Protein AF-A0A2G2VK70-F1 (afdb_monomer_lite)

Structure (mmCIF, N/CA/C/O backbone):
data_AF-A0A2G2VK70-F1
#
_entry.id   AF-A0A2G2VK70-F1
#
loop_
_atom_site.group_PDB
_atom_site.id
_atom_site.type_symbol
_atom_site.label_atom_id
_atom_site.label_alt_id
_atom_site.label_comp_id
_atom_site.label_asym_id
_atom_site.label_entity_id
_atom_site.label_seq_id
_atom_site.pdbx_PDB_ins_code
_atom_site.Cartn_x
_atom_site.Cartn_y
_atom_site.Cartn_z
_atom_site.occupancy
_atom_site.B_iso_or_equiv
_atom_site.auth_seq_id
_atom_site.auth_comp_id
_atom_site.auth_asym_id
_atom_site.auth_atom_id
_atom_site.pdbx_PDB_model_num
ATOM 1 N N . MET A 1 1 ? -22.637 4.561 5.343 1.00 68.50 1 MET A N 1
ATOM 2 C CA . MET A 1 1 ? -22.815 4.579 3.870 1.00 68.50 1 MET A CA 1
ATOM 3 C C . MET A 1 1 ? -24.220 5.047 3.467 1.00 68.50 1 MET A C 1
ATOM 5 O O . MET A 1 1 ? -24.723 4.656 2.428 1.00 68.50 1 MET A O 1
ATOM 9 N N . SER A 1 2 ? -24.863 5.896 4.274 1.00 82.25 2 SER A N 1
ATOM 10 C CA . SER A 1 2 ? -26.235 6.382 4.060 1.00 82.25 2 SER A CA 1
ATOM 11 C C . SER A 1 2 ? -26.332 7.574 3.098 1.00 82.25 2 SER A C 1
ATOM 13 O O . SER A 1 2 ? -27.435 8.007 2.782 1.00 82.25 2 SER A O 1
ATOM 15 N N . VAL A 1 3 ? -25.194 8.113 2.645 1.00 85.69 3 VAL A N 1
ATOM 16 C CA . VAL A 1 3 ? -25.109 9.279 1.757 1.00 85.69 3 VAL A CA 1
ATOM 17 C C . VAL A 1 3 ? -24.632 8.823 0.369 1.00 85.69 3 VAL A C 1
ATOM 19 O O . VAL A 1 3 ? -23.614 8.124 0.295 1.00 85.69 3 VAL A O 1
ATOM 22 N N . PRO A 1 4 ? -25.328 9.194 -0.726 1.00 88.94 4 PRO A N 1
ATOM 23 C CA . PRO A 1 4 ? -24.876 8.920 -2.089 1.00 88.94 4 PRO A CA 1
ATOM 24 C C . PRO A 1 4 ? -23.458 9.446 -2.348 1.00 88.94 4 PRO A C 1
ATOM 26 O O . PRO A 1 4 ? -23.077 10.501 -1.847 1.00 88.94 4 PRO A O 1
ATOM 29 N N . GLY A 1 5 ? -22.668 8.711 -3.134 1.00 86.69 5 GLY A N 1
ATOM 30 C CA . GLY A 1 5 ? -21.275 9.076 -3.422 1.00 86.69 5 GLY A CA 1
ATOM 31 C C . GLY A 1 5 ? -20.265 8.651 -2.351 1.00 86.69 5 GLY A C 1
ATOM 32 O O . GLY A 1 5 ? -19.100 9.026 -2.444 1.00 86.69 5 GLY A O 1
ATOM 33 N N . ALA A 1 6 ? -20.664 7.831 -1.370 1.00 87.50 6 ALA A N 1
ATOM 34 C CA . ALA A 1 6 ? -19.747 7.261 -0.377 1.00 87.50 6 ALA A CA 1
ATOM 35 C C . ALA A 1 6 ? -18.568 6.483 -1.000 1.00 87.50 6 ALA A C 1
ATOM 37 O O . ALA A 1 6 ? -17.509 6.408 -0.388 1.00 87.50 6 ALA A O 1
ATOM 38 N N . SER A 1 7 ? -18.712 5.966 -2.224 1.00 86.94 7 SER A N 1
ATOM 39 C CA . SER A 1 7 ? -17.626 5.335 -2.991 1.00 86.94 7 SER A CA 1
ATOM 40 C C . SER A 1 7 ? -16.454 6.275 -3.299 1.00 86.94 7 SER A C 1
ATOM 42 O O . SER A 1 7 ? -15.370 5.808 -3.622 1.00 86.94 7 SER A O 1
ATOM 44 N N . ASN A 1 8 ? -16.646 7.594 -3.191 1.00 84.62 8 ASN A N 1
ATOM 45 C CA . ASN A 1 8 ? -15.577 8.575 -3.381 1.00 84.62 8 ASN A CA 1
ATOM 46 C C . ASN A 1 8 ? -14.658 8.704 -2.154 1.00 84.62 8 ASN A C 1
ATOM 48 O O . ASN A 1 8 ? -13.577 9.275 -2.273 1.00 84.62 8 ASN A O 1
ATOM 52 N N . THR A 1 9 ? -15.084 8.224 -0.980 1.00 87.94 9 THR A N 1
ATOM 53 C CA . THR A 1 9 ? -14.357 8.398 0.291 1.00 87.94 9 THR A CA 1
ATOM 54 C C . THR A 1 9 ? -14.106 7.085 1.029 1.00 87.94 9 THR A C 1
ATOM 56 O O . THR A 1 9 ? -13.063 6.928 1.658 1.00 87.94 9 THR A O 1
ATOM 59 N N . VAL A 1 10 ? -15.026 6.123 0.944 1.00 92.56 10 VAL A N 1
ATOM 60 C CA . VAL A 1 10 ? -14.893 4.793 1.545 1.00 92.56 10 VAL A CA 1
ATOM 61 C C . VAL A 1 10 ? -14.358 3.826 0.495 1.00 92.56 10 VAL A C 1
ATOM 63 O O . VAL A 1 10 ? -15.093 3.403 -0.394 1.00 92.56 10 VAL A O 1
ATOM 66 N N . LEU A 1 11 ? -13.076 3.470 0.616 1.00 92.88 11 LEU A N 1
ATOM 67 C CA . LEU A 1 11 ? -12.405 2.549 -0.310 1.00 92.88 11 LEU A CA 1
ATOM 68 C C . LEU A 1 11 ? -12.799 1.087 -0.069 1.00 92.88 11 LEU A C 1
ATOM 70 O O . LEU A 1 11 ? -12.980 0.327 -1.014 1.00 92.88 11 LEU A O 1
ATOM 74 N N . GLU A 1 12 ? -12.913 0.681 1.196 1.00 94.94 12 GLU A N 1
ATOM 75 C CA . GLU A 1 12 ? -13.248 -0.689 1.585 1.00 94.94 12 GLU A CA 1
ATOM 76 C C . GLU A 1 12 ? -13.808 -0.703 3.016 1.00 94.94 12 GLU A C 1
ATOM 78 O O . GLU A 1 12 ? -13.462 0.145 3.842 1.00 94.94 12 GLU A O 1
ATOM 83 N N . SER A 1 13 ? -14.667 -1.677 3.321 1.00 94.62 13 SER A N 1
ATOM 84 C CA . SER A 1 13 ? -15.110 -1.981 4.682 1.00 94.62 13 SER A CA 1
ATOM 85 C C . SER A 1 13 ? -15.113 -3.492 4.875 1.00 94.62 13 SER A C 1
ATOM 87 O O . SER A 1 13 ? -15.686 -4.222 4.067 1.00 94.62 13 SER A O 1
ATOM 89 N N . VAL A 1 14 ? -14.462 -3.963 5.939 1.00 95.62 14 VAL A N 1
ATOM 90 C CA . VAL A 1 14 ? -14.335 -5.389 6.257 1.00 95.62 14 VAL A CA 1
ATOM 91 C C . VAL A 1 14 ? -14.872 -5.628 7.663 1.00 95.62 14 VAL A C 1
ATOM 93 O O . VAL A 1 14 ? -14.396 -5.031 8.626 1.00 95.62 14 VAL A O 1
ATOM 96 N N . VAL A 1 15 ? -15.858 -6.518 7.788 1.00 94.88 15 VAL A N 1
ATOM 97 C CA . VAL A 1 15 ? -16.483 -6.864 9.072 1.00 94.88 15 VAL A CA 1
ATOM 98 C C . VAL A 1 15 ? -16.018 -8.249 9.513 1.00 94.88 15 VAL A C 1
ATOM 100 O O . VAL A 1 15 ? -16.529 -9.269 9.053 1.00 94.88 15 VAL A O 1
ATOM 103 N N . THR A 1 16 ? -15.060 -8.302 10.439 1.00 92.69 16 THR A N 1
ATOM 104 C CA . THR A 1 16 ? -14.499 -9.561 10.956 1.00 92.69 16 THR A CA 1
ATOM 105 C C . THR A 1 16 ? -15.206 -10.033 12.222 1.00 92.69 16 THR A C 1
ATOM 107 O O . THR A 1 16 ? -14.641 -10.017 13.316 1.00 92.69 16 THR A O 1
ATOM 110 N N . TYR A 1 17 ? -16.471 -10.432 12.087 1.00 89.69 17 TYR A N 1
ATOM 111 C CA . TYR A 1 17 ? -17.309 -10.745 13.249 1.00 89.69 17 TYR A CA 1
ATOM 112 C C . TYR A 1 17 ? -16.926 -12.061 13.948 1.00 89.69 17 TYR A C 1
ATOM 114 O O . TYR A 1 17 ? -16.986 -12.172 15.172 1.00 89.69 17 TYR A O 1
ATOM 122 N N . SER A 1 18 ? -16.523 -13.081 13.183 1.00 92.31 18 SER A N 1
ATOM 123 C CA . SER A 1 18 ? -16.109 -14.373 13.738 1.00 92.31 18 SER A CA 1
ATOM 124 C C . SER A 1 18 ? -14.611 -14.401 14.043 1.00 92.31 18 SER A C 1
ATOM 126 O O . SER A 1 18 ? -13.803 -13.762 13.366 1.00 92.31 18 SER A O 1
ATOM 128 N N . ARG A 1 19 ? -14.212 -15.228 15.018 1.00 91.00 19 ARG A N 1
ATOM 129 C CA . ARG A 1 19 ? -12.795 -15.422 15.365 1.00 91.00 19 ARG A CA 1
ATOM 130 C C . ARG A 1 19 ? -11.953 -15.854 14.160 1.00 91.00 19 ARG A C 1
ATOM 132 O O . ARG A 1 19 ? -10.829 -15.392 14.018 1.00 91.00 19 ARG A O 1
ATOM 139 N N . MET A 1 20 ? -12.483 -16.726 13.299 1.00 94.69 20 MET A N 1
ATOM 140 C CA . MET A 1 20 ? -11.754 -17.187 12.109 1.00 94.69 20 MET A CA 1
ATOM 141 C C . MET A 1 20 ? -11.577 -16.071 11.082 1.00 94.69 20 MET A C 1
ATOM 143 O O . MET A 1 20 ? -10.489 -15.928 10.537 1.00 94.69 20 MET A O 1
ATOM 147 N N . SER A 1 21 ? -12.604 -15.242 10.873 1.00 94.81 21 SER A N 1
ATOM 148 C CA . SER A 1 21 ? -12.506 -14.085 9.979 1.00 94.81 21 SER A CA 1
ATOM 149 C C . SER A 1 21 ? -11.466 -13.074 10.477 1.00 94.81 21 SER A C 1
ATOM 151 O O . SER A 1 21 ? -10.647 -12.599 9.696 1.00 94.81 21 SER A O 1
ATOM 153 N N . MET A 1 22 ? -11.423 -12.820 11.790 1.00 94.31 22 MET A N 1
ATOM 154 C CA . MET A 1 22 ? -10.399 -11.968 12.401 1.00 94.31 22 MET A CA 1
ATOM 155 C C . MET A 1 22 ? -8.989 -12.549 12.232 1.00 94.31 22 MET A C 1
ATOM 157 O O . MET A 1 22 ? -8.071 -11.818 11.885 1.00 94.31 22 MET A O 1
ATOM 161 N N . ILE A 1 23 ? -8.810 -13.861 12.419 1.00 94.88 23 ILE A N 1
ATOM 162 C CA . ILE A 1 23 ? -7.510 -14.524 12.216 1.00 94.88 23 ILE A CA 1
ATOM 163 C C . ILE A 1 23 ? -7.053 -14.425 10.760 1.00 94.88 23 ILE A C 1
ATOM 165 O O . ILE A 1 23 ? -5.876 -14.180 10.515 1.00 94.88 23 ILE A O 1
ATOM 169 N N . GLN A 1 24 ? -7.963 -14.594 9.798 1.00 95.19 24 GLN A N 1
ATOM 170 C CA . GLN A 1 24 ? -7.637 -14.450 8.379 1.00 95.19 24 GLN A CA 1
ATOM 171 C C . GLN A 1 24 ? -7.231 -13.019 8.024 1.00 95.19 24 GLN A C 1
ATOM 173 O O . GLN A 1 24 ? -6.277 -12.842 7.273 1.00 95.19 24 GLN A O 1
ATOM 178 N N . LEU A 1 25 ? -7.902 -12.009 8.592 1.00 94.19 25 LEU A N 1
ATOM 179 C CA . LEU A 1 25 ? -7.516 -10.610 8.403 1.00 94.19 25 LEU A CA 1
ATOM 180 C C . LEU A 1 25 ? -6.143 -10.318 9.026 1.00 94.19 25 LEU A C 1
ATOM 182 O O . LEU A 1 25 ? -5.279 -9.756 8.362 1.00 94.19 25 LEU A O 1
ATOM 186 N N . LEU A 1 26 ? -5.940 -10.702 10.292 1.00 94.25 26 LEU A N 1
ATOM 187 C CA . LEU A 1 26 ? -4.714 -10.408 11.044 1.00 94.25 26 LEU A CA 1
ATOM 188 C C . LEU A 1 26 ? -3.515 -11.268 10.617 1.00 94.25 26 LEU A C 1
ATOM 190 O O . LEU A 1 26 ? -2.378 -10.952 10.961 1.00 94.25 26 LEU A O 1
ATOM 194 N N . GLY A 1 27 ? -3.754 -12.392 9.937 1.00 95.06 27 GLY A N 1
ATOM 195 C CA . GLY A 1 27 ? -2.736 -13.395 9.615 1.00 95.06 27 GLY A CA 1
ATOM 196 C C . GLY A 1 27 ? -2.193 -14.151 10.835 1.00 95.06 27 GLY A C 1
ATOM 197 O O . GLY A 1 27 ? -1.226 -14.900 10.717 1.00 95.06 27 GLY A O 1
ATOM 198 N N . LYS A 1 28 ? -2.788 -13.957 12.018 1.00 94.56 28 LYS A N 1
ATOM 199 C CA . LYS A 1 28 ? -2.364 -14.569 13.283 1.00 94.56 28 LYS A CA 1
ATOM 200 C C . LYS A 1 28 ? -3.519 -14.668 14.271 1.00 94.56 28 LYS A C 1
ATOM 202 O O . LYS A 1 28 ? -4.555 -14.026 14.120 1.00 94.56 28 LYS A O 1
ATOM 207 N N . VAL A 1 29 ? -3.316 -15.460 15.320 1.00 95.25 29 VAL A N 1
ATOM 208 C CA . VAL A 1 29 ? -4.247 -15.534 16.449 1.00 95.25 29 VAL A CA 1
ATOM 209 C C . VAL A 1 29 ? -4.003 -14.347 17.385 1.00 95.25 29 VAL A C 1
ATOM 211 O O . VAL A 1 29 ? -2.926 -14.285 17.978 1.00 95.25 29 VAL A O 1
ATOM 214 N N . PRO A 1 30 ? -4.963 -13.416 17.553 1.00 93.56 30 PRO A N 1
ATOM 215 C CA . PRO A 1 30 ? -4.808 -12.338 18.521 1.00 93.56 30 PRO A CA 1
ATOM 216 C C . PRO A 1 30 ? -4.882 -12.900 19.943 1.00 93.56 30 PRO A C 1
ATOM 218 O O . PRO A 1 30 ? -5.679 -13.804 20.217 1.00 93.56 30 PRO A O 1
ATOM 221 N N . ALA A 1 31 ? -4.089 -12.337 20.860 1.00 92.25 31 ALA A N 1
ATOM 222 C CA . ALA A 1 31 ? -4.135 -12.704 22.278 1.00 92.25 31 ALA A CA 1
ATOM 223 C C . ALA A 1 31 ? -5.536 -12.466 22.868 1.00 92.25 31 ALA A C 1
ATOM 225 O O . ALA A 1 31 ? -6.064 -13.300 23.602 1.00 92.25 31 ALA A O 1
ATOM 226 N N . GLN A 1 32 ? -6.168 -11.356 22.477 1.00 92.88 32 GLN A N 1
ATOM 227 C CA . GLN A 1 32 ? -7.541 -11.022 22.825 1.00 92.88 32 GLN A CA 1
ATOM 228 C C . GLN A 1 32 ? -8.229 -10.343 21.639 1.00 92.88 32 GLN A C 1
ATOM 230 O O . GLN A 1 32 ? -7.696 -9.399 21.065 1.00 92.88 32 GLN A O 1
ATOM 235 N N . ALA A 1 33 ? -9.430 -10.808 21.283 1.00 91.50 33 ALA A N 1
ATOM 236 C CA . ALA A 1 33 ? -10.176 -10.267 20.144 1.00 91.50 33 ALA A CA 1
ATOM 237 C C . ALA A 1 33 ? -10.617 -8.810 20.366 1.00 91.50 33 ALA A C 1
ATOM 239 O O . ALA A 1 33 ? -10.543 -8.002 19.449 1.00 91.50 33 ALA A O 1
ATOM 240 N N . ALA A 1 34 ? -11.052 -8.472 21.583 1.00 94.31 34 ALA A N 1
ATOM 241 C CA . ALA A 1 34 ? -11.436 -7.119 21.984 1.00 94.31 34 ALA A CA 1
ATOM 242 C C . ALA A 1 34 ? -10.335 -6.495 22.851 1.00 94.31 34 ALA A C 1
ATOM 244 O O . ALA A 1 34 ? -10.365 -6.641 24.074 1.00 94.31 34 ALA A O 1
ATOM 245 N N . SER A 1 35 ? -9.345 -5.878 22.205 1.00 96.00 35 SER A N 1
ATOM 246 C CA . SER A 1 35 ? -8.229 -5.165 22.839 1.00 96.00 35 SER A CA 1
ATOM 247 C C . SER A 1 35 ? -7.777 -3.975 21.984 1.00 96.00 35 SER A C 1
ATOM 249 O O . SER A 1 35 ? -8.045 -3.937 20.780 1.00 96.00 35 SER A O 1
ATOM 251 N N . SER A 1 36 ? -7.052 -3.033 22.596 1.00 96.81 36 SER A N 1
ATOM 252 C CA . SER A 1 36 ? -6.426 -1.899 21.902 1.00 96.81 36 SER A CA 1
ATOM 253 C C . SER A 1 36 ? -5.445 -2.365 20.826 1.00 96.81 36 SER A C 1
ATOM 255 O O . SER A 1 36 ? -5.548 -1.938 19.681 1.00 96.81 36 SER A O 1
ATOM 257 N N . GLN A 1 37 ? -4.579 -3.327 21.155 1.00 96.88 37 GLN A N 1
ATOM 258 C CA . GLN A 1 37 ? -3.616 -3.904 20.213 1.00 96.88 37 GLN A CA 1
ATOM 259 C C . GLN A 1 37 ? -4.298 -4.491 18.966 1.00 96.88 37 GLN A C 1
ATOM 261 O O . GLN A 1 37 ? -3.834 -4.285 17.848 1.00 96.88 37 GLN A O 1
ATOM 266 N N . THR A 1 38 ? -5.418 -5.202 19.132 1.00 97.19 38 THR A N 1
ATOM 267 C CA . THR A 1 38 ? -6.154 -5.752 17.985 1.00 97.19 38 THR A CA 1
ATOM 268 C C . THR A 1 38 ? -6.750 -4.636 17.122 1.00 97.19 38 THR A C 1
ATOM 270 O O . THR A 1 38 ? -6.682 -4.722 15.897 1.00 97.19 38 THR A O 1
ATOM 273 N N . ALA A 1 39 ? -7.277 -3.563 17.726 1.00 97.75 39 ALA A N 1
ATOM 274 C CA . ALA A 1 39 ? -7.752 -2.398 16.974 1.00 97.75 39 ALA A CA 1
ATOM 275 C C . ALA A 1 39 ? -6.616 -1.719 16.186 1.00 97.75 39 ALA A C 1
ATOM 277 O O . ALA A 1 39 ? -6.809 -1.374 15.022 1.00 97.75 39 ALA A O 1
ATOM 278 N N . GLU A 1 40 ? -5.431 -1.572 16.781 1.00 97.62 40 GLU A N 1
ATOM 279 C CA . GLU A 1 40 ? -4.244 -0.990 16.136 1.00 97.62 40 GLU A CA 1
ATOM 280 C C . GLU A 1 40 ? -3.770 -1.807 14.934 1.00 97.62 40 GLU A C 1
ATOM 282 O O . GLU A 1 40 ? -3.512 -1.260 13.860 1.00 97.62 40 GLU A O 1
ATOM 287 N N . GLU A 1 41 ? -3.699 -3.131 15.082 1.00 97.12 41 GLU A N 1
ATOM 288 C CA . GLU A 1 41 ? -3.321 -4.033 13.993 1.00 97.12 41 GLU A CA 1
ATOM 289 C C . GLU A 1 41 ? -4.336 -3.978 12.843 1.00 97.12 41 GLU A C 1
ATOM 291 O O . GLU A 1 41 ? -3.946 -3.896 11.675 1.00 97.12 41 GLU A O 1
ATOM 296 N N . MET A 1 42 ? -5.636 -3.940 13.158 1.00 97.88 42 MET A N 1
ATOM 297 C CA . MET A 1 42 ? -6.694 -3.754 12.159 1.00 97.88 42 MET A CA 1
ATOM 298 C C . MET A 1 42 ? -6.571 -2.401 11.446 1.00 97.88 42 MET A C 1
ATOM 300 O O . MET A 1 42 ? -6.674 -2.354 10.220 1.00 97.88 42 MET A O 1
ATOM 304 N N . ALA A 1 43 ? -6.301 -1.315 12.178 1.00 98.19 43 ALA A N 1
ATOM 305 C CA . ALA A 1 43 ? -6.120 0.014 11.599 1.00 98.19 43 ALA A CA 1
ATOM 306 C C . ALA A 1 43 ? -4.899 0.071 10.667 1.00 98.19 43 ALA A C 1
ATOM 308 O O . ALA A 1 43 ? -4.980 0.644 9.581 1.00 98.19 43 ALA A O 1
ATOM 309 N N . LEU A 1 44 ? -3.785 -0.568 11.038 1.00 97.56 44 LEU A N 1
ATOM 310 C CA . LEU A 1 44 ? -2.590 -0.657 10.198 1.00 97.56 44 LEU A CA 1
ATOM 311 C C . LEU A 1 44 ? -2.833 -1.458 8.911 1.00 97.56 44 LEU A C 1
ATOM 313 O O . LEU A 1 44 ? -2.402 -1.045 7.831 1.00 97.56 44 LEU A O 1
ATOM 317 N N . LEU A 1 45 ? -3.534 -2.589 9.003 1.00 96.81 45 LEU A N 1
ATOM 318 C CA . LEU A 1 45 ? -3.900 -3.389 7.832 1.00 96.81 45 LEU A CA 1
ATOM 319 C C . LEU A 1 45 ? -4.838 -2.616 6.904 1.00 96.81 45 LEU A C 1
ATOM 321 O O . LEU A 1 45 ? -4.594 -2.568 5.696 1.00 96.81 45 LEU A O 1
ATOM 325 N N . ALA A 1 46 ? -5.850 -1.953 7.468 1.00 97.62 46 ALA A N 1
ATOM 326 C CA . ALA A 1 46 ? -6.753 -1.083 6.727 1.00 97.62 46 ALA A CA 1
ATOM 327 C C . ALA A 1 46 ? -5.994 0.066 6.046 1.00 97.62 46 ALA A C 1
ATOM 329 O O . ALA A 1 46 ? -6.244 0.350 4.880 1.00 97.62 46 ALA A O 1
ATOM 330 N N . TYR A 1 47 ? -5.012 0.674 6.718 1.00 97.00 47 TYR A N 1
ATOM 331 C CA . TYR A 1 47 ? -4.173 1.726 6.141 1.00 97.00 47 TYR A CA 1
ATOM 332 C C . TYR A 1 47 ? -3.345 1.212 4.952 1.00 97.00 47 TYR A C 1
ATOM 334 O O . TYR A 1 47 ? -3.364 1.804 3.873 1.00 97.00 47 TYR A O 1
ATOM 342 N N . ASN A 1 48 ? -2.675 0.065 5.100 1.00 95.06 48 ASN A N 1
ATOM 343 C CA . ASN A 1 48 ? -1.923 -0.560 4.007 1.00 95.06 48 ASN A CA 1
ATOM 344 C C . ASN A 1 48 ? -2.810 -0.956 2.824 1.00 95.06 48 ASN A C 1
ATOM 346 O O . ASN A 1 48 ? -2.386 -0.891 1.670 1.00 95.06 48 ASN A O 1
ATOM 350 N N . ARG A 1 49 ? -4.038 -1.386 3.101 1.00 94.62 49 ARG A N 1
ATOM 351 C CA . ARG A 1 49 ? -5.024 -1.710 2.077 1.00 94.62 49 ARG A CA 1
ATOM 352 C C . ARG A 1 49 ? -5.514 -0.450 1.366 1.00 94.62 49 ARG A C 1
ATOM 354 O O . ARG A 1 49 ? -5.530 -0.428 0.138 1.00 94.62 49 ARG A O 1
ATOM 361 N N . ALA A 1 50 ? -5.801 0.610 2.117 1.00 94.25 50 ALA A N 1
ATOM 362 C CA . ALA A 1 50 ? -6.200 1.907 1.592 1.00 94.25 50 ALA A CA 1
ATOM 363 C C . ALA A 1 50 ? -5.121 2.518 0.687 1.00 94.25 50 ALA A C 1
ATOM 365 O O . ALA A 1 50 ? -5.461 3.012 -0.380 1.00 94.25 50 ALA A O 1
ATOM 366 N N . LEU A 1 51 ? -3.833 2.406 1.041 1.00 91.44 51 LEU A N 1
ATOM 367 C CA . LEU A 1 51 ? -2.725 2.828 0.173 1.00 91.44 51 LEU A CA 1
ATOM 368 C C . LEU A 1 51 ? -2.805 2.179 -1.219 1.00 91.44 51 LEU A C 1
ATOM 370 O O . LEU A 1 51 ? -2.691 2.865 -2.229 1.00 91.44 51 LEU A O 1
ATOM 374 N N . LYS A 1 52 ? -3.035 0.863 -1.289 1.00 89.94 52 LYS A N 1
ATOM 375 C CA . LYS A 1 52 ? -3.108 0.124 -2.565 1.00 89.94 52 LYS A CA 1
ATOM 376 C C . LYS A 1 52 ? -4.344 0.487 -3.390 1.00 89.94 52 LYS A C 1
ATOM 378 O O . LYS A 1 52 ? -4.276 0.493 -4.616 1.00 89.94 52 LYS A O 1
ATOM 383 N N . LEU A 1 53 ? -5.464 0.753 -2.718 1.00 89.62 53 LEU A N 1
ATOM 384 C CA . LEU A 1 53 ? -6.750 1.059 -3.351 1.00 89.62 53 LEU A CA 1
ATOM 385 C C . LEU A 1 53 ? -6.892 2.534 -3.744 1.00 89.62 53 LEU A C 1
ATOM 387 O O . LEU A 1 53 ? -7.719 2.861 -4.591 1.00 89.62 53 LEU A O 1
ATOM 391 N N . SER A 1 54 ? -6.123 3.435 -3.131 1.00 87.19 54 SER A N 1
ATOM 392 C CA . SER A 1 54 ? -6.292 4.865 -3.344 1.00 87.19 54 SER A CA 1
ATOM 393 C C . SER A 1 54 ? -5.719 5.352 -4.673 1.00 87.19 54 SER A C 1
ATOM 395 O O . SER A 1 54 ? -4.791 4.791 -5.282 1.00 87.19 54 SER A O 1
ATOM 397 N N . LYS A 1 55 ? -6.280 6.480 -5.115 1.00 79.12 55 LYS A N 1
ATOM 398 C CA . LYS A 1 55 ? -5.700 7.269 -6.194 1.00 79.12 55 LYS A CA 1
ATOM 399 C C . LYS A 1 55 ? -4.339 7.822 -5.746 1.00 79.12 55 LYS A C 1
ATOM 401 O O . LYS A 1 55 ? -4.182 8.193 -4.579 1.00 79.12 55 LYS A O 1
ATOM 406 N N . PRO A 1 56 ? -3.353 7.900 -6.653 1.00 70.25 56 PRO A N 1
ATOM 407 C CA . PRO A 1 56 ? -2.056 8.498 -6.351 1.00 70.25 56 PRO A CA 1
ATOM 408 C C . PRO A 1 56 ? -2.190 9.878 -5.700 1.00 70.25 56 PRO A C 1
ATOM 410 O O . PRO A 1 56 ? -3.014 10.687 -6.114 1.00 70.25 56 PRO A O 1
ATOM 413 N N . GLY A 1 57 ? -1.397 10.131 -4.658 1.00 70.56 57 GLY A N 1
ATOM 414 C CA . GLY A 1 57 ? -1.380 11.418 -3.955 1.00 70.56 57 GLY A CA 1
ATOM 415 C C . GLY A 1 57 ? -2.588 11.695 -3.052 1.00 70.56 57 GLY A C 1
ATOM 416 O O . GLY A 1 57 ? -2.563 12.680 -2.320 1.00 70.56 57 GLY A O 1
ATOM 417 N N . SER A 1 58 ? -3.614 10.835 -3.040 1.00 82.31 58 SER A N 1
ATOM 418 C CA . SER A 1 58 ? -4.742 10.996 -2.119 1.00 82.31 58 SER A CA 1
ATOM 419 C C . SER A 1 58 ? -4.341 10.611 -0.690 1.00 82.31 58 SER A C 1
ATOM 421 O O . SER A 1 58 ? -3.732 9.551 -0.503 1.00 82.31 58 SER A O 1
ATOM 423 N N . PRO A 1 59 ? -4.689 11.420 0.328 1.00 87.94 59 PRO A N 1
ATOM 424 C CA . PRO A 1 59 ? -4.516 11.020 1.716 1.00 87.94 59 PRO A CA 1
ATOM 425 C C . PRO A 1 59 ? -5.405 9.811 2.018 1.00 87.94 59 PRO A C 1
ATOM 427 O O . PRO A 1 59 ? -6.526 9.708 1.519 1.00 87.94 59 PRO A O 1
ATOM 430 N N . VAL A 1 60 ? -4.903 8.891 2.839 1.00 93.12 60 VAL A N 1
ATOM 431 C CA . VAL A 1 60 ? -5.626 7.674 3.220 1.00 93.12 60 VAL A CA 1
ATOM 432 C C . VAL A 1 60 ? -5.628 7.482 4.727 1.00 93.12 60 VAL A C 1
ATOM 434 O O . VAL A 1 60 ? -4.688 7.873 5.422 1.00 93.12 60 VAL A O 1
ATOM 437 N N . LEU A 1 61 ? -6.690 6.846 5.212 1.00 96.00 61 LEU A N 1
ATOM 438 C CA . LEU A 1 61 ? -6.928 6.562 6.618 1.00 96.00 61 LEU A CA 1
ATOM 439 C C . LEU A 1 61 ? -7.264 5.078 6.779 1.00 96.00 61 LEU A C 1
ATOM 441 O O . LEU A 1 61 ? -8.169 4.567 6.123 1.00 96.00 61 LEU A O 1
ATOM 445 N N . GLY A 1 62 ? -6.544 4.399 7.665 1.00 97.94 62 GLY A N 1
ATOM 446 C CA . GLY A 1 62 ? -6.921 3.087 8.175 1.00 97.94 62 GLY A CA 1
ATOM 447 C C . GLY A 1 62 ? -7.675 3.220 9.488 1.00 97.94 62 GLY A C 1
ATOM 448 O O . GLY A 1 62 ? -7.339 4.069 10.313 1.00 97.94 62 GLY A O 1
ATOM 449 N N . VAL A 1 63 ? -8.692 2.385 9.688 1.00 98.19 63 VAL A N 1
ATOM 450 C CA . VAL A 1 63 ? -9.521 2.407 10.896 1.00 98.19 63 VAL A CA 1
ATOM 451 C C . VAL A 1 63 ? -9.734 0.981 11.381 1.00 98.19 63 VAL A C 1
ATOM 453 O O . VAL A 1 63 ? -10.092 0.103 10.598 1.00 98.19 63 VAL A O 1
ATOM 456 N N . GLY A 1 64 ? -9.509 0.759 12.670 1.00 97.94 64 GLY A N 1
ATOM 457 C CA . GLY A 1 64 ? -9.746 -0.503 13.353 1.00 97.94 64 GLY A CA 1
ATOM 458 C C . GLY A 1 64 ? -10.751 -0.321 14.481 1.00 97.94 64 GLY A C 1
ATOM 459 O O . GLY A 1 64 ? -10.717 0.676 15.202 1.00 97.94 64 GLY A O 1
ATOM 460 N N . PHE A 1 65 ? -11.649 -1.289 14.636 1.00 97.81 65 PHE A N 1
ATOM 461 C CA . PHE A 1 65 ? -12.641 -1.308 15.704 1.00 97.81 65 PHE A CA 1
ATOM 462 C C . PHE A 1 65 ? -12.802 -2.728 16.231 1.00 97.81 65 PHE A C 1
ATOM 464 O O . PHE A 1 65 ? -12.988 -3.669 15.458 1.00 97.81 65 PHE A O 1
ATOM 471 N N . THR A 1 66 ? -12.790 -2.882 17.550 1.00 97.00 66 THR A N 1
ATOM 472 C CA . THR A 1 66 ? -13.180 -4.133 18.202 1.00 97.00 66 THR A CA 1
ATOM 473 C C . THR A 1 66 ? -13.772 -3.855 19.576 1.00 97.00 66 THR A C 1
ATOM 475 O O . THR A 1 66 ? -13.399 -2.893 20.240 1.00 97.00 66 THR A O 1
ATOM 478 N N . GLY A 1 67 ? -14.698 -4.690 20.037 1.00 95.25 67 GLY A N 1
ATOM 479 C CA . GLY A 1 67 ? -15.347 -4.466 21.319 1.00 95.25 67 GLY A CA 1
ATOM 480 C C . GLY A 1 67 ? -16.011 -5.701 21.898 1.00 95.25 67 GLY A C 1
ATOM 481 O O . GLY A 1 67 ? -16.454 -6.610 21.196 1.00 95.25 67 GLY A O 1
ATOM 482 N N . ALA A 1 68 ? -16.094 -5.711 23.219 1.00 94.31 68 ALA A N 1
ATOM 483 C CA . ALA A 1 68 ? -16.888 -6.636 23.996 1.00 94.31 68 ALA A CA 1
ATOM 484 C C . ALA A 1 68 ? -18.129 -5.897 24.509 1.00 94.31 68 ALA A C 1
ATOM 486 O O . ALA A 1 68 ? -18.227 -5.616 25.692 1.00 94.31 68 ALA A O 1
ATOM 487 N N . LEU A 1 69 ? -19.073 -5.594 23.618 1.00 93.31 69 LEU A N 1
ATOM 488 C CA . LEU A 1 69 ? -20.356 -4.981 23.989 1.00 93.31 69 LEU A CA 1
ATOM 489 C C . LEU A 1 69 ? -21.270 -5.993 24.699 1.00 93.31 69 LEU A C 1
ATOM 491 O O . LEU A 1 69 ? -20.932 -7.183 24.792 1.00 93.31 69 LEU A O 1
ATOM 495 N N . ALA A 1 70 ? -22.432 -5.542 25.162 1.00 91.62 70 ALA A N 1
ATOM 496 C CA . ALA A 1 70 ? -23.465 -6.374 25.760 1.00 91.62 70 ALA A CA 1
ATOM 497 C C . ALA A 1 70 ? -23.788 -7.611 24.896 1.00 91.62 70 ALA A C 1
ATOM 499 O O . ALA A 1 70 ? -23.478 -7.711 23.708 1.00 91.62 70 ALA A O 1
ATOM 500 N N . SER A 1 71 ? -24.391 -8.629 25.492 1.00 86.50 71 SER A N 1
ATOM 501 C CA . SER A 1 71 ? -24.858 -9.796 24.744 1.00 86.50 71 SER A CA 1
ATOM 502 C C . SER A 1 71 ? -26.014 -10.461 25.462 1.00 86.50 71 SER A C 1
ATOM 504 O O . SER A 1 71 ? -26.173 -10.284 26.665 1.00 86.50 71 SER A O 1
ATOM 506 N N . ALA A 1 72 ? -26.769 -11.291 24.737 1.00 82.19 72 ALA A N 1
ATOM 507 C CA . ALA A 1 72 ? -27.880 -12.056 25.304 1.00 82.19 72 ALA A CA 1
ATOM 508 C C . ALA A 1 72 ? -27.469 -12.901 26.526 1.00 82.19 72 ALA A C 1
ATOM 510 O O . ALA A 1 72 ? -28.263 -13.107 27.437 1.00 82.19 72 ALA A O 1
ATOM 511 N N . ARG A 1 73 ? -26.216 -13.380 26.564 1.00 82.00 73 ARG A N 1
ATOM 512 C CA . ARG A 1 73 ? -25.626 -14.014 27.751 1.00 82.00 73 ARG A CA 1
ATOM 513 C C . ARG A 1 73 ? -24.802 -12.985 28.534 1.00 82.00 73 ARG A C 1
ATOM 515 O O . ARG A 1 73 ? -23.948 -12.345 27.914 1.00 82.00 73 ARG A O 1
ATOM 522 N N . PRO A 1 74 ? -24.989 -12.850 29.860 1.00 77.56 74 PRO A N 1
ATOM 523 C CA . PRO A 1 74 ? -24.183 -11.950 30.679 1.00 77.56 74 PRO A CA 1
ATOM 524 C C . PRO A 1 74 ? -22.686 -12.272 30.591 1.00 77.56 74 PRO A C 1
ATOM 526 O O . PRO A 1 74 ? -22.277 -13.429 30.724 1.00 77.56 74 PRO A O 1
ATOM 529 N N . LYS A 1 75 ? -21.859 -11.243 30.386 1.00 79.12 75 LYS A N 1
ATOM 530 C CA . LYS A 1 75 ? -20.394 -11.356 30.366 1.00 79.12 75 LYS A CA 1
ATOM 531 C C . LYS A 1 75 ? -19.807 -10.983 31.727 1.00 79.12 75 LYS A C 1
ATOM 533 O O . LYS A 1 75 ? -20.207 -9.997 32.345 1.00 79.12 75 LYS A O 1
ATOM 538 N N . ARG A 1 76 ? -18.805 -11.750 32.175 1.00 78.69 76 ARG A N 1
ATOM 539 C CA . ARG A 1 76 ? -18.052 -11.439 33.404 1.00 78.69 76 ARG A CA 1
ATOM 540 C C . ARG A 1 76 ? -17.1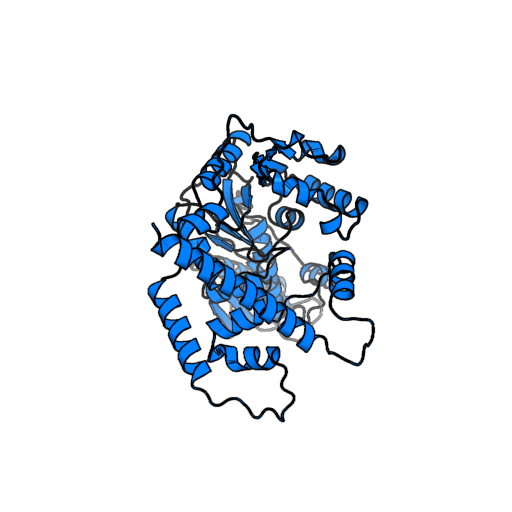90 -10.179 33.243 1.00 78.69 76 ARG A C 1
ATOM 542 O O . ARG A 1 76 ? -17.224 -9.325 34.118 1.00 78.69 76 ARG A O 1
ATOM 549 N N . GLY A 1 77 ? -16.485 -10.031 32.117 1.00 83.81 77 GLY A N 1
ATOM 550 C CA . GLY A 1 77 ? -15.643 -8.859 31.820 1.00 83.81 77 GLY A CA 1
ATOM 551 C C . GLY A 1 77 ? -16.436 -7.599 31.464 1.00 83.81 77 GLY A C 1
ATOM 552 O O . GLY A 1 77 ? -17.645 -7.682 31.244 1.00 83.81 77 GLY A O 1
ATOM 553 N N . ASP A 1 78 ? -15.771 -6.444 31.445 1.00 89.81 78 ASP A N 1
ATOM 554 C CA . ASP A 1 78 ? -16.414 -5.147 31.189 1.00 89.81 78 ASP A CA 1
ATOM 555 C C . ASP A 1 78 ? -16.996 -5.030 29.789 1.00 89.81 78 ASP A C 1
ATOM 557 O O . ASP A 1 78 ? -16.487 -5.636 28.841 1.00 89.81 78 ASP A O 1
ATOM 561 N N . HIS A 1 79 ? -18.041 -4.212 29.668 1.00 94.50 79 HIS A N 1
ATOM 562 C CA . HIS A 1 79 ? -18.488 -3.761 28.363 1.00 94.50 79 HIS A CA 1
ATOM 563 C C . HIS A 1 79 ? -17.504 -2.697 27.898 1.00 94.50 79 HIS A C 1
ATOM 565 O O . HIS A 1 79 ? -17.354 -1.673 28.553 1.00 94.50 79 HIS A O 1
ATOM 571 N N . ARG A 1 80 ? -16.756 -2.966 26.831 1.00 95.38 80 ARG A N 1
ATOM 572 C CA . ARG A 1 80 ? -15.709 -2.054 26.359 1.00 95.38 80 ARG A CA 1
ATOM 573 C C . ARG A 1 80 ? -15.553 -2.113 24.855 1.00 95.38 80 ARG A C 1
ATOM 575 O O . ARG A 1 80 ? -15.764 -3.172 24.260 1.00 95.38 80 ARG A O 1
ATOM 582 N N . PHE A 1 81 ? -15.130 -1.016 24.252 1.00 97.25 81 PHE A N 1
ATOM 583 C CA . PHE A 1 81 ? -14.720 -0.988 22.855 1.00 97.25 81 PHE A CA 1
ATOM 584 C C . PHE A 1 81 ? -13.394 -0.254 22.684 1.00 97.25 81 PHE A C 1
ATOM 586 O O . PHE A 1 81 ? -12.992 0.553 23.520 1.00 97.25 81 PHE A O 1
ATOM 593 N N . HIS A 1 82 ? -12.723 -0.578 21.589 1.00 98.06 82 HIS A N 1
ATOM 594 C CA . HIS A 1 82 ? -11.433 -0.049 21.196 1.00 98.06 82 HIS A CA 1
ATOM 595 C C . HIS A 1 82 ? -11.540 0.452 19.761 1.00 98.06 82 HIS A C 1
ATOM 597 O O . HIS A 1 82 ? -11.986 -0.284 18.876 1.00 98.06 82 HIS A O 1
ATOM 603 N N . VAL A 1 83 ? -11.124 1.693 19.537 1.00 98.19 83 VAL A N 1
ATOM 604 C CA . VAL A 1 83 ? -11.071 2.323 18.216 1.00 98.19 83 VAL A CA 1
ATOM 605 C C . VAL A 1 83 ? -9.643 2.749 17.955 1.00 98.19 83 VAL A C 1
ATOM 607 O O . VAL A 1 83 ? -9.024 3.340 18.830 1.00 98.19 83 VAL A O 1
ATOM 610 N N . SER A 1 84 ? -9.122 2.474 16.765 1.00 98.44 84 SER A N 1
ATOM 611 C CA . SER A 1 84 ? -7.810 2.959 16.350 1.00 98.44 84 SER A CA 1
ATOM 612 C C . SER A 1 84 ? -7.873 3.552 14.949 1.00 98.44 84 SER A C 1
ATOM 614 O O . SER A 1 84 ? -8.592 3.053 14.081 1.00 98.44 84 SER A O 1
ATOM 616 N N . THR A 1 85 ? -7.131 4.630 14.728 1.00 98.31 85 THR A N 1
ATOM 617 C CA . THR A 1 85 ? -6.968 5.293 13.437 1.00 98.31 85 THR A CA 1
ATOM 618 C C . THR A 1 85 ? -5.493 5.348 13.065 1.00 98.31 85 THR A C 1
ATOM 620 O O . THR A 1 85 ? -4.618 5.499 13.919 1.00 98.31 85 THR A O 1
ATOM 623 N N . ARG A 1 86 ? -5.203 5.207 11.770 1.00 97.56 86 ARG A N 1
ATOM 624 C CA . ARG A 1 86 ? -3.840 5.141 11.243 1.00 97.56 86 ARG A CA 1
ATOM 625 C C . ARG A 1 86 ? -3.688 5.956 9.964 1.00 97.56 86 ARG A C 1
ATOM 627 O O . ARG A 1 86 ? -4.409 5.722 8.997 1.00 97.56 86 ARG A O 1
ATOM 634 N N . THR A 1 87 ? -2.695 6.838 9.934 1.00 94.31 87 THR A N 1
ATOM 635 C CA . THR A 1 87 ? -2.222 7.542 8.729 1.00 94.31 87 THR A CA 1
ATOM 636 C C . THR A 1 87 ? -0.737 7.224 8.492 1.00 94.31 87 THR A C 1
ATOM 638 O O . THR A 1 87 ? -0.175 6.311 9.112 1.00 94.31 87 THR A O 1
ATOM 641 N N . SER A 1 88 ? -0.077 7.952 7.585 1.00 89.69 88 SER A N 1
ATOM 642 C CA . SER A 1 88 ? 1.377 7.861 7.418 1.00 89.69 88 SER A CA 1
ATOM 643 C C . SER A 1 88 ? 2.117 8.349 8.663 1.00 89.69 88 SER A C 1
ATOM 645 O O . SER A 1 88 ? 3.004 7.653 9.149 1.00 89.69 88 SER A O 1
ATOM 647 N N . ASP A 1 89 ? 1.701 9.501 9.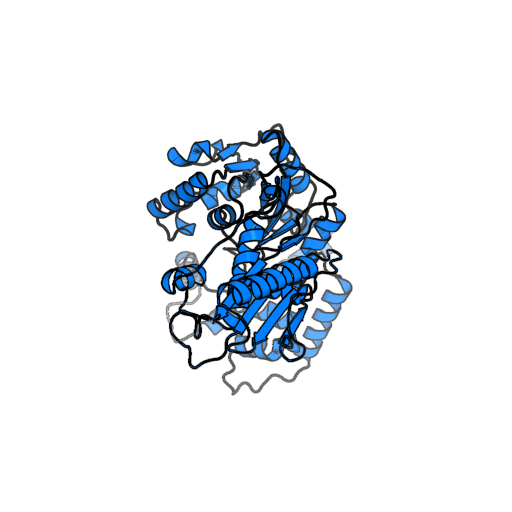192 1.00 92.56 89 ASP A N 1
ATOM 648 C CA . ASP A 1 89 ? 2.418 10.302 10.187 1.00 92.56 89 ASP A CA 1
ATOM 649 C C . ASP A 1 89 ? 1.928 10.090 11.621 1.00 92.56 89 ASP A C 1
ATOM 651 O O . ASP A 1 89 ? 2.516 10.636 12.548 1.00 92.56 89 ASP A O 1
ATOM 655 N N . ARG A 1 90 ? 0.846 9.338 11.845 1.00 94.56 90 ARG A N 1
ATOM 656 C CA . ARG A 1 90 ? 0.361 9.061 13.201 1.00 94.56 90 ARG A CA 1
ATOM 657 C C . ARG A 1 90 ? -0.450 7.781 13.304 1.00 94.56 90 ARG A C 1
ATOM 659 O O . ARG A 1 90 ? -0.991 7.266 12.321 1.00 94.56 90 ARG A O 1
ATOM 666 N N . PHE A 1 91 ? -0.589 7.308 14.532 1.00 95.50 91 PHE A N 1
ATOM 667 C CA . PHE A 1 91 ? -1.739 6.510 14.925 1.00 95.50 91 PHE A CA 1
ATOM 668 C C . PHE A 1 91 ? -2.318 7.038 16.231 1.00 95.50 91 PHE A C 1
ATOM 670 O O . PHE A 1 91 ? -1.596 7.590 17.061 1.00 95.50 91 PHE A O 1
ATOM 677 N N . TRP A 1 92 ? -3.615 6.834 16.403 1.00 97.81 92 TRP A N 1
ATOM 678 C CA . TRP A 1 92 ? -4.341 7.156 17.621 1.00 97.81 92 TRP A CA 1
ATOM 679 C C . TRP A 1 92 ? -5.223 5.970 17.983 1.00 97.81 92 TRP A C 1
ATOM 681 O O . TRP A 1 92 ? -5.825 5.359 17.102 1.00 97.81 92 TRP A O 1
ATOM 691 N N . THR A 1 93 ? -5.303 5.644 19.265 1.00 98.19 93 THR A N 1
ATOM 692 C CA . THR A 1 93 ? -6.144 4.574 19.796 1.00 98.19 93 THR A CA 1
ATOM 693 C C . THR A 1 93 ? -6.909 5.095 20.999 1.00 98.19 93 THR A C 1
ATOM 695 O O . THR A 1 93 ? -6.363 5.836 21.809 1.00 98.19 93 THR A O 1
ATOM 698 N N . SER A 1 94 ? -8.159 4.672 21.137 1.00 97.69 94 SER A N 1
ATOM 699 C CA . SER A 1 94 ? -9.002 4.971 22.284 1.00 97.69 94 SER A CA 1
ATOM 700 C C . SER A 1 94 ? -9.696 3.718 22.788 1.00 97.69 94 SER A C 1
ATOM 702 O O . SER A 1 94 ? -10.213 2.916 22.002 1.00 97.69 94 SER A O 1
ATOM 704 N N . THR A 1 95 ? -9.706 3.558 24.106 1.00 97.94 95 THR A N 1
ATOM 705 C CA . THR A 1 95 ? -10.451 2.526 24.818 1.00 97.94 95 THR A CA 1
ATOM 706 C C . THR A 1 95 ? -11.534 3.177 25.657 1.00 97.94 95 THR A C 1
ATOM 708 O O . THR A 1 95 ? -11.249 4.019 26.500 1.00 97.94 95 THR A O 1
ATOM 711 N N . VAL A 1 96 ? -12.776 2.734 25.486 1.00 97.19 96 VAL A N 1
ATOM 712 C CA . VAL A 1 96 ? -13.903 3.206 26.294 1.00 97.19 96 VAL A CA 1
ATOM 713 C C . VAL A 1 96 ? -14.516 2.021 27.018 1.00 97.19 96 VAL A C 1
ATOM 715 O O . VAL A 1 96 ? -14.894 1.027 26.393 1.00 97.19 96 VAL A O 1
ATOM 718 N N . THR A 1 97 ? -14.618 2.135 28.340 1.00 96.44 97 THR A N 1
ATOM 719 C CA . THR A 1 97 ? -15.350 1.180 29.176 1.00 96.44 97 THR A CA 1
ATOM 720 C C . THR A 1 97 ? -16.735 1.743 29.453 1.00 96.44 97 THR A C 1
ATOM 722 O O . THR A 1 97 ? -16.860 2.831 30.003 1.00 96.44 97 THR A O 1
ATOM 725 N N . LEU A 1 98 ? -17.764 1.006 29.046 1.00 95.19 98 LEU A N 1
ATOM 726 C CA . LEU A 1 98 ? -19.166 1.365 29.195 1.00 95.19 98 LEU A CA 1
ATOM 727 C C . LEU A 1 98 ? -19.714 0.894 30.545 1.00 95.19 98 LEU A C 1
ATOM 729 O O . LEU A 1 98 ? -19.395 -0.202 31.025 1.00 95.19 98 LEU A O 1
ATOM 733 N N . THR A 1 99 ? -20.597 1.695 31.133 1.00 92.81 99 THR A N 1
ATOM 734 C CA . THR A 1 99 ? -21.282 1.364 32.381 1.00 92.81 99 THR A CA 1
ATOM 735 C C . THR A 1 99 ? -22.238 0.192 32.154 1.00 92.81 99 THR A C 1
ATOM 737 O O . THR A 1 99 ? -23.247 0.302 31.452 1.00 92.81 99 THR A O 1
ATOM 740 N N . LYS A 1 100 ? -21.942 -0.961 32.765 1.00 89.75 100 LYS A N 1
ATOM 741 C CA . LYS A 1 100 ? -22.770 -2.166 32.619 1.00 89.75 100 LYS A CA 1
ATOM 742 C C . LYS A 1 100 ? -24.207 -1.933 33.083 1.00 89.75 100 LYS A C 1
ATOM 744 O O . LYS A 1 100 ? -24.440 -1.414 34.169 1.00 89.75 100 LYS A O 1
ATOM 749 N N . GLY A 1 101 ? -25.160 -2.411 32.286 1.00 87.62 101 GLY A N 1
ATOM 750 C CA . GLY A 1 101 ? -26.590 -2.369 32.609 1.00 87.62 101 GLY A CA 1
ATOM 751 C C . GLY A 1 101 ? -27.265 -1.024 32.338 1.00 87.62 101 GLY A C 1
ATOM 752 O O . GLY A 1 101 ? -28.486 -0.956 32.412 1.00 87.62 101 GLY A O 1
ATOM 753 N N . LEU A 1 102 ? -26.504 0.016 31.977 1.00 90.06 102 LEU A N 1
ATOM 754 C CA . LEU A 1 102 ? -27.057 1.323 31.623 1.00 90.06 102 LEU A CA 1
ATOM 755 C C . LEU A 1 102 ? -27.741 1.316 30.248 1.00 90.06 102 LEU A C 1
ATOM 757 O O . LEU A 1 102 ? -28.717 2.030 30.035 1.00 90.06 102 LEU A O 1
ATOM 761 N N . ARG A 1 103 ? -27.216 0.523 29.307 1.00 91.88 103 ARG A N 1
ATOM 762 C CA . ARG A 1 103 ? -27.652 0.485 27.908 1.00 91.88 103 ARG A CA 1
ATOM 763 C C . ARG A 1 103 ? -27.958 -0.944 27.455 1.00 91.88 103 ARG A C 1
ATOM 765 O O . ARG A 1 103 ? -27.351 -1.913 27.909 1.00 91.88 103 ARG A O 1
ATOM 772 N N . THR A 1 104 ? -28.908 -1.059 26.533 1.00 93.19 104 THR A N 1
ATOM 773 C CA . THR A 1 104 ? -29.157 -2.269 25.734 1.00 93.19 104 THR A CA 1
ATOM 774 C C . THR A 1 104 ? -28.013 -2.514 24.748 1.00 93.19 104 THR A C 1
ATOM 776 O O . THR A 1 104 ? -27.182 -1.637 24.502 1.00 93.19 104 THR A O 1
ATOM 779 N N . ARG A 1 105 ? -27.979 -3.700 24.130 1.00 93.50 105 ARG A N 1
ATOM 780 C CA . ARG A 1 105 ? -26.971 -4.027 23.113 1.00 93.50 105 ARG A CA 1
ATOM 781 C C . ARG A 1 105 ? -26.990 -3.043 21.945 1.00 93.50 105 ARG A C 1
ATOM 783 O O . ARG A 1 105 ? -25.927 -2.669 21.452 1.00 93.50 105 ARG A O 1
ATOM 790 N N . GLU A 1 106 ? -28.175 -2.652 21.507 1.00 94.38 106 GLU A N 1
ATOM 791 C CA . GLU A 1 106 ? -28.412 -1.740 20.392 1.00 94.38 106 GLU A CA 1
ATOM 792 C C . GLU A 1 106 ? -27.934 -0.327 20.740 1.00 94.38 106 GLU A C 1
ATOM 794 O O . GLU A 1 106 ? -27.289 0.334 19.931 1.00 94.38 106 GLU A O 1
ATOM 799 N N . GLN A 1 107 ? -28.176 0.114 21.975 1.00 94.38 107 GLN A N 1
ATOM 800 C CA . GLN A 1 107 ? -27.704 1.408 22.466 1.00 94.38 107 GLN A CA 1
ATOM 801 C C . GLN A 1 107 ? -26.176 1.448 22.618 1.00 94.38 107 GLN A C 1
ATOM 803 O O . GLN A 1 107 ? -25.558 2.444 22.250 1.00 94.38 107 GLN A O 1
ATOM 808 N N . GLU A 1 108 ? -25.538 0.376 23.099 1.00 95.12 108 GLU A N 1
ATOM 809 C CA . GLU A 1 108 ? -24.069 0.297 23.119 1.00 95.12 108 GLU A CA 1
ATOM 810 C C . GLU A 1 108 ? -23.465 0.280 21.703 1.00 95.12 108 GLU A C 1
ATOM 812 O O . GLU A 1 108 ? -22.408 0.873 21.467 1.00 95.12 108 GLU A O 1
ATOM 817 N N . ASP A 1 109 ? -24.144 -0.355 20.740 1.00 94.12 109 ASP A N 1
ATOM 818 C CA . ASP A 1 109 ? -23.761 -0.296 19.322 1.00 94.12 109 ASP A CA 1
ATOM 819 C C . ASP A 1 109 ? -23.818 1.136 18.789 1.00 94.12 109 ASP A C 1
ATOM 821 O O . ASP A 1 109 ? -22.884 1.595 18.135 1.00 94.12 109 ASP A O 1
ATOM 825 N N . ALA A 1 110 ? -24.896 1.858 19.106 1.00 93.69 110 ALA A N 1
ATOM 826 C CA . ALA A 1 110 ? -25.102 3.226 18.657 1.00 93.69 110 ALA A CA 1
ATOM 827 C C . ALA A 1 110 ? -24.017 4.165 19.203 1.00 93.69 110 ALA A C 1
ATOM 829 O O . ALA A 1 110 ? -23.403 4.897 18.427 1.00 93.69 110 ALA A O 1
ATOM 830 N N . VAL A 1 111 ? -23.726 4.101 20.507 1.00 94.44 111 VAL A N 1
ATOM 831 C CA . VAL A 1 111 ? -22.688 4.929 21.148 1.00 94.44 111 VAL A CA 1
ATOM 832 C C . VAL A 1 111 ? -21.301 4.626 20.581 1.00 94.44 111 VAL A C 1
ATOM 834 O O . VAL A 1 111 ? -20.550 5.540 20.239 1.00 94.44 111 VAL A O 1
ATOM 837 N N . SER A 1 112 ? -20.957 3.347 20.426 1.00 95.25 112 SER A N 1
ATOM 838 C CA . SER A 1 112 ? -19.650 2.962 19.884 1.00 95.25 112 SER A CA 1
ATOM 839 C C . SER A 1 112 ? -19.501 3.300 18.393 1.00 95.25 112 SER A C 1
ATOM 841 O O . SER A 1 112 ? -18.440 3.764 17.973 1.00 95.25 112 SER A O 1
ATOM 843 N N . SER A 1 113 ? -20.572 3.180 17.602 1.00 93.62 113 SER A N 1
ATOM 844 C CA . SER A 1 113 ? -20.609 3.602 16.193 1.00 93.62 113 SER A CA 1
ATOM 845 C C . SER A 1 113 ? -20.446 5.113 16.040 1.00 93.62 113 SER A C 1
ATOM 847 O O . SER A 1 113 ? -19.699 5.587 15.186 1.00 93.62 113 SER A O 1
ATOM 849 N N . GLN A 1 114 ? -21.113 5.885 16.894 1.00 92.44 114 GLN A N 1
ATOM 850 C CA . GLN A 1 114 ? -20.956 7.333 16.973 1.00 92.44 114 GLN A CA 1
ATOM 851 C C . GLN A 1 114 ? -19.515 7.738 17.310 1.00 92.44 114 GLN A C 1
ATOM 853 O O . GLN A 1 114 ? -18.939 8.615 16.662 1.00 92.44 114 GLN A O 1
ATOM 858 N N . TYR A 1 115 ? -18.907 7.060 18.286 1.00 94.19 115 TYR A N 1
ATOM 859 C CA . TYR A 1 115 ? -17.516 7.286 18.667 1.00 94.19 115 TYR A CA 1
ATOM 860 C C . TYR A 1 115 ? -16.543 6.935 17.527 1.00 94.19 115 TYR A C 1
ATOM 862 O O . TYR A 1 115 ? -15.608 7.689 17.257 1.00 94.19 115 TYR A O 1
ATOM 870 N N . LEU A 1 116 ? -16.796 5.847 16.791 1.00 94.38 116 LEU A N 1
ATOM 871 C CA . LEU A 1 116 ? -16.036 5.477 15.593 1.00 94.38 116 LEU A CA 1
ATOM 872 C C . LEU A 1 116 ? -16.091 6.572 14.515 1.00 94.38 116 LEU A C 1
ATOM 874 O O . LEU A 1 116 ? -15.059 6.945 13.960 1.00 94.38 116 LEU A O 1
ATOM 878 N N . VAL A 1 117 ? -17.275 7.129 14.239 1.00 92.00 117 VAL A N 1
ATOM 879 C CA . VAL A 1 117 ? -17.429 8.231 13.273 1.00 92.00 117 VAL A CA 1
ATOM 880 C C . VAL A 1 117 ? -16.681 9.484 13.737 1.00 92.00 117 VAL A C 1
ATOM 882 O O . VAL A 1 117 ? -16.006 10.117 12.924 1.00 92.00 117 VAL A O 1
ATOM 885 N N . LYS A 1 118 ? -16.725 9.814 15.035 1.00 91.62 118 LYS A N 1
ATOM 886 C CA . LYS A 1 118 ? -15.930 10.911 15.612 1.00 91.62 118 LYS A CA 1
ATOM 887 C C . LYS A 1 118 ? -14.430 10.693 15.405 1.00 91.62 118 LYS A C 1
ATOM 889 O O . LYS A 1 118 ? -13.740 11.613 14.974 1.00 91.62 118 LYS A O 1
ATOM 894 N N . ALA A 1 119 ? -13.927 9.488 15.666 1.00 93.19 119 ALA A N 1
ATOM 895 C CA . ALA A 1 119 ? -12.517 9.159 15.461 1.00 93.19 119 ALA A CA 1
ATOM 896 C C . ALA A 1 119 ? -12.088 9.355 13.996 1.00 93.19 119 ALA A C 1
ATOM 898 O O . ALA A 1 119 ? -11.037 9.938 13.730 1.00 93.19 119 ALA A O 1
ATOM 899 N N . ILE A 1 120 ? -12.928 8.933 13.042 1.00 93.56 120 ILE A N 1
ATOM 900 C CA . ILE A 1 120 ? -12.691 9.139 11.605 1.00 93.56 120 ILE A CA 1
ATOM 901 C C . ILE A 1 120 ? -12.669 10.631 11.261 1.00 93.56 120 ILE A C 1
ATOM 903 O O . ILE A 1 120 ? -11.776 11.075 10.539 1.00 93.56 120 ILE A O 1
ATOM 907 N N . ALA A 1 121 ? -13.623 11.408 11.782 1.00 91.44 121 ALA A N 1
ATOM 908 C CA . ALA A 1 121 ? -13.711 12.849 11.549 1.00 91.44 121 ALA A CA 1
ATOM 909 C C . ALA A 1 121 ? -12.472 13.585 12.084 1.00 91.44 121 ALA A C 1
ATOM 911 O O . ALA A 1 121 ? -11.860 14.360 11.349 1.00 91.44 121 ALA A O 1
ATOM 912 N N . ASN A 1 122 ? -12.052 13.269 13.312 1.00 90.94 122 ASN A N 1
ATOM 913 C CA . ASN A 1 122 ? -10.857 13.827 13.945 1.00 90.94 122 ASN A CA 1
ATOM 914 C C . ASN A 1 122 ? -9.588 13.502 13.147 1.00 90.94 122 ASN A C 1
ATOM 916 O O . ASN A 1 122 ? -8.822 14.405 12.812 1.00 90.94 122 ASN A O 1
ATOM 920 N N . ALA A 1 123 ? -9.389 12.231 12.779 1.00 92.38 123 ALA A N 1
ATOM 921 C CA . ALA A 1 123 ? -8.238 11.812 11.979 1.00 92.38 123 ALA A CA 1
ATOM 922 C C . ALA A 1 123 ? -8.230 12.457 10.581 1.00 92.38 123 ALA A C 1
ATOM 924 O O . ALA A 1 123 ? -7.169 12.753 10.033 1.00 92.38 123 ALA A O 1
ATOM 925 N N . SER A 1 124 ? -9.414 12.737 10.032 1.00 90.44 124 SER A N 1
ATOM 926 C CA . SER A 1 124 ? -9.594 13.430 8.750 1.00 90.44 124 SER A CA 1
ATOM 927 C C . SER A 1 124 ? -9.552 14.959 8.871 1.00 90.44 124 SER A C 1
ATOM 929 O O . SER A 1 124 ? -9.727 15.648 7.868 1.00 90.44 124 SER A O 1
ATOM 931 N N . LYS A 1 125 ? -9.334 15.504 10.079 1.00 89.31 125 LYS A N 1
ATOM 932 C CA . LYS A 1 125 ? -9.355 16.946 10.388 1.00 89.31 125 LYS A CA 1
ATOM 933 C C . LYS A 1 125 ? -10.644 17.646 9.941 1.00 89.31 125 LYS A C 1
ATOM 935 O O . LYS A 1 125 ? -10.633 18.825 9.591 1.00 89.31 125 LYS A O 1
ATOM 940 N N . VAL A 1 126 ? -11.759 16.921 9.947 1.00 87.62 126 VAL A N 1
ATOM 941 C CA . VAL A 1 126 ? -13.075 17.485 9.651 1.00 87.62 126 VAL A CA 1
ATOM 942 C C . VAL A 1 126 ? -13.582 18.172 10.920 1.00 87.62 126 VAL A C 1
ATOM 944 O O . VAL A 1 126 ? -13.665 17.513 11.959 1.00 87.62 126 VAL A O 1
ATOM 947 N N . PRO A 1 127 ? -13.925 19.473 10.876 1.00 72.06 127 PRO A N 1
ATOM 948 C CA . PRO A 1 127 ? -14.490 20.162 12.028 1.00 72.06 127 PRO A CA 1
ATOM 949 C C . PRO A 1 127 ? -15.835 19.520 12.377 1.00 72.06 127 PRO A C 1
ATOM 951 O O . PRO A 1 127 ? -16.802 19.621 11.625 1.00 72.06 127 PRO A O 1
ATOM 954 N N . GLY A 1 128 ? -15.877 18.811 13.502 1.00 64.44 128 GLY A N 1
ATOM 955 C CA . GLY A 1 128 ? -17.052 18.080 13.951 1.00 64.44 128 GLY A CA 1
ATOM 956 C C . GLY A 1 128 ? -17.353 18.366 15.415 1.00 64.44 128 GLY A C 1
ATOM 957 O O . GLY A 1 128 ? -16.518 18.145 16.284 1.00 64.44 128 GLY A O 1
ATOM 958 N N . THR A 1 129 ? -18.578 18.804 15.688 1.00 56.97 129 THR A N 1
ATOM 959 C CA . THR A 1 129 ? -19.166 18.966 17.027 1.00 56.97 129 THR A CA 1
ATOM 960 C C . THR A 1 129 ? -19.901 17.699 17.474 1.00 56.97 129 THR A C 1
ATOM 962 O O . THR A 1 129 ? -20.902 17.762 18.184 1.00 56.97 129 THR A O 1
ATOM 965 N N . PHE A 1 130 ? -19.452 16.525 17.021 1.00 67.31 130 PHE A N 1
ATOM 966 C CA . PHE A 1 130 ? -20.113 15.276 17.373 1.00 67.31 130 PHE A CA 1
ATOM 967 C C . PHE A 1 130 ? -19.671 14.834 18.772 1.00 67.31 130 PHE A C 1
ATOM 969 O O . PHE A 1 130 ? -18.510 14.470 18.979 1.00 67.31 130 PHE A O 1
ATOM 976 N N . VAL A 1 131 ? -20.595 14.867 19.731 1.00 69.94 131 VAL A N 1
ATOM 977 C CA . VAL A 1 131 ? -20.382 14.374 21.095 1.00 69.94 131 VAL A CA 1
ATOM 978 C C . VAL A 1 131 ? -21.034 12.993 21.191 1.00 69.94 131 VAL A C 1
ATOM 980 O O . VAL A 1 131 ? -22.256 12.904 21.097 1.00 69.94 131 VAL A O 1
ATOM 983 N N . PRO A 1 132 ? -20.249 11.909 21.311 1.00 75.38 132 PRO A N 1
ATOM 984 C CA . PRO A 1 132 ? -20.784 10.583 21.580 1.00 75.38 132 PRO A CA 1
ATOM 985 C C . PRO A 1 132 ? -21.533 10.620 22.909 1.00 75.38 132 PRO A C 1
ATOM 987 O O . PRO A 1 132 ? -21.065 11.269 23.845 1.00 75.38 132 PRO A O 1
ATOM 990 N N . ASP A 1 133 ? -22.665 9.926 22.989 1.00 83.38 133 ASP A N 1
ATOM 991 C CA . ASP A 1 133 ? -23.507 9.865 24.189 1.00 83.38 133 ASP A CA 1
ATOM 992 C C . ASP A 1 133 ? -22.864 8.986 25.281 1.00 83.38 133 ASP A C 1
ATOM 994 O O . ASP A 1 133 ? -23.323 7.882 25.577 1.00 83.38 133 ASP A O 1
ATOM 998 N N . LEU A 1 134 ? -21.726 9.446 25.810 1.00 87.56 134 LEU A N 1
ATOM 999 C CA . LEU A 1 134 ? -20.978 8.864 26.923 1.00 87.56 134 LEU A CA 1
ATOM 1000 C C . LEU A 1 134 ? -21.347 9.580 28.223 1.00 87.56 134 LEU A C 1
ATOM 1002 O O . LEU A 1 134 ? -21.524 10.797 28.244 1.00 87.56 134 LEU A O 1
ATOM 1006 N N . THR A 1 135 ? -21.428 8.829 29.319 1.00 85.38 135 THR A N 1
ATOM 1007 C CA . THR A 1 135 ? -21.608 9.430 30.649 1.00 85.38 135 THR A CA 1
ATOM 1008 C C . THR A 1 135 ? -20.308 10.050 31.159 1.00 85.38 135 THR A C 1
ATOM 1010 O O . THR A 1 135 ? -19.223 9.697 30.702 1.00 85.38 135 THR A O 1
ATOM 1013 N N . GLU A 1 136 ? -20.395 10.899 32.186 1.00 84.12 136 GLU A N 1
ATOM 1014 C CA . GLU A 1 136 ? -19.216 11.472 32.861 1.00 84.12 136 GLU A CA 1
ATOM 1015 C C . GLU A 1 136 ? -18.255 10.406 33.422 1.00 84.12 136 GLU A C 1
ATOM 1017 O O . GLU A 1 136 ? -17.066 10.665 33.579 1.00 84.12 136 GLU A O 1
ATOM 1022 N N . SER A 1 137 ? -18.756 9.196 33.700 1.00 84.50 137 SER A N 1
ATOM 1023 C CA . SER A 1 137 ? -17.947 8.071 34.188 1.00 84.50 137 SER A CA 1
ATOM 1024 C C . SER A 1 137 ? -17.282 7.246 33.077 1.00 84.50 137 SER A C 1
ATOM 1026 O O . SER A 1 137 ? -16.352 6.488 33.348 1.00 84.50 137 SER A O 1
ATOM 1028 N N . GLU A 1 138 ? -17.727 7.390 31.827 1.00 91.88 138 GLU A N 1
ATOM 1029 C CA . GLU A 1 138 ? -17.235 6.640 30.665 1.00 91.88 138 GLU A CA 1
ATOM 1030 C C . GLU A 1 138 ? -16.132 7.432 29.954 1.00 91.88 138 GLU A C 1
ATOM 1032 O O . GLU A 1 138 ? -16.263 7.843 28.799 1.00 91.88 138 GLU A O 1
ATOM 1037 N N . VAL A 1 139 ? -15.036 7.673 30.674 1.00 92.44 139 VAL A N 1
ATOM 1038 C CA . VAL A 1 139 ? -13.908 8.467 30.177 1.00 92.44 139 VAL A CA 1
ATOM 1039 C C . VAL A 1 139 ? -13.068 7.632 29.200 1.00 92.44 139 VAL A C 1
ATOM 1041 O O . VAL A 1 139 ? -12.617 6.544 29.572 1.00 92.44 139 VAL A O 1
ATOM 1044 N N . PRO A 1 140 ? -12.838 8.107 27.962 1.00 93.88 140 PRO A N 1
ATOM 1045 C CA . PRO A 1 140 ? -11.939 7.440 27.029 1.00 93.88 140 PRO A CA 1
ATOM 1046 C C . PRO A 1 140 ? -10.485 7.461 27.516 1.00 93.88 140 PRO A C 1
ATOM 1048 O O . PRO A 1 140 ? -9.968 8.510 27.894 1.00 93.8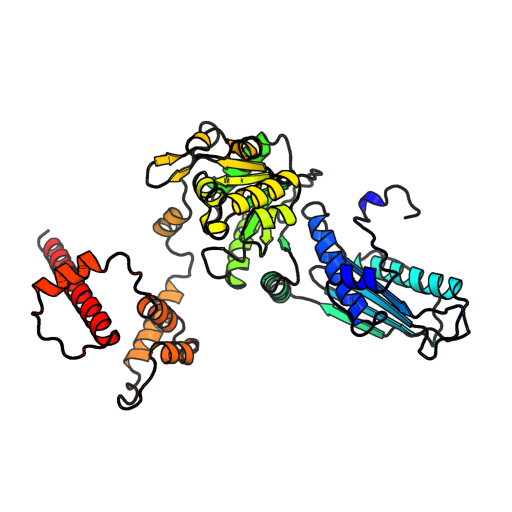8 140 PRO A O 1
ATOM 1051 N N . ASP A 1 141 ? -9.823 6.307 27.461 1.00 96.25 141 ASP A N 1
ATOM 1052 C CA . ASP A 1 141 ? -8.373 6.175 27.618 1.00 96.25 141 ASP A CA 1
ATOM 1053 C C . ASP A 1 141 ? -7.722 6.245 26.233 1.00 96.25 141 ASP A C 1
ATOM 1055 O O . ASP A 1 141 ? -7.886 5.332 25.416 1.00 96.25 141 ASP A O 1
ATOM 1059 N N . GLU A 1 142 ? -7.053 7.362 25.948 1.00 96.12 142 GLU A N 1
ATOM 1060 C CA . GLU A 1 142 ? -6.544 7.705 24.621 1.00 96.12 142 GLU A CA 1
ATOM 1061 C C . GLU A 1 142 ? -5.013 7.689 24.576 1.00 96.12 142 GLU A C 1
ATOM 1063 O O . GLU A 1 142 ? -4.327 8.196 25.462 1.00 96.12 142 GLU A O 1
ATOM 1068 N N . HIS A 1 143 ? -4.472 7.150 23.487 1.00 96.00 143 HIS A N 1
ATOM 1069 C CA . HIS A 1 143 ? -3.044 7.098 23.215 1.00 96.00 143 HIS A CA 1
ATOM 1070 C C . HIS A 1 143 ? -2.781 7.506 21.764 1.00 96.00 143 HIS A C 1
ATOM 1072 O O . HIS A 1 143 ? -3.331 6.916 20.835 1.00 96.00 143 HIS A O 1
ATOM 1078 N N . GLU A 1 144 ? -1.900 8.483 21.558 1.00 96.00 144 GLU A N 1
ATOM 1079 C CA . GLU A 1 144 ? -1.449 8.916 20.234 1.00 96.00 144 GLU A CA 1
ATOM 1080 C C . GLU A 1 144 ? 0.064 8.746 20.114 1.00 96.00 144 GLU A C 1
ATOM 1082 O O . GLU A 1 144 ? 0.818 9.038 21.043 1.00 96.00 144 GLU A O 1
ATOM 1087 N N . LYS A 1 145 ? 0.516 8.320 18.935 1.00 95.75 145 LYS A N 1
ATOM 1088 C CA . LYS A 1 145 ? 1.918 8.419 18.542 1.00 95.75 145 LYS A CA 1
ATOM 1089 C C . LYS A 1 145 ? 2.017 9.095 17.187 1.00 95.75 145 LYS A C 1
ATOM 1091 O O . LYS A 1 145 ? 1.418 8.637 16.213 1.00 95.75 145 LYS A O 1
ATOM 1096 N N . GLN A 1 146 ? 2.841 10.131 17.129 1.00 96.81 146 GLN A N 1
ATOM 1097 C CA . GLN A 1 146 ? 3.259 10.761 15.886 1.00 96.81 146 GLN A CA 1
ATOM 1098 C C . GLN A 1 146 ? 4.564 10.130 15.392 1.00 96.81 146 GLN A C 1
ATOM 1100 O O . GLN A 1 146 ? 5.393 9.709 16.197 1.00 96.81 146 GLN A O 1
ATOM 1105 N N . PHE A 1 147 ? 4.718 10.060 14.075 1.00 95.94 147 PHE A N 1
ATOM 1106 C CA . PHE A 1 147 ? 5.910 9.589 13.393 1.00 95.94 147 PHE A CA 1
ATOM 1107 C C . PHE A 1 147 ? 6.561 10.743 12.651 1.00 95.94 147 PHE A C 1
ATOM 1109 O O . PHE A 1 147 ? 5.898 11.463 11.903 1.00 95.94 147 PHE A O 1
ATOM 1116 N N . ASP A 1 148 ? 7.865 10.903 12.843 1.00 96.44 148 ASP A N 1
ATOM 1117 C CA . ASP A 1 148 ? 8.656 11.717 11.931 1.00 96.44 148 ASP A CA 1
ATOM 1118 C C . ASP A 1 148 ? 8.949 10.951 10.628 1.00 96.44 148 ASP A C 1
ATOM 1120 O O . ASP A 1 148 ? 8.681 9.754 10.482 1.00 96.44 148 ASP A O 1
ATOM 1124 N N . GLU A 1 149 ? 9.522 11.644 9.645 1.00 95.19 149 GLU A N 1
ATOM 1125 C CA . GLU A 1 149 ? 9.824 11.025 8.357 1.00 95.19 149 GLU A CA 1
ATOM 1126 C C . GLU A 1 149 ? 10.805 9.841 8.471 1.00 95.19 149 GLU A C 1
ATOM 1128 O O . GLU A 1 149 ? 10.694 8.883 7.701 1.00 95.19 149 GLU A O 1
ATOM 1133 N N . ASP A 1 150 ? 11.751 9.876 9.413 1.00 96.56 150 ASP A N 1
ATOM 1134 C CA . ASP A 1 150 ? 12.702 8.780 9.611 1.00 96.56 150 ASP A CA 1
ATOM 1135 C C . ASP A 1 150 ? 11.984 7.544 10.152 1.00 96.56 150 ASP A C 1
ATOM 1137 O O . ASP A 1 150 ? 12.234 6.432 9.687 1.00 96.56 150 ASP A O 1
ATOM 1141 N N . GLU A 1 151 ? 11.076 7.711 11.109 1.00 96.38 151 GLU A N 1
ATOM 1142 C CA . GLU A 1 151 ? 10.236 6.641 11.639 1.00 96.38 151 GLU A CA 1
ATOM 1143 C C . GLU A 1 151 ? 9.279 6.074 10.589 1.00 96.38 151 GLU A C 1
ATOM 1145 O O . GLU A 1 151 ? 9.062 4.859 10.547 1.00 96.38 151 GLU A O 1
ATOM 1150 N N . GLU A 1 152 ? 8.730 6.908 9.707 1.00 95.19 152 GLU A N 1
ATOM 1151 C CA . GLU A 1 152 ? 7.937 6.441 8.568 1.00 95.19 152 GLU A CA 1
ATOM 1152 C C . GLU A 1 152 ? 8.776 5.589 7.604 1.00 95.19 152 GLU A C 1
ATOM 1154 O O . GLU A 1 152 ? 8.361 4.502 7.194 1.00 95.19 152 GLU A O 1
ATOM 1159 N N . LEU A 1 153 ? 9.990 6.038 7.271 1.00 95.62 153 LEU A N 1
ATOM 1160 C CA . LEU A 1 153 ? 10.895 5.294 6.393 1.00 95.62 153 LEU A CA 1
ATOM 1161 C C . LEU A 1 153 ? 11.418 4.009 7.052 1.00 95.62 153 LEU A C 1
ATOM 1163 O O . LEU A 1 153 ? 11.552 2.993 6.370 1.00 95.62 153 LEU A O 1
ATOM 1167 N N . LYS A 1 154 ? 11.634 3.993 8.374 1.00 95.19 154 LYS A N 1
ATOM 1168 C CA . LYS A 1 154 ? 11.936 2.763 9.132 1.00 95.19 154 LYS A CA 1
ATOM 1169 C C . LYS A 1 154 ? 10.801 1.750 9.017 1.00 95.19 154 LYS A C 1
ATOM 1171 O O . LYS A 1 154 ? 11.066 0.581 8.752 1.00 95.19 154 LYS A O 1
ATOM 1176 N N . GLN A 1 155 ? 9.553 2.197 9.165 1.00 94.75 155 GLN A N 1
ATOM 1177 C CA . GLN A 1 155 ? 8.370 1.343 9.017 1.00 94.75 155 GLN A CA 1
ATOM 1178 C C . GLN A 1 155 ? 8.222 0.791 7.594 1.00 94.75 155 GLN A C 1
ATOM 1180 O O . GLN A 1 155 ? 7.769 -0.338 7.411 1.00 94.75 155 GLN A O 1
ATOM 1185 N N . LEU A 1 156 ? 8.614 1.560 6.578 1.00 94.12 156 LEU A N 1
ATOM 1186 C CA . LEU A 1 156 ? 8.646 1.089 5.194 1.00 94.12 156 LEU A CA 1
ATOM 1187 C C . LEU A 1 156 ? 9.708 0.004 4.998 1.00 94.12 156 LEU A C 1
ATOM 1189 O O . LEU A 1 156 ? 9.431 -1.050 4.423 1.00 94.12 156 LEU A O 1
ATOM 1193 N N . LEU A 1 157 ? 10.919 0.242 5.505 1.00 92.44 157 LEU A N 1
ATOM 1194 C CA . LEU A 1 157 ? 12.036 -0.696 5.403 1.00 92.44 157 LEU A CA 1
ATOM 1195 C C . LEU A 1 157 ? 11.770 -2.002 6.166 1.00 92.44 157 LEU A C 1
ATOM 1197 O O . LEU A 1 157 ? 12.157 -3.064 5.687 1.00 92.44 157 LEU A O 1
ATOM 1201 N N . SER A 1 158 ? 11.067 -1.947 7.303 1.00 92.25 158 SER A N 1
ATOM 1202 C CA . SER A 1 158 ? 10.632 -3.140 8.044 1.00 92.25 158 SER A CA 1
ATOM 1203 C C . SER A 1 158 ? 9.421 -3.846 7.425 1.00 92.25 158 SER A C 1
ATOM 1205 O O . SER A 1 158 ? 9.073 -4.942 7.856 1.00 92.25 158 SER A O 1
ATOM 1207 N N . GLY A 1 159 ? 8.758 -3.228 6.442 1.00 90.94 159 GLY A N 1
ATOM 1208 C CA . GLY A 1 159 ? 7.540 -3.745 5.816 1.00 90.94 159 GLY A CA 1
ATOM 1209 C C . GLY A 1 159 ? 6.261 -3.559 6.629 1.00 90.94 159 GLY A C 1
ATOM 1210 O O . GLY A 1 159 ? 5.226 -4.108 6.260 1.00 90.94 159 GLY A O 1
ATOM 1211 N N . THR A 1 160 ? 6.307 -2.754 7.692 1.00 93.75 160 THR A N 1
ATOM 1212 C CA . THR A 1 160 ? 5.124 -2.339 8.458 1.00 93.75 160 THR A CA 1
ATOM 1213 C C . THR A 1 160 ? 4.166 -1.532 7.582 1.00 93.75 160 THR A C 1
ATOM 1215 O O . THR A 1 160 ? 2.956 -1.748 7.634 1.00 93.75 160 THR A O 1
ATOM 1218 N N . ILE A 1 161 ? 4.697 -0.637 6.740 1.00 92.81 161 ILE A N 1
ATOM 1219 C CA . ILE A 1 161 ? 3.936 0.025 5.672 1.00 92.81 161 ILE A CA 1
ATOM 1220 C C . ILE A 1 161 ? 4.436 -0.436 4.302 1.00 92.81 161 ILE A C 1
ATOM 1222 O O . ILE A 1 161 ? 5.632 -0.637 4.099 1.00 92.81 161 ILE A O 1
ATOM 1226 N N . CYS A 1 162 ? 3.519 -0.624 3.353 1.00 90.94 162 CYS A N 1
ATOM 1227 C CA . CYS A 1 162 ? 3.850 -1.220 2.056 1.00 90.94 162 CYS A CA 1
ATOM 1228 C C . CYS A 1 162 ? 4.578 -0.264 1.096 1.00 90.94 162 CYS A C 1
ATOM 1230 O O . CYS A 1 162 ? 5.432 -0.702 0.324 1.00 90.94 162 CYS A O 1
ATOM 1232 N N . PHE A 1 163 ? 4.262 1.030 1.141 1.00 93.25 163 PHE A N 1
ATOM 1233 C CA . PHE A 1 163 ? 4.964 2.078 0.403 1.00 93.25 163 PHE A CA 1
ATOM 1234 C C . PHE A 1 163 ? 4.651 3.463 0.983 1.00 93.25 163 PHE A C 1
ATOM 1236 O O . PHE A 1 163 ? 3.702 3.628 1.750 1.00 93.25 163 PHE A O 1
ATOM 1243 N N . LYS A 1 164 ? 5.443 4.463 0.586 1.00 93.00 164 LYS A N 1
ATOM 1244 C CA . LYS A 1 164 ? 5.240 5.880 0.908 1.00 93.00 164 LYS A CA 1
ATOM 1245 C C . LYS A 1 164 ? 5.200 6.703 -0.376 1.00 93.00 164 LYS A C 1
ATOM 1247 O O . LYS A 1 164 ? 6.032 6.511 -1.258 1.00 93.00 164 LYS A O 1
ATOM 1252 N N . VAL A 1 165 ? 4.240 7.618 -0.481 1.00 92.06 165 VAL A N 1
ATOM 1253 C CA . VAL A 1 165 ? 4.077 8.502 -1.645 1.00 92.06 165 VAL A CA 1
ATOM 1254 C C . VAL A 1 165 ? 4.580 9.898 -1.302 1.00 92.06 165 VAL A C 1
ATOM 1256 O O . VAL A 1 165 ? 4.215 10.448 -0.268 1.00 92.06 165 VAL A O 1
ATOM 1259 N N . TYR A 1 166 ? 5.372 10.476 -2.199 1.00 92.69 166 TYR A N 1
ATOM 1260 C CA . TYR A 1 166 ? 5.796 11.871 -2.167 1.00 92.69 166 TYR A CA 1
ATOM 1261 C C . TYR A 1 166 ? 5.164 12.609 -3.356 1.00 92.69 166 TYR A C 1
ATOM 1263 O O . TYR A 1 166 ? 5.662 12.502 -4.484 1.00 92.69 166 TYR A O 1
ATOM 1271 N N . PRO A 1 167 ? 4.028 13.301 -3.157 1.00 90.56 167 PRO A N 1
ATOM 1272 C CA . PRO A 1 167 ? 3.252 13.904 -4.234 1.00 90.56 167 PRO A CA 1
ATOM 1273 C C . PRO A 1 167 ? 3.749 15.318 -4.571 1.00 90.56 167 PRO A C 1
ATOM 1275 O O . PRO A 1 167 ? 3.047 16.296 -4.357 1.00 90.56 167 PRO A O 1
ATOM 1278 N N . PHE A 1 168 ? 4.965 15.442 -5.109 1.00 90.88 168 PHE A N 1
ATOM 1279 C CA . PHE A 1 168 ? 5.505 16.753 -5.513 1.00 90.88 168 PHE A CA 1
ATOM 1280 C C . PHE A 1 168 ? 4.883 17.315 -6.797 1.00 90.88 168 PHE A C 1
ATOM 1282 O O . PHE A 1 168 ? 5.097 18.477 -7.129 1.00 90.88 168 PHE A O 1
ATOM 1289 N N . SER A 1 169 ? 4.161 16.484 -7.550 1.00 83.44 169 SER A N 1
ATOM 1290 C CA . SER A 1 169 ? 3.439 16.936 -8.732 1.00 83.44 169 SER A CA 1
ATOM 1291 C C . SER A 1 169 ? 2.142 17.634 -8.336 1.00 83.44 169 SER A C 1
ATOM 1293 O O . SER A 1 169 ? 1.425 17.169 -7.453 1.00 83.44 169 SER A O 1
ATOM 1295 N N . SER A 1 170 ? 1.822 18.716 -9.041 1.00 72.31 170 SER A N 1
ATOM 1296 C CA . SER A 1 170 ? 0.517 19.372 -8.981 1.00 72.31 170 SER A CA 1
ATOM 1297 C C . SER A 1 170 ? -0.536 18.707 -9.878 1.00 72.31 170 SER A C 1
ATOM 1299 O O . SER A 1 170 ? -1.650 19.219 -9.958 1.00 72.31 170 SER A O 1
ATOM 1301 N N . ASP A 1 171 ? -0.203 17.618 -10.588 1.00 69.06 171 ASP A N 1
ATOM 1302 C CA . ASP A 1 171 ? -1.147 16.937 -11.476 1.00 69.06 171 ASP A CA 1
ATOM 1303 C C . ASP A 1 171 ? -2.314 16.342 -10.684 1.00 69.06 171 ASP A C 1
ATOM 1305 O O . ASP A 1 171 ? -2.169 15.402 -9.903 1.00 69.06 171 ASP A O 1
ATOM 1309 N N . THR A 1 172 ? -3.511 16.850 -10.958 1.00 61.94 172 THR A N 1
ATOM 1310 C CA . THR A 1 172 ? -4.780 16.386 -10.384 1.00 61.94 172 THR A CA 1
ATOM 1311 C C . THR A 1 172 ? -5.441 15.306 -11.242 1.00 61.94 172 THR A C 1
ATOM 1313 O O . THR A 1 172 ? -6.664 15.155 -11.234 1.00 61.94 172 THR A O 1
ATOM 1316 N N . SER A 1 173 ? -4.642 14.557 -12.015 1.00 68.00 173 SER A N 1
ATOM 1317 C CA . SER A 1 173 ? -5.143 13.528 -12.928 1.00 68.00 173 SER A CA 1
ATOM 1318 C C . SER A 1 173 ? -6.049 12.545 -12.187 1.00 68.00 173 SER A C 1
ATOM 1320 O O . SER A 1 173 ? -5.645 11.890 -11.228 1.00 68.00 173 SER A O 1
ATOM 1322 N N . ASN A 1 174 ? -7.286 12.420 -12.668 1.00 68.25 174 ASN A N 1
ATOM 1323 C CA . ASN A 1 174 ? -8.275 11.483 -12.136 1.00 68.25 174 ASN A CA 1
ATOM 1324 C C . ASN A 1 174 ? -8.049 10.038 -12.606 1.00 68.25 174 ASN A C 1
ATOM 1326 O O . ASN A 1 174 ? -8.873 9.172 -12.314 1.00 68.25 174 ASN A O 1
ATOM 1330 N N . ALA A 1 175 ? -6.965 9.779 -13.341 1.00 77.88 175 ALA A N 1
ATOM 1331 C CA . ALA A 1 175 ? -6.673 8.464 -13.877 1.00 77.88 175 ALA A CA 1
ATOM 1332 C C . ALA A 1 175 ? -6.362 7.459 -12.759 1.00 77.88 175 ALA A C 1
ATOM 1334 O O . ALA A 1 175 ? -5.478 7.666 -11.929 1.00 77.88 175 A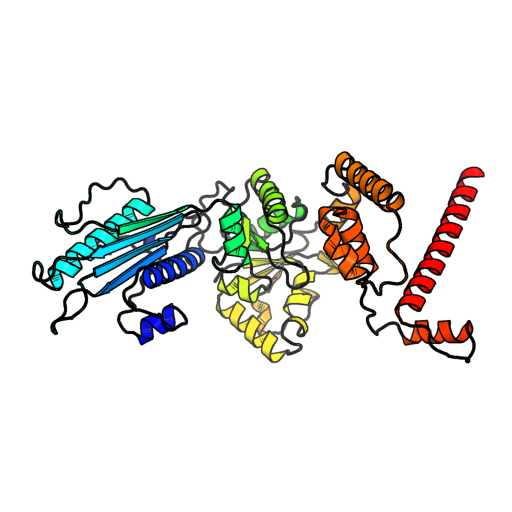LA A O 1
ATOM 1335 N N . GLU A 1 176 ? -7.069 6.332 -12.773 1.00 78.19 176 GLU A N 1
ATOM 1336 C CA . GLU A 1 176 ? -6.859 5.243 -11.812 1.00 78.19 176 GLU A CA 1
ATOM 1337 C C . GLU A 1 176 ? -5.588 4.443 -12.130 1.00 78.19 176 GLU A C 1
ATOM 1339 O O . GLU A 1 176 ? -4.863 4.009 -11.229 1.00 78.19 176 GLU A O 1
ATOM 1344 N N . ARG A 1 177 ? -5.280 4.301 -13.426 1.00 87.44 177 ARG A N 1
ATOM 1345 C CA . ARG A 1 177 ? -4.093 3.603 -13.921 1.00 87.44 177 ARG A CA 1
ATOM 1346 C C . ARG A 1 177 ? -2.829 4.408 -13.635 1.00 87.44 177 ARG A C 1
ATOM 1348 O O . ARG A 1 177 ? -2.675 5.519 -14.138 1.00 87.44 177 ARG A O 1
ATOM 1355 N N . LYS A 1 178 ? -1.885 3.818 -12.900 1.00 91.62 178 LYS A N 1
ATOM 1356 C CA . LYS A 1 178 ? -0.550 4.394 -12.679 1.00 91.62 178 LYS A CA 1
ATOM 1357 C C . LYS A 1 178 ? 0.387 3.993 -13.819 1.00 91.62 178 LYS A C 1
ATOM 1359 O O . LYS A 1 178 ? 0.350 2.852 -14.280 1.00 91.62 178 LYS A O 1
ATOM 1364 N N . ILE A 1 179 ? 1.242 4.915 -14.245 1.00 94.62 179 ILE A N 1
ATOM 1365 C CA . ILE A 1 179 ? 2.326 4.667 -15.201 1.00 94.62 179 ILE A CA 1
ATOM 1366 C C . ILE A 1 179 ? 3.623 4.869 -14.436 1.00 94.62 179 ILE A C 1
ATOM 1368 O O . ILE A 1 179 ? 3.970 5.987 -14.062 1.00 94.62 179 ILE A O 1
ATOM 1372 N N . ILE A 1 180 ? 4.282 3.761 -14.124 1.00 95.31 180 ILE A N 1
ATOM 1373 C CA . ILE A 1 180 ? 5.315 3.690 -13.100 1.00 95.31 180 ILE A CA 1
ATOM 1374 C C . ILE A 1 180 ? 6.659 3.437 -13.766 1.00 95.31 180 ILE A C 1
ATOM 1376 O O . ILE A 1 180 ? 6.926 2.327 -14.224 1.00 95.31 180 ILE A O 1
ATOM 1380 N N . LEU A 1 181 ? 7.537 4.437 -13.773 1.00 95.44 181 LEU A N 1
ATOM 1381 C CA . LEU A 1 181 ? 8.945 4.215 -14.095 1.00 95.44 181 LEU A CA 1
ATOM 1382 C C . LEU A 1 181 ? 9.684 3.821 -12.816 1.00 95.44 181 LEU A C 1
ATOM 1384 O O . LEU A 1 181 ? 9.879 4.644 -11.923 1.00 95.44 181 LEU A O 1
ATOM 1388 N N . SER A 1 182 ? 10.090 2.556 -12.729 1.00 91.94 182 SER A N 1
ATOM 1389 C CA . SER A 1 182 ? 10.852 2.019 -11.598 1.00 91.94 182 SER A CA 1
ATOM 1390 C C . SER A 1 182 ? 12.354 2.153 -11.829 1.00 91.94 182 SER A C 1
ATOM 1392 O O . SER A 1 182 ? 12.865 1.773 -12.884 1.00 91.94 182 SER A O 1
ATOM 1394 N N . GLY A 1 183 ? 13.100 2.630 -10.833 1.00 88.25 183 GLY A N 1
ATOM 1395 C CA . GLY A 1 183 ? 14.540 2.813 -10.990 1.00 88.25 183 GLY A CA 1
ATOM 1396 C C . GLY A 1 183 ? 15.282 3.200 -9.718 1.00 88.25 183 GLY A C 1
ATOM 1397 O O . GLY A 1 183 ? 14.700 3.525 -8.689 1.00 88.25 183 GLY A O 1
ATOM 1398 N N . SER A 1 184 ? 16.617 3.165 -9.785 1.00 84.81 184 SER A N 1
ATOM 1399 C CA . SER A 1 184 ? 17.460 3.631 -8.677 1.00 84.81 184 SER A CA 1
ATOM 1400 C C . SER A 1 184 ? 17.646 5.148 -8.655 1.00 84.81 184 SER A C 1
ATOM 1402 O O . SER A 1 184 ? 18.044 5.663 -7.618 1.00 84.81 184 SER A O 1
ATOM 1404 N N . PHE A 1 185 ? 17.447 5.821 -9.797 1.00 89.69 185 PHE A N 1
ATOM 1405 C CA . PHE A 1 185 ? 17.523 7.281 -9.977 1.00 89.69 185 PHE A CA 1
ATOM 1406 C C . PHE A 1 185 ? 18.715 7.933 -9.274 1.00 89.69 185 PHE A C 1
ATOM 1408 O O . PHE A 1 185 ? 18.576 8.754 -8.374 1.00 89.69 185 PHE A O 1
ATOM 1415 N N . ASN A 1 186 ? 19.917 7.511 -9.663 1.00 87.19 186 ASN A N 1
ATOM 1416 C CA . ASN A 1 186 ? 21.147 7.960 -9.023 1.00 87.19 186 ASN A CA 1
ATOM 1417 C C . ASN A 1 186 ? 22.174 8.442 -10.061 1.00 87.19 186 ASN A C 1
ATOM 1419 O O . ASN A 1 186 ? 23.112 7.698 -10.340 1.00 87.19 186 ASN A O 1
ATOM 1423 N N . PRO A 1 187 ? 22.019 9.629 -10.668 1.00 89.56 187 PRO A N 1
ATOM 1424 C CA . PRO A 1 187 ? 20.940 10.592 -10.444 1.00 89.56 187 PRO A CA 1
ATOM 1425 C C . PRO A 1 187 ? 19.752 10.401 -11.402 1.00 89.56 187 PRO A C 1
ATOM 1427 O O . PRO A 1 187 ? 19.845 9.687 -12.410 1.00 89.56 187 PRO A O 1
ATOM 1430 N N . LEU A 1 188 ? 18.633 11.047 -11.070 1.00 90.06 188 LEU A N 1
ATOM 1431 C CA . LEU A 1 188 ? 17.558 11.387 -11.999 1.00 90.06 188 LEU A CA 1
ATOM 1432 C C . LEU A 1 188 ? 18.113 12.294 -13.113 1.00 90.06 188 LEU A C 1
ATOM 1434 O O . LEU A 1 188 ? 19.000 13.108 -12.873 1.00 90.06 188 LEU A O 1
ATOM 1438 N N . HIS A 1 189 ? 17.616 12.134 -14.338 1.00 88.31 189 HIS A N 1
ATOM 1439 C CA . HIS A 1 189 ? 18.082 12.882 -15.511 1.00 88.31 189 HIS A CA 1
ATOM 1440 C C . HIS A 1 189 ? 17.003 12.906 -16.599 1.00 88.31 189 HIS A C 1
ATOM 1442 O O . HIS A 1 189 ? 16.051 12.124 -16.538 1.00 88.31 189 HIS A O 1
ATOM 1448 N N . ASP A 1 190 ? 17.197 13.722 -17.637 1.00 86.38 190 ASP A N 1
ATOM 1449 C CA . ASP A 1 190 ? 16.205 13.969 -18.697 1.00 86.38 190 ASP A CA 1
ATOM 1450 C C . ASP A 1 190 ? 15.750 12.706 -19.424 1.00 86.38 190 ASP A C 1
ATOM 1452 O O . ASP A 1 190 ? 14.570 12.552 -19.723 1.00 86.38 190 ASP A O 1
ATOM 1456 N N . GLY A 1 191 ? 16.659 11.745 -19.629 1.00 87.19 191 GLY A N 1
ATOM 1457 C CA . GLY A 1 191 ? 16.297 10.432 -20.172 1.00 87.19 191 GLY A CA 1
ATOM 1458 C C . GLY A 1 191 ? 15.179 9.724 -19.390 1.00 87.19 191 GLY A C 1
ATOM 1459 O O . GLY A 1 191 ? 14.302 9.128 -20.003 1.00 87.19 191 GLY A O 1
ATOM 1460 N N . HIS A 1 192 ? 15.152 9.822 -18.055 1.00 91.12 192 HIS A N 1
ATOM 1461 C CA . HIS A 1 192 ? 14.069 9.247 -17.248 1.00 91.12 192 HIS A CA 1
ATOM 1462 C C . HIS A 1 192 ? 12.760 10.028 -17.402 1.00 91.12 192 HIS A C 1
ATOM 1464 O O . HIS A 1 192 ? 11.698 9.422 -17.521 1.00 91.12 192 HIS A O 1
ATOM 1470 N N . LEU A 1 193 ? 12.840 11.363 -17.403 1.00 92.19 193 LEU A N 1
ATOM 1471 C CA . LEU A 1 193 ? 11.674 12.238 -17.536 1.00 92.19 193 LEU A CA 1
ATOM 1472 C C . LEU A 1 193 ? 10.983 12.016 -18.887 1.00 92.19 193 LEU A C 1
ATOM 1474 O O . LEU A 1 193 ? 9.787 11.734 -18.928 1.00 92.19 193 LEU A O 1
ATOM 1478 N N . LYS A 1 194 ? 11.764 12.041 -19.973 1.00 90.44 194 LYS A N 1
ATOM 1479 C CA . LYS A 1 194 ? 11.276 11.836 -21.339 1.00 90.44 194 LYS A CA 1
ATOM 1480 C C . LYS A 1 194 ? 10.730 10.425 -21.550 1.00 90.44 194 LYS A C 1
ATOM 1482 O O . LYS A 1 194 ? 9.717 10.250 -22.219 1.00 90.44 194 LYS A O 1
ATOM 1487 N N . LEU A 1 195 ? 11.373 9.411 -20.964 1.00 91.06 195 LEU A N 1
ATOM 1488 C CA . LEU A 1 195 ? 10.887 8.033 -21.041 1.00 91.06 195 LEU A CA 1
ATOM 1489 C C . LEU A 1 195 ? 9.498 7.889 -20.405 1.00 91.06 195 LEU A C 1
ATOM 1491 O O . LEU A 1 195 ? 8.614 7.273 -20.999 1.00 91.06 195 LEU A O 1
ATOM 1495 N N . LEU A 1 196 ? 9.293 8.478 -19.223 1.00 92.75 196 LEU A N 1
ATOM 1496 C CA . LEU A 1 196 ? 7.996 8.451 -18.548 1.00 92.75 196 LEU A CA 1
ATOM 1497 C C . LEU A 1 196 ? 6.929 9.242 -19.323 1.00 92.75 196 LEU A C 1
ATOM 1499 O O . LEU A 1 196 ? 5.791 8.789 -19.432 1.00 92.75 196 LEU A O 1
ATOM 1503 N N . GLU A 1 197 ? 7.291 10.389 -19.896 1.00 91.88 197 GLU A N 1
ATOM 1504 C CA . GLU A 1 197 ? 6.400 11.201 -20.734 1.00 91.88 197 GLU A CA 1
ATOM 1505 C C . GLU A 1 197 ? 5.912 10.427 -21.970 1.00 91.88 197 GLU A C 1
ATOM 1507 O O . GLU A 1 197 ? 4.709 10.329 -22.217 1.00 91.88 197 GLU A O 1
ATOM 1512 N N . ILE A 1 198 ? 6.830 9.793 -22.706 1.00 92.06 198 ILE A N 1
ATOM 1513 C CA . ILE A 1 198 ? 6.494 8.992 -23.891 1.00 92.06 198 ILE A CA 1
ATOM 1514 C C . ILE A 1 198 ? 5.630 7.791 -23.509 1.00 92.06 198 ILE A C 1
ATOM 1516 O O . ILE A 1 198 ? 4.628 7.520 -24.171 1.00 92.06 198 ILE A O 1
ATOM 1520 N N . ALA A 1 199 ? 5.984 7.087 -22.432 1.00 93.56 199 ALA A N 1
ATOM 1521 C CA . ALA A 1 199 ? 5.190 5.970 -21.931 1.00 93.56 199 ALA A CA 1
ATOM 1522 C C . ALA A 1 199 ? 3.758 6.400 -21.570 1.00 93.56 199 ALA A C 1
ATOM 1524 O O . ALA A 1 199 ? 2.800 5.681 -21.857 1.00 93.56 199 ALA A O 1
ATOM 1525 N N . THR A 1 200 ? 3.614 7.598 -20.999 1.00 92.50 200 THR A N 1
ATOM 1526 C CA . THR A 1 200 ? 2.314 8.196 -20.674 1.00 92.50 200 THR A CA 1
ATOM 1527 C C . THR A 1 200 ? 1.490 8.482 -21.921 1.00 92.50 200 THR A C 1
ATOM 1529 O O . THR A 1 200 ? 0.315 8.121 -21.973 1.00 92.50 200 THR A O 1
ATOM 1532 N N . SER A 1 201 ? 2.119 9.041 -22.956 1.00 92.06 201 SER A N 1
ATOM 1533 C CA . SER A 1 201 ? 1.478 9.272 -24.252 1.00 92.06 201 SER A CA 1
ATOM 1534 C C . SER A 1 201 ? 1.026 7.967 -24.922 1.00 92.06 201 SER A C 1
ATOM 1536 O O . SER A 1 201 ? -0.099 7.896 -25.410 1.00 92.06 201 SER A O 1
ATOM 1538 N N . ILE A 1 202 ? 1.854 6.914 -24.896 1.00 92.38 202 ILE A N 1
ATOM 1539 C CA . ILE A 1 202 ? 1.522 5.600 -25.481 1.00 92.38 202 ILE A CA 1
ATOM 1540 C C . ILE A 1 202 ? 0.311 4.964 -24.793 1.00 92.38 202 ILE A C 1
ATOM 1542 O O . ILE A 1 202 ? -0.520 4.355 -25.461 1.00 92.38 202 ILE A O 1
ATOM 1546 N N . CYS A 1 203 ? 0.181 5.121 -23.474 1.00 89.38 203 CYS A N 1
ATOM 1547 C CA . CYS A 1 203 ? -0.958 4.581 -22.734 1.00 89.38 203 CYS A CA 1
ATOM 1548 C C . CYS A 1 203 ? -2.276 5.334 -22.989 1.00 89.38 203 CYS A C 1
ATOM 1550 O O . CYS A 1 203 ? -3.318 4.860 -22.543 1.00 89.38 203 CYS A O 1
ATOM 1552 N N . GLY A 1 204 ? -2.251 6.491 -23.666 1.00 84.81 204 GLY A N 1
ATOM 1553 C CA . GLY A 1 204 ? -3.444 7.307 -23.916 1.00 84.81 204 GLY A CA 1
ATOM 1554 C C . GLY A 1 204 ? -4.035 7.960 -22.660 1.00 84.81 204 GLY A C 1
ATOM 1555 O O . GLY A 1 204 ? -5.184 8.391 -22.678 1.00 84.81 204 GLY A O 1
ATOM 1556 N N . GLY A 1 205 ? -3.270 8.017 -21.565 1.00 81.38 205 GLY A N 1
ATOM 1557 C CA . GLY A 1 205 ? -3.720 8.500 -20.260 1.00 81.38 205 GLY A CA 1
ATOM 1558 C C . GLY A 1 205 ? -3.228 7.622 -19.109 1.00 81.38 205 GLY A C 1
ATOM 1559 O O . GLY A 1 205 ? -2.849 6.466 -19.290 1.00 81.38 205 GLY A O 1
ATOM 1560 N N . GLY A 1 206 ? -3.206 8.190 -17.907 1.00 87.19 206 GLY A N 1
ATOM 1561 C CA . GLY A 1 206 ? -2.673 7.552 -16.705 1.00 87.19 206 GLY A CA 1
ATOM 1562 C C . GLY A 1 206 ? -2.076 8.580 -15.753 1.00 87.19 206 GLY A C 1
ATOM 1563 O O . GLY A 1 206 ? -1.903 9.743 -16.112 1.00 87.19 206 GLY A O 1
ATOM 1564 N N . TYR A 1 207 ? -1.767 8.154 -14.534 1.00 90.56 207 TYR A N 1
ATOM 1565 C CA . TYR A 1 207 ? -1.034 8.961 -13.567 1.00 90.56 207 TYR A CA 1
ATOM 1566 C C . TYR A 1 207 ? 0.467 8.645 -13.667 1.00 90.56 207 TYR A C 1
ATOM 1568 O O . TYR A 1 207 ? 0.873 7.552 -13.252 1.00 90.56 207 TYR A O 1
ATOM 1576 N N . PRO A 1 208 ? 1.302 9.544 -14.223 1.00 92.69 208 PRO A N 1
ATOM 1577 C CA . PRO A 1 208 ? 2.737 9.318 -14.319 1.00 92.69 208 PRO A CA 1
ATOM 1578 C C . PRO A 1 208 ? 3.401 9.461 -12.949 1.00 92.69 208 PRO A C 1
ATOM 1580 O O . PRO A 1 208 ? 3.298 10.493 -12.287 1.00 92.69 208 PRO A O 1
ATOM 1583 N N . CYS A 1 209 ? 4.149 8.446 -12.531 1.00 93.50 209 CYS A N 1
ATOM 1584 C CA . CYS A 1 209 ? 4.954 8.526 -11.320 1.00 93.50 209 CYS A CA 1
ATOM 1585 C C . CYS A 1 209 ? 6.231 7.697 -11.412 1.00 93.50 209 CYS A C 1
ATOM 1587 O O . CYS A 1 209 ? 6.351 6.747 -12.186 1.00 93.50 209 CYS A O 1
ATOM 1589 N N . PHE A 1 210 ? 7.190 8.054 -10.570 1.00 95.25 210 PHE A N 1
ATOM 1590 C CA . PHE A 1 210 ? 8.411 7.288 -10.384 1.00 95.25 210 PHE A CA 1
ATOM 1591 C C . PHE A 1 210 ? 8.251 6.328 -9.212 1.00 95.25 210 PHE A C 1
ATOM 1593 O O . PHE A 1 210 ? 7.532 6.621 -8.258 1.00 95.25 210 PHE A O 1
ATOM 1600 N N . GLU A 1 211 ? 8.956 5.202 -9.248 1.00 95.44 211 GLU A N 1
ATOM 1601 C CA . GLU A 1 211 ? 9.061 4.301 -8.104 1.00 95.44 211 GLU A CA 1
ATOM 1602 C C . GLU A 1 211 ? 10.525 4.020 -7.760 1.00 95.44 211 GLU A C 1
ATOM 1604 O O . GLU A 1 211 ? 11.295 3.501 -8.570 1.00 95.44 211 GLU A O 1
ATOM 1609 N N . LEU A 1 212 ? 10.901 4.379 -6.534 1.00 93.94 212 LEU A N 1
ATOM 1610 C CA . LEU A 1 212 ? 12.204 4.119 -5.944 1.00 93.94 212 LEU A CA 1
ATOM 1611 C C . LEU A 1 212 ? 12.102 2.898 -5.027 1.00 93.94 212 LEU A C 1
ATOM 1613 O O . LEU A 1 212 ? 11.522 2.966 -3.942 1.00 93.94 212 LEU A O 1
ATOM 1617 N N . SER A 1 213 ? 12.730 1.796 -5.430 1.00 90.38 213 SER A N 1
ATOM 1618 C CA . SER A 1 213 ? 12.804 0.604 -4.586 1.00 90.38 213 SER A CA 1
ATOM 1619 C C . SER A 1 213 ? 13.885 0.789 -3.520 1.00 90.38 213 SER A C 1
ATOM 1621 O O . SER A 1 213 ? 15.080 0.839 -3.827 1.00 90.38 213 SER A O 1
ATOM 1623 N N . ALA A 1 214 ? 13.457 0.902 -2.264 1.00 87.69 214 ALA A N 1
ATOM 1624 C CA . ALA A 1 214 ? 14.323 0.993 -1.093 1.00 87.69 214 ALA A CA 1
ATOM 1625 C C . ALA A 1 214 ? 15.087 -0.316 -0.842 1.00 87.69 214 ALA A C 1
ATOM 1627 O O . ALA A 1 214 ? 16.206 -0.289 -0.342 1.00 87.69 214 ALA A O 1
ATOM 1628 N N . VAL A 1 215 ? 14.512 -1.450 -1.247 1.00 82.44 215 VAL A N 1
ATOM 1629 C CA . VAL A 1 215 ? 15.168 -2.761 -1.274 1.00 82.44 215 VAL A CA 1
ATOM 1630 C C . VAL A 1 215 ? 15.372 -3.167 -2.729 1.00 82.44 215 VAL A C 1
ATOM 1632 O O . VAL A 1 215 ? 14.479 -2.995 -3.560 1.00 82.44 215 VAL A O 1
ATOM 1635 N N . ASN A 1 216 ? 16.547 -3.697 -3.054 1.00 73.25 216 ASN A N 1
ATOM 1636 C CA . ASN A 1 216 ? 16.883 -4.168 -4.394 1.00 73.25 216 ASN A CA 1
ATOM 1637 C C . ASN A 1 216 ? 17.219 -5.665 -4.345 1.00 73.25 216 ASN A C 1
ATOM 1639 O O . ASN A 1 216 ? 17.743 -6.137 -3.343 1.00 73.25 216 ASN A O 1
ATOM 1643 N N . ALA A 1 217 ? 16.933 -6.405 -5.418 1.00 68.00 217 ALA A N 1
ATOM 1644 C CA . ALA A 1 217 ? 17.256 -7.830 -5.492 1.00 68.00 217 ALA A CA 1
ATOM 1645 C C . ALA A 1 217 ? 18.776 -8.079 -5.491 1.00 68.00 217 ALA A C 1
ATOM 1647 O O . ALA A 1 217 ? 19.246 -9.027 -4.875 1.00 68.00 217 ALA A O 1
ATOM 1648 N N . ASP A 1 218 ? 19.538 -7.197 -6.144 1.00 66.00 218 ASP A N 1
ATOM 1649 C CA . ASP A 1 218 ? 20.971 -7.390 -6.397 1.00 66.00 218 ASP A CA 1
ATOM 1650 C C . ASP A 1 218 ? 21.865 -6.486 -5.517 1.00 66.00 218 ASP A C 1
ATOM 1652 O O . ASP A 1 218 ? 23.089 -6.488 -5.659 1.00 66.00 218 ASP A O 1
ATOM 1656 N N . LYS A 1 219 ? 21.281 -5.638 -4.656 1.00 71.06 219 LYS A N 1
ATOM 1657 C CA . LYS A 1 219 ? 22.005 -4.628 -3.855 1.00 71.06 219 LYS A CA 1
ATOM 1658 C C . LYS A 1 219 ? 21.450 -4.547 -2.434 1.00 71.06 219 LYS A C 1
ATOM 1660 O O . LYS A 1 219 ? 20.258 -4.790 -2.253 1.00 71.06 219 LYS A O 1
ATOM 1665 N N . PRO A 1 220 ? 22.267 -4.146 -1.441 1.00 78.00 220 PRO A N 1
ATOM 1666 C CA . PRO A 1 220 ? 21.766 -3.921 -0.090 1.00 78.00 220 PRO A CA 1
ATOM 1667 C C . PRO A 1 220 ? 20.637 -2.873 -0.078 1.00 78.00 220 PRO A C 1
ATOM 1669 O O . PRO A 1 220 ? 20.607 -2.001 -0.960 1.00 78.00 220 PRO A O 1
ATOM 1672 N N . PRO A 1 221 ? 19.725 -2.936 0.911 1.00 84.12 221 PRO A N 1
ATOM 1673 C CA . PRO A 1 221 ? 18.731 -1.894 1.129 1.00 84.12 221 PRO A CA 1
ATOM 1674 C C . PRO A 1 221 ? 19.375 -0.511 1.248 1.00 84.12 221 PRO A C 1
ATOM 1676 O O . PRO A 1 221 ? 20.482 -0.370 1.770 1.00 84.12 221 PRO A O 1
ATOM 1679 N N . LEU A 1 222 ? 18.676 0.508 0.760 1.00 88.69 222 LEU A N 1
ATOM 1680 C CA . LEU A 1 222 ? 19.103 1.895 0.880 1.00 88.69 222 LEU A CA 1
ATOM 1681 C C . LEU A 1 222 ? 18.999 2.360 2.331 1.00 88.69 222 LEU A C 1
ATOM 1683 O O . LEU A 1 222 ? 18.019 2.074 3.021 1.00 88.69 222 LEU A O 1
ATOM 1687 N N . GLU A 1 223 ? 19.980 3.145 2.764 1.00 92.12 223 GLU A N 1
ATOM 1688 C CA . GLU A 1 223 ? 19.878 3.881 4.022 1.00 92.12 223 GLU A CA 1
ATOM 1689 C C . GLU A 1 223 ? 18.829 4.998 3.908 1.00 92.12 223 GLU A C 1
ATOM 1691 O O . GLU A 1 223 ? 18.576 5.536 2.826 1.00 92.12 223 GLU A O 1
ATOM 1696 N N . ILE A 1 224 ? 18.245 5.398 5.040 1.00 94.62 224 ILE A N 1
ATOM 1697 C CA . ILE A 1 224 ? 17.228 6.463 5.102 1.00 94.62 224 ILE A CA 1
ATOM 1698 C C . ILE A 1 224 ? 17.749 7.768 4.485 1.00 94.62 224 ILE A C 1
ATOM 1700 O O . ILE A 1 224 ? 17.048 8.399 3.695 1.00 94.62 224 ILE A O 1
ATOM 1704 N N . SER A 1 225 ? 18.999 8.135 4.776 1.00 93.94 225 SER A N 1
ATOM 1705 C CA . SER A 1 225 ? 19.680 9.298 4.188 1.00 93.94 225 SER A CA 1
ATOM 1706 C C . SER A 1 225 ? 19.709 9.232 2.656 1.00 93.94 225 SER A C 1
ATOM 1708 O O . SER A 1 225 ? 19.333 10.186 1.980 1.00 93.94 225 SER A O 1
ATOM 1710 N N . GLN A 1 226 ? 20.057 8.070 2.098 1.00 94.00 226 GLN A N 1
ATOM 1711 C CA . GLN A 1 226 ? 20.110 7.844 0.654 1.00 94.00 226 GLN A CA 1
ATOM 1712 C C . GLN A 1 226 ? 18.726 7.904 0.003 1.00 94.00 226 GLN A C 1
ATOM 1714 O O . GLN A 1 226 ? 18.604 8.399 -1.120 1.00 94.00 226 GLN A O 1
ATOM 1719 N N . ILE A 1 227 ? 17.688 7.397 0.678 1.00 95.56 227 ILE A N 1
ATOM 1720 C CA . ILE A 1 227 ? 16.302 7.518 0.208 1.00 95.56 227 ILE A CA 1
ATOM 1721 C C . ILE A 1 227 ? 15.935 8.999 0.125 1.00 95.56 227 ILE A C 1
ATOM 1723 O O . ILE A 1 227 ? 15.534 9.459 -0.943 1.00 95.56 227 ILE A O 1
ATOM 1727 N N . LYS A 1 228 ? 16.150 9.757 1.205 1.00 96.06 228 LYS A N 1
ATOM 1728 C CA . LYS A 1 228 ? 15.852 11.195 1.260 1.00 96.06 228 LYS A CA 1
ATOM 1729 C C . LYS A 1 228 ? 16.585 11.982 0.177 1.00 96.06 228 LYS A C 1
ATOM 1731 O O . LYS A 1 228 ? 15.970 12.779 -0.527 1.00 96.06 228 LYS A O 1
ATOM 1736 N N . ASP A 1 229 ? 17.873 11.724 -0.025 1.00 94.00 229 ASP A N 1
ATOM 1737 C CA . ASP A 1 229 ? 18.662 12.426 -1.042 1.00 94.00 229 ASP A CA 1
ATOM 1738 C C . ASP A 1 229 ? 18.215 12.118 -2.474 1.00 94.00 229 ASP A C 1
ATOM 1740 O O . ASP A 1 229 ? 18.280 12.987 -3.348 1.00 94.00 229 ASP A O 1
ATOM 1744 N N . ARG A 1 230 ? 17.707 10.908 -2.732 1.00 94.75 230 ARG A N 1
ATOM 1745 C CA . ARG A 1 230 ? 17.091 10.573 -4.023 1.00 94.75 230 ARG A CA 1
ATOM 1746 C C . ARG A 1 230 ? 15.719 11.214 -4.184 1.00 94.75 230 ARG A C 1
ATOM 1748 O O . ARG A 1 230 ? 15.433 11.739 -5.256 1.00 94.75 230 ARG A O 1
ATOM 1755 N N . VAL A 1 231 ? 14.905 11.233 -3.129 1.00 96.25 231 VAL A N 1
ATOM 1756 C CA . VAL A 1 231 ? 13.574 11.864 -3.116 1.00 96.25 231 VAL A CA 1
ATOM 1757 C C . VAL A 1 231 ? 13.658 13.365 -3.432 1.00 96.25 231 VAL A C 1
ATOM 1759 O O . VAL A 1 231 ? 12.894 13.840 -4.271 1.00 96.25 231 VAL A O 1
ATOM 1762 N N . LYS A 1 232 ? 14.644 14.092 -2.884 1.00 96.31 232 LYS A N 1
ATOM 1763 C CA . LYS A 1 232 ? 14.872 15.531 -3.162 1.00 96.31 232 LYS A CA 1
ATOM 1764 C C . LYS A 1 232 ? 15.012 15.867 -4.653 1.00 96.31 232 LYS A C 1
ATOM 1766 O O . LYS A 1 232 ? 14.734 16.987 -5.073 1.00 96.31 232 LYS A O 1
ATOM 1771 N N . GLN A 1 233 ? 15.476 14.926 -5.475 1.00 96.12 233 GLN A N 1
ATOM 1772 C CA . GLN A 1 233 ? 15.627 15.140 -6.920 1.00 96.12 233 GLN A CA 1
ATOM 1773 C C . GLN A 1 233 ? 14.261 15.240 -7.612 1.00 96.12 233 GLN A C 1
ATOM 1775 O O . GLN A 1 233 ? 14.098 16.012 -8.553 1.00 96.12 233 GLN A O 1
ATOM 1780 N N . PHE A 1 234 ? 13.276 14.488 -7.119 1.00 95.69 234 PHE A N 1
ATOM 1781 C CA . PHE A 1 234 ? 11.905 14.503 -7.623 1.00 95.69 234 PHE A CA 1
ATOM 1782 C C . PHE A 1 234 ? 11.136 15.734 -7.169 1.00 95.69 234 PHE A C 1
ATOM 1784 O O . PHE A 1 234 ? 10.346 16.263 -7.944 1.00 95.69 234 PHE A O 1
ATOM 1791 N N . GLU A 1 235 ? 11.416 16.218 -5.959 1.00 94.94 235 GLU A N 1
ATOM 1792 C CA . GLU A 1 235 ? 10.902 17.498 -5.470 1.00 94.94 235 GLU A CA 1
ATOM 1793 C C . GLU A 1 235 ? 11.328 18.636 -6.400 1.00 94.94 235 GLU A C 1
ATOM 1795 O O . GLU A 1 235 ? 10.485 19.354 -6.930 1.00 94.94 235 GLU A O 1
ATOM 1800 N N . LYS A 1 236 ? 12.629 18.720 -6.710 1.00 93.31 236 LYS A N 1
ATOM 1801 C CA . LYS A 1 236 ? 13.168 19.704 -7.664 1.00 93.31 236 LYS A CA 1
ATOM 1802 C C . LYS A 1 236 ? 12.567 19.577 -9.065 1.00 93.31 236 LYS A C 1
ATOM 1804 O O . LYS A 1 236 ? 12.434 20.576 -9.760 1.00 93.31 236 LYS A O 1
ATOM 1809 N N . ALA A 1 237 ? 12.228 18.359 -9.484 1.00 93.00 237 ALA A N 1
ATOM 1810 C CA . ALA A 1 237 ? 11.619 18.094 -10.784 1.00 93.00 237 ALA A CA 1
ATOM 1811 C C . ALA A 1 237 ? 10.084 18.259 -10.797 1.00 93.00 237 ALA A C 1
ATOM 1813 O O . ALA A 1 237 ? 9.479 18.130 -11.863 1.00 93.00 237 ALA A O 1
ATOM 1814 N N . GLY A 1 238 ? 9.442 18.490 -9.644 1.00 93.25 238 GLY A N 1
ATOM 1815 C CA . GLY A 1 238 ? 7.982 18.548 -9.520 1.00 93.25 238 GLY A CA 1
ATOM 1816 C C . GLY A 1 238 ? 7.292 17.234 -9.903 1.00 93.25 238 GLY A C 1
ATOM 1817 O O . GLY A 1 238 ? 6.259 17.241 -10.575 1.00 93.25 238 GLY A O 1
ATOM 1818 N N . LYS A 1 239 ? 7.889 16.085 -9.559 1.00 92.44 239 LYS A N 1
ATOM 1819 C CA . LYS A 1 239 ? 7.392 14.754 -9.948 1.00 92.44 239 LYS A CA 1
ATOM 1820 C C . LYS A 1 239 ? 7.033 13.902 -8.742 1.00 92.44 239 LYS A C 1
ATOM 1822 O O . LYS A 1 239 ? 7.775 13.843 -7.770 1.00 92.44 239 LYS A O 1
ATOM 1827 N N . THR A 1 240 ? 5.924 13.172 -8.829 1.00 93.00 240 THR A N 1
ATOM 1828 C CA . THR A 1 240 ? 5.551 12.208 -7.790 1.00 93.00 240 THR A CA 1
ATOM 1829 C C . THR A 1 240 ? 6.498 11.017 -7.790 1.00 93.00 240 THR A C 1
ATOM 1831 O O . THR A 1 240 ? 6.720 10.394 -8.832 1.00 93.00 240 THR A O 1
ATOM 1834 N N . VAL A 1 241 ? 7.001 10.660 -6.608 1.00 94.69 241 VAL A N 1
ATOM 1835 C CA . VAL A 1 241 ? 7.784 9.439 -6.395 1.00 94.69 241 VAL A CA 1
ATOM 1836 C C . VAL A 1 241 ? 7.150 8.581 -5.309 1.00 94.69 241 VAL A C 1
ATOM 1838 O O . VAL A 1 241 ? 6.750 9.065 -4.251 1.00 94.69 241 VAL A O 1
ATOM 1841 N N . ILE A 1 242 ? 7.049 7.288 -5.584 1.00 94.44 242 ILE A N 1
ATOM 1842 C CA . ILE A 1 242 ? 6.644 6.265 -4.632 1.00 94.44 242 ILE A CA 1
ATOM 1843 C C . ILE A 1 242 ? 7.910 5.569 -4.151 1.00 94.44 242 ILE A C 1
ATOM 1845 O O . ILE A 1 242 ? 8.678 5.046 -4.954 1.00 94.44 242 ILE A O 1
ATOM 1849 N N . VAL A 1 243 ? 8.140 5.547 -2.847 1.00 95.00 243 VAL A N 1
ATOM 1850 C CA . VAL A 1 243 ? 9.173 4.703 -2.249 1.00 95.00 243 VAL A CA 1
ATOM 1851 C C . VAL A 1 243 ? 8.507 3.391 -1.864 1.00 95.00 243 VAL A C 1
ATOM 1853 O O . VAL A 1 243 ? 7.503 3.404 -1.155 1.00 95.00 243 VAL A O 1
ATOM 1856 N N . SER A 1 244 ? 9.033 2.265 -2.337 1.00 93.19 244 SER A N 1
ATOM 1857 C CA . SER A 1 244 ? 8.523 0.930 -2.003 1.00 93.19 244 SER A CA 1
ATOM 1858 C C . SER A 1 244 ? 9.636 0.048 -1.446 1.00 93.19 244 SER A C 1
ATOM 1860 O O . SER A 1 244 ? 10.817 0.299 -1.682 1.00 93.19 244 SER A O 1
ATOM 1862 N N . ASN A 1 245 ? 9.280 -1.011 -0.725 1.00 89.19 245 ASN A N 1
ATOM 1863 C CA . ASN A 1 245 ? 10.235 -2.025 -0.269 1.00 89.19 245 ASN A CA 1
ATOM 1864 C C . ASN A 1 245 ? 10.244 -3.283 -1.158 1.00 89.19 245 ASN A C 1
ATOM 1866 O O . ASN A 1 245 ? 10.781 -4.310 -0.751 1.00 89.19 245 ASN A O 1
ATOM 1870 N N . GLN A 1 246 ? 9.644 -3.223 -2.355 1.00 87.88 246 GLN A N 1
ATOM 1871 C CA . GLN A 1 246 ? 9.460 -4.388 -3.221 1.00 87.88 246 GLN A CA 1
ATOM 1872 C C . GLN A 1 246 ? 10.520 -4.432 -4.331 1.00 87.88 246 GLN A C 1
ATOM 1874 O O . GLN A 1 246 ? 10.467 -3.619 -5.256 1.00 87.88 246 GLN A O 1
ATOM 1879 N N . PRO A 1 247 ? 11.468 -5.388 -4.301 1.00 82.19 247 PRO A N 1
ATOM 1880 C CA . PRO A 1 247 ? 12.532 -5.459 -5.301 1.00 82.19 247 PRO A CA 1
ATOM 1881 C C . PRO A 1 247 ? 12.066 -6.037 -6.646 1.00 82.19 247 PRO A C 1
ATOM 1883 O O . PRO A 1 247 ? 12.661 -5.734 -7.680 1.00 82.19 247 PRO A O 1
ATOM 1886 N N . TYR A 1 248 ? 11.003 -6.848 -6.654 1.00 88.00 248 TYR A N 1
ATOM 1887 C CA . TYR A 1 248 ? 10.538 -7.571 -7.840 1.00 88.00 248 TYR A CA 1
ATOM 1888 C C . TYR A 1 248 ? 9.263 -6.974 -8.435 1.00 88.00 248 TYR A C 1
ATOM 1890 O O . TYR A 1 248 ? 8.346 -6.590 -7.712 1.00 88.00 248 TYR A O 1
ATOM 1898 N N . PHE A 1 249 ? 9.156 -6.968 -9.765 1.00 90.06 249 PHE A N 1
ATOM 1899 C CA . PHE A 1 249 ? 7.993 -6.400 -10.454 1.00 90.06 249 PHE A CA 1
ATOM 1900 C C . PHE A 1 249 ? 6.685 -7.150 -10.196 1.00 90.06 249 PHE A C 1
ATOM 1902 O O . PHE A 1 249 ? 5.655 -6.498 -10.084 1.00 90.06 249 PHE A O 1
ATOM 1909 N N . TYR A 1 250 ? 6.705 -8.475 -10.018 1.00 88.31 250 TYR A N 1
ATOM 1910 C CA . TYR A 1 250 ? 5.487 -9.210 -9.653 1.00 88.31 250 TYR A CA 1
ATOM 1911 C C . TYR A 1 250 ? 4.946 -8.761 -8.283 1.00 88.31 250 TYR A C 1
ATOM 1913 O O . TYR A 1 250 ? 3.743 -8.596 -8.117 1.00 88.31 250 TYR A O 1
ATOM 1921 N N . LYS A 1 251 ? 5.828 -8.435 -7.326 1.00 89.38 251 LYS A N 1
ATOM 1922 C CA . LYS A 1 251 ? 5.430 -7.828 -6.048 1.00 89.38 251 LYS A CA 1
ATOM 1923 C C . LYS A 1 251 ? 4.948 -6.390 -6.190 1.00 89.38 251 LYS A C 1
ATOM 1925 O O . LYS A 1 251 ? 4.025 -5.980 -5.496 1.00 89.38 251 LYS A O 1
ATOM 1930 N N . LYS A 1 252 ? 5.532 -5.617 -7.107 1.00 92.12 252 LYS A N 1
ATOM 1931 C CA . LYS A 1 252 ? 5.023 -4.276 -7.432 1.00 92.12 252 LYS A CA 1
ATOM 1932 C C . LYS A 1 252 ? 3.638 -4.346 -8.072 1.00 92.12 252 LYS A C 1
ATOM 1934 O O . LYS A 1 252 ? 2.807 -3.505 -7.763 1.00 92.12 252 LYS A O 1
ATOM 1939 N N . ALA A 1 253 ? 3.358 -5.354 -8.894 1.00 91.81 253 ALA A N 1
ATOM 1940 C CA . ALA A 1 253 ? 2.036 -5.575 -9.475 1.00 91.81 253 ALA A CA 1
ATOM 1941 C C . ALA A 1 253 ? 0.972 -5.916 -8.413 1.00 91.81 253 ALA A C 1
ATOM 1943 O O . ALA A 1 253 ? -0.175 -5.505 -8.558 1.00 91.81 253 ALA A O 1
ATOM 1944 N N . GLU A 1 254 ? 1.349 -6.582 -7.311 1.00 89.88 254 GLU A N 1
ATOM 1945 C CA . GLU A 1 254 ? 0.471 -6.767 -6.139 1.00 89.88 254 GLU A CA 1
ATOM 1946 C C . GLU A 1 254 ? 0.161 -5.438 -5.416 1.00 89.88 254 GLU A C 1
ATOM 1948 O O . GLU A 1 254 ? -0.907 -5.287 -4.819 1.00 89.88 254 GLU A O 1
ATOM 1953 N N . LEU A 1 255 ? 1.092 -4.474 -5.430 1.00 90.56 255 LEU A N 1
ATOM 1954 C CA . LEU A 1 255 ? 0.887 -3.139 -4.849 1.00 90.56 255 LEU A CA 1
ATOM 1955 C C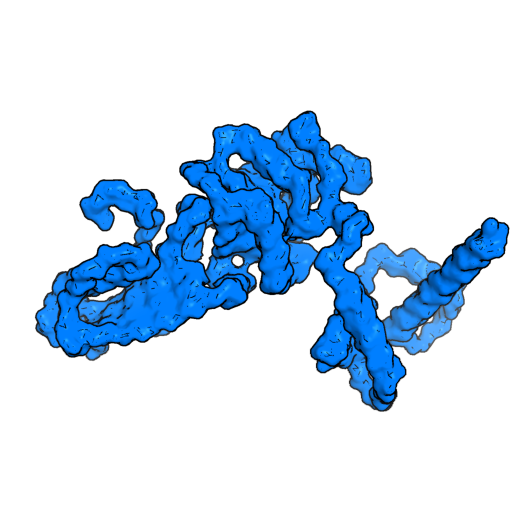 . LEU A 1 255 ? 0.111 -2.201 -5.778 1.00 90.56 255 LEU A C 1
ATOM 1957 O O . LEU A 1 255 ? -0.652 -1.364 -5.299 1.00 90.56 255 LEU A O 1
ATOM 1961 N N . PHE A 1 256 ? 0.325 -2.331 -7.086 1.00 91.50 256 PHE A N 1
ATOM 1962 C CA . PHE A 1 256 ? -0.180 -1.425 -8.113 1.00 91.50 256 PHE A CA 1
ATOM 1963 C C . PHE A 1 256 ? -0.915 -2.200 -9.220 1.00 91.50 256 PHE A C 1
ATOM 1965 O O . PHE A 1 256 ? -0.468 -2.195 -10.371 1.00 91.50 256 PHE A O 1
ATOM 1972 N N . PRO A 1 257 ? -2.042 -2.864 -8.909 1.00 90.94 257 PRO A N 1
ATOM 1973 C CA . PRO A 1 257 ? -2.821 -3.579 -9.917 1.00 90.94 257 PRO A CA 1
ATOM 1974 C C . PRO A 1 257 ? -3.271 -2.637 -11.047 1.00 90.94 257 PRO A C 1
ATOM 1976 O O . PRO A 1 257 ? -3.407 -1.427 -10.850 1.00 90.94 257 PRO A O 1
ATOM 1979 N N . GLY A 1 258 ? -3.431 -3.177 -12.257 1.00 91.81 258 GLY A N 1
ATOM 1980 C CA . GLY A 1 258 ? -3.820 -2.438 -13.466 1.00 91.81 258 GLY A CA 1
ATOM 1981 C C . GLY A 1 258 ? -2.774 -1.452 -14.006 1.00 91.81 258 GLY A C 1
ATOM 1982 O O . GLY A 1 258 ? -2.996 -0.805 -15.034 1.00 91.81 258 GLY A O 1
ATOM 1983 N N . SER A 1 259 ? -1.633 -1.302 -13.329 1.00 93.12 259 SER A N 1
ATOM 1984 C CA . SER A 1 259 ? -0.636 -0.275 -13.645 1.00 93.12 259 SER A CA 1
ATOM 1985 C C . SER A 1 259 ? 0.283 -0.680 -14.793 1.00 93.12 259 SER A C 1
ATOM 1987 O O . SER A 1 259 ? 0.504 -1.859 -15.060 1.00 93.12 259 SER A O 1
ATOM 1989 N N . ALA A 1 260 ? 0.846 0.315 -15.468 1.00 95.56 260 ALA A N 1
ATOM 1990 C CA . ALA A 1 260 ? 1.808 0.117 -16.536 1.00 95.56 260 ALA A CA 1
ATOM 1991 C C . ALA A 1 260 ? 3.226 0.401 -16.017 1.00 95.56 260 ALA A C 1
ATOM 1993 O O . ALA A 1 260 ? 3.514 1.515 -15.584 1.00 95.56 260 ALA A O 1
ATOM 1994 N N . PHE A 1 261 ? 4.114 -0.588 -16.043 1.00 96.25 261 PHE A N 1
ATOM 1995 C CA . PHE A 1 261 ? 5.501 -0.445 -15.610 1.00 96.25 261 PHE A CA 1
ATOM 1996 C C . PHE A 1 261 ? 6.397 -0.090 -16.787 1.00 96.25 261 PHE A C 1
ATOM 1998 O O . PHE A 1 261 ? 6.480 -0.826 -17.764 1.00 96.25 261 PHE A O 1
ATOM 2005 N N . VAL A 1 262 ? 7.107 1.024 -16.685 1.00 95.00 262 VAL A N 1
ATOM 2006 C CA . VAL A 1 262 ? 8.074 1.457 -17.689 1.00 95.00 262 VAL A CA 1
ATOM 2007 C C . VAL A 1 262 ? 9.435 0.883 -17.324 1.00 95.00 262 VAL A C 1
ATOM 2009 O O . VAL A 1 262 ? 9.955 1.139 -16.235 1.00 95.00 262 VAL A O 1
ATOM 2012 N N . ILE A 1 263 ? 10.004 0.087 -18.224 1.00 91.06 263 ILE A N 1
ATOM 2013 C CA . ILE A 1 263 ? 11.270 -0.617 -18.025 1.00 91.06 263 ILE A CA 1
ATOM 2014 C C . ILE A 1 263 ? 12.189 -0.452 -19.235 1.00 91.06 263 ILE A C 1
ATOM 2016 O O . ILE A 1 263 ? 11.753 -0.157 -20.345 1.00 91.06 263 ILE A O 1
ATOM 2020 N N . GLY A 1 264 ? 13.490 -0.638 -19.018 1.00 86.88 264 GLY A N 1
ATOM 2021 C CA . GLY A 1 264 ? 14.453 -0.740 -20.112 1.00 86.88 264 GLY A CA 1
ATOM 2022 C C . GLY A 1 264 ? 14.501 -2.153 -20.693 1.00 86.88 264 GLY A C 1
ATOM 2023 O O . GLY A 1 264 ? 14.248 -3.125 -19.980 1.00 86.88 264 GLY A O 1
ATOM 2024 N N . ALA A 1 265 ? 14.915 -2.267 -21.954 1.00 84.56 265 ALA A N 1
ATOM 2025 C CA . ALA A 1 265 ? 15.215 -3.529 -22.634 1.00 84.56 265 ALA A CA 1
ATOM 2026 C C . ALA A 1 265 ? 16.078 -4.488 -21.782 1.00 84.56 265 ALA A C 1
ATOM 2028 O O . ALA A 1 265 ? 15.758 -5.663 -21.630 1.00 84.56 265 ALA A O 1
ATOM 2029 N N . ASP A 1 266 ? 17.113 -3.977 -21.104 1.00 81.38 266 ASP A N 1
ATOM 2030 C CA . ASP A 1 266 ? 17.980 -4.755 -20.201 1.00 81.38 266 ASP A CA 1
ATOM 2031 C C . ASP A 1 266 ? 17.238 -5.408 -19.016 1.00 81.38 266 ASP A C 1
ATOM 2033 O O . ASP A 1 266 ? 17.695 -6.387 -18.424 1.00 81.38 266 ASP A O 1
ATOM 2037 N N . THR A 1 267 ? 16.097 -4.839 -18.630 1.00 86.81 267 THR A N 1
ATOM 2038 C CA . THR A 1 267 ? 15.272 -5.334 -17.527 1.00 86.81 267 THR A CA 1
ATOM 2039 C C . THR A 1 267 ? 14.339 -6.448 -17.991 1.00 86.81 267 THR A C 1
ATOM 2041 O O . THR A 1 267 ? 14.079 -7.351 -17.202 1.00 86.81 267 THR A O 1
ATOM 2044 N N . VAL A 1 268 ? 13.912 -6.454 -19.261 1.00 87.50 268 VAL A N 1
ATOM 2045 C CA . VAL A 1 268 ? 13.124 -7.556 -19.846 1.00 87.50 268 VAL A CA 1
ATOM 2046 C C . VAL A 1 268 ? 13.893 -8.863 -19.729 1.00 87.50 268 VAL A C 1
ATOM 2048 O O . VAL A 1 268 ? 13.378 -9.816 -19.153 1.00 87.50 268 VAL A O 1
ATOM 2051 N N . ALA A 1 269 ? 15.162 -8.864 -20.150 1.00 84.69 269 ALA A N 1
ATOM 2052 C CA . ALA A 1 269 ? 16.037 -10.030 -20.043 1.00 84.69 269 ALA A CA 1
ATOM 2053 C C . ALA A 1 269 ? 16.143 -10.578 -18.621 1.00 84.69 269 ALA A C 1
ATOM 2055 O O . ALA A 1 269 ? 16.339 -11.769 -18.452 1.00 84.69 269 ALA A O 1
ATOM 2056 N N . ARG A 1 270 ? 16.044 -9.725 -17.595 1.00 87.00 270 ARG A N 1
ATOM 2057 C CA . ARG A 1 270 ? 16.044 -10.164 -16.195 1.00 87.00 270 ARG A CA 1
ATOM 2058 C C . ARG A 1 270 ? 14.676 -10.678 -15.768 1.00 87.00 270 ARG A C 1
ATOM 2060 O O . ARG A 1 270 ? 14.604 -11.673 -15.060 1.00 87.00 270 ARG A O 1
ATOM 2067 N N . LEU A 1 271 ? 13.608 -10.022 -16.208 1.00 88.50 271 LEU A N 1
ATOM 2068 C CA . LEU A 1 271 ? 12.240 -10.384 -15.863 1.00 88.50 271 LEU A CA 1
ATOM 2069 C C . LEU A 1 271 ? 11.872 -11.788 -16.361 1.00 88.50 271 LEU A C 1
ATOM 2071 O O . LEU A 1 271 ? 11.209 -12.517 -15.640 1.00 88.50 271 LEU A O 1
ATOM 2075 N N . VAL A 1 272 ? 12.334 -12.183 -17.551 1.00 89.31 272 VAL A N 1
ATOM 2076 C CA . VAL A 1 272 ? 12.060 -13.509 -18.139 1.00 89.31 272 VAL A CA 1
ATOM 2077 C C . VAL A 1 272 ? 13.196 -14.520 -17.926 1.00 89.31 272 VAL A C 1
ATOM 2079 O O . VAL A 1 272 ? 13.304 -15.498 -18.660 1.00 89.31 272 VAL A O 1
ATOM 2082 N N . HIS A 1 273 ? 14.068 -14.300 -16.935 1.00 87.88 273 HIS A N 1
ATOM 2083 C CA . HIS A 1 273 ? 15.180 -15.212 -16.653 1.00 87.88 273 HIS A CA 1
ATOM 2084 C C . HIS A 1 273 ? 14.891 -16.116 -15.439 1.00 87.88 273 HIS A C 1
ATOM 2086 O O . HIS A 1 273 ? 14.777 -15.595 -14.323 1.00 87.88 273 HIS A O 1
ATOM 2092 N N . PRO A 1 274 ? 14.912 -17.460 -15.587 1.00 88.38 274 PRO A N 1
ATOM 2093 C CA . PRO A 1 274 ? 14.575 -18.412 -14.517 1.00 88.38 274 PRO A CA 1
ATOM 2094 C C . PRO A 1 274 ? 15.352 -18.243 -13.204 1.00 88.38 274 PRO A C 1
ATOM 2096 O O . PRO A 1 274 ? 14.787 -18.444 -12.134 1.00 88.38 274 PRO A O 1
ATOM 2099 N N . LYS A 1 275 ? 16.618 -17.803 -13.248 1.00 87.50 275 LYS A N 1
ATOM 2100 C CA . LYS A 1 275 ? 17.426 -17.493 -12.049 1.00 87.50 275 LYS A CA 1
ATOM 2101 C C . LYS A 1 275 ? 16.733 -16.625 -10.990 1.00 87.50 275 LYS A C 1
ATOM 2103 O O . LYS A 1 275 ? 16.986 -16.796 -9.804 1.00 87.50 275 LYS A O 1
ATOM 2108 N N . TYR A 1 276 ? 15.843 -15.707 -11.384 1.00 83.19 276 TYR A N 1
ATOM 2109 C CA . TYR A 1 276 ? 15.108 -14.857 -10.431 1.00 83.19 276 TYR A CA 1
ATOM 2110 C C . TYR A 1 276 ? 13.890 -15.554 -9.803 1.00 83.19 276 TYR A C 1
ATOM 2112 O O . TYR A 1 276 ? 13.205 -14.977 -8.960 1.00 83.19 276 TYR A O 1
ATOM 2120 N N . TYR A 1 277 ? 13.641 -16.804 -10.189 1.00 86.81 277 TYR A N 1
ATOM 2121 C CA . TYR A 1 277 ? 12.498 -17.623 -9.801 1.00 86.81 277 TYR A CA 1
ATOM 2122 C C . TYR A 1 277 ? 12.931 -18.965 -9.193 1.00 86.81 277 TYR A C 1
ATOM 2124 O O . TYR A 1 277 ? 12.124 -19.882 -9.077 1.00 86.81 277 TYR A O 1
ATOM 2132 N N . GLY A 1 278 ? 14.185 -19.062 -8.737 1.00 85.75 278 GLY A N 1
ATOM 2133 C CA . GLY A 1 278 ? 14.759 -20.299 -8.198 1.00 85.75 278 GLY A CA 1
ATOM 2134 C C . GLY A 1 278 ? 15.192 -21.278 -9.286 1.00 85.75 278 GLY A C 1
ATOM 2135 O O . GLY A 1 278 ? 15.063 -22.480 -9.092 1.00 85.75 278 GLY A O 1
ATOM 2136 N N . ASP A 1 279 ? 15.643 -20.747 -10.428 1.00 89.75 279 ASP A N 1
ATOM 2137 C CA . ASP A 1 279 ? 16.058 -21.507 -11.614 1.00 89.75 279 ASP A CA 1
ATOM 2138 C C . ASP A 1 279 ? 14.945 -22.395 -12.205 1.00 89.75 279 ASP A C 1
ATOM 2140 O O . ASP A 1 279 ? 15.207 -23.365 -12.910 1.00 89.75 279 ASP A O 1
ATOM 2144 N N . ASP A 1 280 ? 13.687 -22.015 -11.967 1.00 92.69 280 ASP A N 1
ATOM 2145 C CA . ASP A 1 280 ? 12.495 -22.742 -12.401 1.00 92.69 280 ASP A CA 1
ATOM 2146 C C . ASP A 1 280 ? 11.698 -21.923 -13.428 1.00 92.69 280 ASP A C 1
ATOM 2148 O O . ASP A 1 280 ? 11.130 -20.866 -13.129 1.00 92.69 280 ASP A O 1
ATOM 2152 N N . TYR A 1 281 ? 11.662 -22.426 -14.665 1.00 92.81 281 TYR A N 1
ATOM 2153 C CA . TYR A 1 281 ? 10.931 -21.812 -15.773 1.00 92.81 281 TYR A CA 1
ATOM 2154 C C . TYR A 1 281 ? 9.406 -21.876 -15.589 1.00 92.81 281 TYR A C 1
ATOM 2156 O O . TYR A 1 281 ? 8.712 -20.909 -15.903 1.00 92.81 281 TYR A O 1
ATOM 2164 N N . GLY A 1 282 ? 8.874 -22.982 -15.060 1.00 94.31 282 GLY A N 1
ATOM 2165 C CA . GLY A 1 282 ? 7.437 -23.138 -14.829 1.00 94.31 282 GLY A CA 1
ATOM 2166 C C . GLY A 1 282 ? 6.943 -22.154 -13.773 1.00 94.31 282 GLY A C 1
ATOM 2167 O O . GLY A 1 282 ? 5.964 -21.442 -13.991 1.00 94.31 282 GLY A O 1
ATOM 2168 N N . LYS A 1 283 ? 7.697 -22.021 -12.679 1.00 93.38 283 LYS A N 1
ATOM 2169 C CA . LYS A 1 283 ? 7.428 -21.040 -11.622 1.00 93.38 283 LYS A CA 1
ATOM 2170 C C . LYS A 1 283 ? 7.567 -19.595 -12.102 1.00 93.38 283 LYS A C 1
ATOM 2172 O O . LYS A 1 283 ? 6.784 -18.734 -11.701 1.00 93.38 283 LYS A O 1
ATOM 2177 N N . MET A 1 284 ? 8.548 -19.309 -12.961 1.00 93.88 284 MET A N 1
ATOM 2178 C CA . MET A 1 284 ? 8.664 -18.003 -13.616 1.00 93.88 284 MET A CA 1
ATOM 2179 C C . MET A 1 284 ? 7.396 -17.675 -14.408 1.00 93.88 284 MET A C 1
ATOM 2181 O O . MET A 1 284 ? 6.834 -16.591 -14.238 1.00 93.88 284 MET A O 1
ATOM 2185 N N . LEU A 1 285 ? 6.945 -18.607 -15.251 1.00 94.81 285 LEU A N 1
ATOM 2186 C CA . LEU A 1 285 ? 5.755 -18.422 -16.073 1.00 94.81 285 LEU A CA 1
ATOM 2187 C C . LEU A 1 285 ? 4.505 -18.232 -15.203 1.00 94.81 285 LEU A C 1
ATOM 2189 O O . LEU A 1 285 ? 3.760 -17.285 -15.429 1.00 94.81 285 LEU A O 1
ATOM 2193 N N . GLU A 1 286 ? 4.319 -19.053 -14.166 1.00 95.00 286 GLU A N 1
ATOM 2194 C CA . GLU A 1 286 ? 3.216 -18.931 -13.202 1.00 95.00 286 GLU A CA 1
ATOM 2195 C C . GLU A 1 286 ? 3.176 -17.541 -12.545 1.00 95.00 286 GLU A C 1
ATOM 2197 O O . GLU A 1 286 ? 2.137 -16.878 -12.538 1.00 95.00 286 GLU A O 1
ATOM 2202 N N . ILE A 1 287 ? 4.315 -17.057 -12.039 1.00 93.56 287 ILE A N 1
ATOM 2203 C CA . ILE A 1 287 ? 4.399 -15.757 -11.361 1.00 93.56 287 ILE A CA 1
ATOM 2204 C C . ILE A 1 287 ? 4.135 -14.599 -12.332 1.00 93.56 287 ILE A C 1
ATOM 2206 O O . ILE A 1 287 ? 3.445 -13.638 -11.980 1.00 93.56 287 ILE A O 1
ATOM 2210 N N . LEU A 1 288 ? 4.670 -14.665 -13.554 1.00 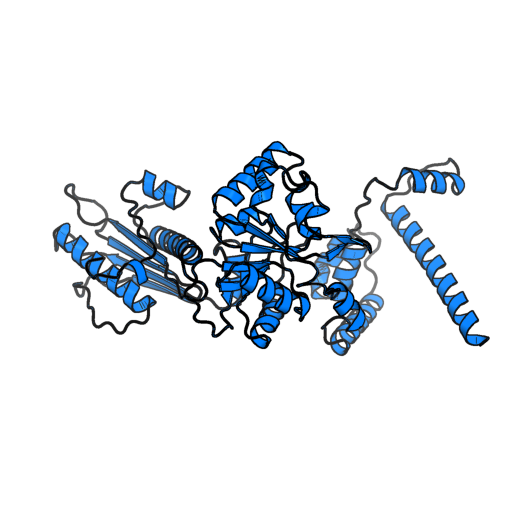92.81 288 LEU A N 1
ATOM 2211 C CA . LEU A 1 288 ? 4.453 -13.624 -14.561 1.00 92.81 288 LEU A CA 1
ATOM 2212 C C . LEU A 1 288 ? 3.026 -13.642 -15.118 1.00 92.81 288 LEU A C 1
ATOM 2214 O O . LEU A 1 288 ? 2.467 -12.571 -15.347 1.00 92.81 288 LEU A O 1
ATOM 2218 N N . LEU A 1 289 ? 2.397 -14.812 -15.243 1.00 94.56 289 LEU A N 1
ATOM 2219 C CA . LEU A 1 289 ? 0.968 -14.924 -15.546 1.00 94.56 289 LEU A CA 1
ATOM 2220 C C . LEU A 1 289 ? 0.111 -14.359 -14.409 1.00 94.56 289 LEU A C 1
ATOM 2222 O O . LEU A 1 289 ? -0.851 -13.640 -14.668 1.00 94.56 289 LEU A O 1
ATOM 2226 N N . GLY A 1 290 ? 0.488 -14.594 -13.150 1.00 93.00 290 GLY A N 1
ATOM 2227 C CA . GLY A 1 290 ? -0.139 -13.948 -11.996 1.00 93.00 290 GLY A CA 1
ATOM 2228 C C . GLY A 1 290 ? -0.056 -12.420 -12.071 1.00 93.00 290 GLY A C 1
ATOM 2229 O O . GLY A 1 290 ? -1.057 -11.738 -11.871 1.00 93.00 290 GLY A O 1
ATOM 2230 N N . CYS A 1 291 ? 1.110 -11.884 -12.442 1.00 92.38 291 CYS A N 1
ATOM 2231 C CA . CYS A 1 291 ? 1.317 -10.455 -12.693 1.00 92.38 291 CYS A CA 1
ATOM 2232 C C . CYS A 1 291 ? 0.449 -9.939 -13.855 1.00 92.38 291 CYS A C 1
ATOM 2234 O O . CYS A 1 291 ? -0.184 -8.894 -13.742 1.00 92.38 291 CYS A O 1
ATOM 2236 N N . LYS A 1 292 ? 0.357 -10.687 -14.958 1.00 92.88 292 LYS A N 1
ATOM 2237 C CA . LYS A 1 292 ? -0.522 -10.358 -16.088 1.00 92.88 292 LYS A CA 1
ATOM 2238 C C . LYS A 1 292 ? -1.995 -10.305 -15.662 1.00 92.88 292 LYS A C 1
ATOM 2240 O O . LYS A 1 292 ? -2.710 -9.380 -16.041 1.00 92.88 292 LYS A O 1
ATOM 2245 N N . ASN A 1 293 ? -2.433 -11.232 -14.811 1.00 93.94 293 ASN A N 1
ATOM 2246 C CA . ASN A 1 293 ? -3.809 -11.299 -14.310 1.00 93.94 293 ASN A CA 1
ATOM 2247 C C . ASN A 1 293 ? -4.195 -10.123 -13.399 1.00 93.94 293 ASN A C 1
ATOM 2249 O O . ASN A 1 293 ? -5.384 -9.872 -13.214 1.00 93.94 293 ASN A O 1
ATOM 2253 N N . THR A 1 294 ? -3.232 -9.362 -12.863 1.00 92.06 294 THR A N 1
ATOM 2254 C CA . THR A 1 294 ? -3.545 -8.104 -12.160 1.00 92.06 294 THR A CA 1
ATOM 2255 C C . THR A 1 294 ? -3.870 -6.952 -13.119 1.00 92.06 294 THR A C 1
ATOM 2257 O O . THR A 1 294 ? -4.201 -5.860 -12.660 1.00 92.06 294 THR A O 1
ATOM 2260 N N . GLY A 1 295 ? -3.766 -7.163 -14.438 1.00 93.06 295 GLY A N 1
ATOM 2261 C CA . GLY A 1 295 ? -3.940 -6.138 -15.469 1.00 93.06 295 GLY A CA 1
ATOM 2262 C C . GLY A 1 295 ? -2.691 -5.282 -15.704 1.00 93.06 295 GLY A C 1
ATOM 2263 O O . GLY A 1 295 ? -2.775 -4.228 -16.339 1.00 93.06 295 GLY A O 1
ATOM 2264 N N . CYS A 1 296 ? -1.538 -5.691 -15.168 1.00 94.94 296 CYS A N 1
ATOM 2265 C CA . CYS A 1 296 ? -0.287 -4.969 -15.351 1.00 94.94 296 CYS A CA 1
ATOM 2266 C C . CYS A 1 296 ? 0.335 -5.209 -16.731 1.00 94.94 296 CYS A C 1
ATOM 2268 O O . CYS A 1 296 ? 0.331 -6.322 -17.253 1.00 94.94 296 CYS A O 1
ATOM 2270 N N . THR A 1 297 ? 0.939 -4.160 -17.292 1.00 95.81 297 THR A N 1
ATOM 2271 C CA . THR A 1 297 ? 1.687 -4.222 -18.560 1.00 95.81 297 THR A CA 1
ATOM 2272 C C . THR A 1 297 ? 3.077 -3.620 -18.398 1.00 95.81 297 THR A C 1
ATOM 2274 O O . THR A 1 297 ? 3.288 -2.777 -17.529 1.00 95.81 297 THR A O 1
ATOM 2277 N N . PHE A 1 298 ? 4.014 -3.990 -19.264 1.00 95.88 298 PHE A N 1
ATOM 2278 C CA . PHE A 1 298 ? 5.386 -3.496 -19.285 1.00 95.88 298 PHE A CA 1
ATOM 2279 C C . PHE A 1 298 ? 5.644 -2.693 -20.559 1.00 95.88 298 PHE A C 1
ATOM 2281 O O . PHE A 1 298 ? 5.644 -3.256 -21.648 1.00 95.88 298 PHE A O 1
ATOM 2288 N N . LEU A 1 299 ? 5.885 -1.387 -20.436 1.00 95.50 299 LEU A N 1
ATOM 2289 C CA . LEU A 1 299 ? 6.344 -0.562 -21.550 1.00 95.50 299 LEU A CA 1
ATOM 2290 C C . LEU A 1 299 ? 7.864 -0.616 -21.628 1.00 95.50 299 LEU A C 1
ATOM 2292 O O . LEU A 1 299 ? 8.548 -0.272 -20.663 1.00 95.50 299 LEU A O 1
ATOM 2296 N N . VAL A 1 300 ? 8.389 -1.034 -22.775 1.00 93.69 300 VAL A N 1
ATOM 2297 C CA . VAL A 1 300 ? 9.806 -1.365 -22.928 1.00 93.69 300 VAL A CA 1
ATOM 2298 C C . VAL A 1 300 ? 10.508 -0.329 -23.790 1.00 93.69 300 VAL A C 1
ATOM 2300 O O . VAL A 1 300 ? 10.340 -0.291 -25.006 1.00 93.69 300 VAL A O 1
ATOM 2303 N N . GLY A 1 301 ? 11.319 0.507 -23.144 1.00 89.62 301 GLY A N 1
ATOM 2304 C CA . GLY A 1 301 ? 12.230 1.433 -23.809 1.00 89.62 301 GLY A CA 1
ATOM 2305 C C . GLY A 1 301 ? 13.496 0.731 -24.284 1.00 89.62 301 GLY A C 1
ATOM 2306 O O . GLY A 1 301 ? 14.138 0.015 -23.508 1.00 89.62 301 GLY A O 1
ATOM 2307 N N . GLY A 1 302 ? 13.885 0.973 -25.537 1.00 85.06 302 GLY A N 1
ATOM 2308 C CA . GLY A 1 302 ? 15.161 0.497 -26.063 1.00 85.06 302 GLY A CA 1
ATOM 2309 C C . GLY A 1 302 ? 16.349 1.037 -25.259 1.00 85.06 302 GLY A C 1
ATOM 2310 O O . GLY A 1 302 ? 16.318 2.164 -24.754 1.00 85.06 302 GLY A O 1
ATOM 2311 N N . ARG A 1 303 ? 17.395 0.222 -25.101 1.00 78.75 303 ARG A N 1
ATOM 2312 C CA . ARG A 1 303 ? 18.606 0.596 -24.356 1.00 78.75 303 ARG A CA 1
ATOM 2313 C C . ARG A 1 303 ? 19.861 -0.015 -24.939 1.00 78.75 303 ARG A C 1
ATOM 2315 O O . ARG A 1 303 ? 19.844 -1.124 -25.460 1.00 78.75 303 ARG A O 1
ATOM 2322 N N . ASN A 1 304 ? 20.974 0.682 -24.749 1.00 73.94 304 ASN A N 1
ATOM 2323 C CA . ASN A 1 304 ? 22.286 0.148 -25.062 1.00 73.94 304 ASN A CA 1
ATOM 2324 C C . ASN A 1 304 ? 22.720 -0.886 -24.004 1.00 73.94 304 ASN A C 1
ATOM 2326 O O . ASN A 1 304 ? 22.890 -0.561 -22.828 1.00 73.94 304 ASN A O 1
ATOM 2330 N N . VAL A 1 305 ? 22.882 -2.139 -24.428 1.00 68.06 305 VAL A N 1
ATOM 2331 C CA . VAL A 1 305 ? 23.353 -3.264 -23.619 1.00 68.06 305 VAL A CA 1
ATOM 2332 C C . VAL A 1 305 ? 24.638 -3.784 -24.254 1.00 68.06 305 VAL A C 1
ATOM 2334 O O . VAL A 1 305 ? 24.630 -4.270 -25.382 1.00 68.06 305 VAL A O 1
ATOM 2337 N N . ASN A 1 306 ? 25.757 -3.676 -23.532 1.00 68.44 306 ASN A N 1
ATOM 2338 C CA . ASN A 1 306 ? 27.085 -4.099 -24.000 1.00 68.44 306 ASN A CA 1
ATOM 2339 C C . ASN A 1 306 ? 27.497 -3.490 -25.358 1.00 68.44 306 ASN A C 1
ATOM 2341 O O . ASN A 1 306 ? 28.101 -4.164 -26.187 1.00 68.44 306 ASN A O 1
ATOM 2345 N N . GLY A 1 307 ? 27.157 -2.221 -25.603 1.00 72.94 307 GLY A N 1
ATOM 2346 C CA . GLY A 1 307 ? 27.498 -1.512 -26.843 1.00 72.94 307 GLY A CA 1
ATOM 2347 C C . GLY A 1 307 ? 26.514 -1.736 -27.998 1.00 72.94 307 GLY A C 1
ATOM 2348 O O . GLY A 1 307 ? 26.659 -1.099 -29.037 1.00 72.94 307 GLY A O 1
ATOM 2349 N N . THR A 1 308 ? 25.502 -2.593 -27.820 1.00 79.69 308 THR A N 1
ATOM 2350 C CA . THR A 1 308 ? 24.440 -2.832 -28.806 1.00 79.69 308 THR A CA 1
ATOM 2351 C C . THR A 1 308 ? 23.113 -2.269 -28.310 1.00 79.69 308 THR A C 1
ATOM 2353 O O . THR A 1 308 ? 22.676 -2.575 -27.201 1.00 79.69 308 THR A O 1
ATOM 2356 N N . PHE A 1 309 ? 22.437 -1.469 -29.135 1.00 83.44 309 PHE A N 1
ATOM 2357 C CA . PHE A 1 309 ? 21.086 -1.002 -28.829 1.00 83.44 309 PHE A CA 1
ATOM 2358 C C . PHE A 1 309 ? 20.094 -2.160 -28.971 1.00 83.44 309 PHE A C 1
ATOM 2360 O O . PHE A 1 309 ? 19.975 -2.734 -30.048 1.00 83.44 309 PHE A O 1
ATOM 2367 N N . LYS A 1 310 ? 19.429 -2.508 -27.869 1.00 85.69 310 LYS A N 1
ATOM 2368 C CA . LYS A 1 310 ? 18.449 -3.589 -27.764 1.00 85.69 310 LYS A CA 1
ATOM 2369 C C . LYS A 1 310 ? 17.040 -3.017 -27.622 1.00 85.69 310 LYS A C 1
ATOM 2371 O O . LYS A 1 310 ? 16.837 -2.097 -26.825 1.00 85.69 310 LYS A O 1
ATOM 2376 N N . VAL A 1 311 ? 16.084 -3.590 -28.342 1.00 89.56 311 VAL A N 1
ATOM 2377 C CA . VAL A 1 311 ? 14.637 -3.317 -28.274 1.00 89.56 311 VAL A CA 1
ATOM 2378 C C . VAL A 1 311 ? 13.877 -4.559 -27.796 1.00 89.56 311 VAL A C 1
ATOM 2380 O O . VAL A 1 311 ? 14.485 -5.595 -27.544 1.00 89.56 311 VAL A O 1
ATOM 2383 N N . LEU A 1 312 ? 12.559 -4.460 -27.601 1.00 90.25 312 LEU A N 1
ATOM 2384 C CA . LEU A 1 312 ? 11.743 -5.559 -27.068 1.00 90.25 312 LEU A CA 1
ATOM 2385 C C . LEU A 1 312 ? 11.848 -6.828 -27.926 1.00 90.25 312 LEU A C 1
ATOM 2387 O O . LEU A 1 312 ? 11.929 -7.935 -27.402 1.00 90.25 312 LEU A O 1
ATOM 2391 N N . GLU A 1 313 ? 11.885 -6.639 -29.238 1.00 90.69 313 GLU A N 1
ATOM 2392 C CA . GLU A 1 313 ? 11.908 -7.681 -30.258 1.00 90.69 313 GLU A CA 1
ATOM 2393 C C . GLU A 1 313 ? 13.203 -8.509 -30.232 1.00 90.69 313 GLU A C 1
ATOM 2395 O O . GLU A 1 313 ? 13.238 -9.611 -30.772 1.00 90.69 313 GLU A O 1
ATOM 2400 N N . ASP A 1 314 ? 14.255 -8.015 -29.568 1.00 89.38 314 ASP A N 1
ATOM 2401 C CA . ASP A 1 314 ? 15.527 -8.724 -29.410 1.00 89.38 314 ASP A CA 1
ATOM 2402 C C . ASP A 1 314 ? 15.521 -9.769 -28.278 1.00 89.38 314 ASP A C 1
ATOM 2404 O O . ASP A 1 314 ? 16.547 -10.425 -28.055 1.00 89.38 314 ASP A O 1
ATOM 2408 N N . PHE A 1 315 ? 14.425 -9.891 -27.521 1.00 88.62 315 PHE A N 1
ATOM 2409 C CA . PHE A 1 315 ? 14.306 -10.814 -26.390 1.00 88.62 315 PHE A CA 1
ATOM 2410 C C . PHE A 1 315 ? 13.314 -11.937 -26.681 1.00 88.62 315 PHE A C 1
ATOM 2412 O O . PHE A 1 315 ? 12.222 -11.712 -27.201 1.00 88.62 315 PHE A O 1
ATOM 2419 N N . ASP A 1 316 ? 13.681 -13.153 -26.276 1.00 89.44 316 ASP A N 1
ATOM 2420 C CA . ASP A 1 316 ? 12.797 -14.310 -26.359 1.00 89.44 316 ASP A CA 1
ATOM 2421 C C . ASP A 1 316 ? 11.797 -14.290 -25.195 1.00 89.44 316 ASP A C 1
ATOM 2423 O O . ASP A 1 316 ? 12.137 -14.576 -24.045 1.00 89.44 316 ASP A O 1
ATOM 2427 N N . ILE A 1 317 ? 10.569 -13.862 -25.491 1.00 92.25 317 ILE A N 1
ATOM 2428 C CA . ILE A 1 317 ? 9.477 -13.762 -24.522 1.00 92.25 317 ILE A CA 1
ATOM 2429 C C . ILE A 1 317 ? 8.489 -14.906 -24.772 1.00 92.25 317 ILE A C 1
ATOM 2431 O O . ILE A 1 317 ? 8.001 -15.034 -25.904 1.00 92.25 317 ILE A O 1
ATOM 2435 N N . PRO A 1 318 ? 8.127 -15.683 -23.729 1.00 92.38 318 PRO A N 1
ATOM 2436 C CA . PRO A 1 318 ? 7.108 -16.725 -23.826 1.00 92.38 318 PRO A CA 1
ATOM 2437 C C . PRO A 1 318 ? 5.814 -16.199 -24.455 1.00 92.38 318 PRO A C 1
ATOM 2439 O O . PRO A 1 318 ? 5.366 -15.093 -24.139 1.00 92.38 318 PRO A O 1
ATOM 2442 N N . ALA A 1 319 ? 5.213 -16.977 -25.358 1.00 92.75 319 ALA A N 1
ATOM 2443 C CA . ALA A 1 319 ? 4.064 -16.545 -26.157 1.00 92.75 319 ALA A CA 1
ATOM 2444 C C . ALA A 1 319 ? 2.881 -16.084 -25.290 1.00 92.75 319 ALA A C 1
ATOM 2446 O O . ALA A 1 319 ? 2.202 -15.117 -25.630 1.00 92.75 319 ALA A O 1
ATOM 2447 N N . GLU A 1 320 ? 2.694 -16.727 -24.141 1.00 93.56 320 GLU A N 1
ATOM 2448 C CA . GLU A 1 320 ? 1.652 -16.464 -23.153 1.00 93.56 320 GLU A CA 1
ATOM 2449 C C . GLU A 1 320 ? 1.794 -15.097 -22.471 1.00 93.56 320 GLU A C 1
ATOM 2451 O O . GLU A 1 320 ? 0.819 -14.580 -21.921 1.00 93.56 320 GLU A O 1
ATOM 2456 N N . LEU A 1 321 ? 2.997 -14.517 -22.502 1.00 93.56 321 LEU A N 1
ATOM 2457 C CA . LEU A 1 321 ? 3.331 -13.242 -21.874 1.00 93.56 321 LEU A CA 1
ATOM 2458 C C . LEU A 1 321 ? 3.465 -12.100 -22.889 1.00 93.56 321 LEU A C 1
ATOM 2460 O O . LEU A 1 321 ? 3.511 -10.948 -22.482 1.00 93.56 321 LEU A O 1
ATOM 2464 N N . LYS A 1 322 ? 3.547 -12.369 -24.199 1.00 92.81 322 LYS A N 1
ATOM 2465 C CA . LYS A 1 322 ? 3.898 -11.344 -25.206 1.00 92.81 322 LYS A CA 1
ATOM 2466 C C . LYS A 1 322 ? 3.001 -10.105 -25.182 1.00 92.81 322 LYS A C 1
ATOM 2468 O O . LYS A 1 322 ? 3.500 -8.995 -25.307 1.00 92.81 322 LYS A O 1
ATOM 2473 N N . ASP A 1 323 ? 1.702 -10.287 -24.992 1.00 93.62 323 ASP A N 1
ATOM 2474 C CA . ASP A 1 323 ? 0.695 -9.218 -24.952 1.00 93.62 323 ASP A CA 1
ATOM 2475 C C . ASP A 1 323 ? 0.818 -8.279 -23.741 1.00 93.62 323 ASP A C 1
ATOM 2477 O O . ASP A 1 323 ? 0.309 -7.160 -23.779 1.00 93.62 323 ASP A O 1
ATOM 2481 N N . MET A 1 324 ? 1.512 -8.693 -22.676 1.00 94.56 324 MET A N 1
ATOM 2482 C CA . MET A 1 324 ? 1.767 -7.824 -21.528 1.00 94.56 324 MET A CA 1
ATOM 2483 C C . MET A 1 324 ? 2.948 -6.873 -21.762 1.00 94.56 324 MET A C 1
ATOM 2485 O O . MET A 1 324 ? 3.112 -5.936 -20.982 1.00 94.56 324 MET A O 1
ATOM 2489 N N . PHE A 1 325 ? 3.767 -7.082 -22.801 1.00 95.62 325 PHE A N 1
ATOM 2490 C CA . PHE A 1 325 ? 4.893 -6.215 -23.152 1.00 95.62 325 PHE A CA 1
ATOM 2491 C C . PHE A 1 325 ? 4.548 -5.325 -24.347 1.00 95.62 325 PHE A C 1
ATOM 2493 O O . PHE A 1 325 ? 4.171 -5.798 -25.414 1.00 95.62 325 PHE A O 1
ATOM 2500 N N . VAL A 1 326 ? 4.725 -4.018 -24.178 1.00 94.81 326 VAL A N 1
ATOM 2501 C CA . VAL A 1 326 ? 4.430 -3.004 -25.191 1.00 94.81 326 VAL A CA 1
ATOM 2502 C C . VAL A 1 326 ? 5.731 -2.284 -25.551 1.00 94.81 326 VAL A C 1
ATOM 2504 O O . VAL A 1 326 ? 6.344 -1.674 -24.669 1.00 94.81 326 VAL A O 1
ATOM 2507 N N . PRO A 1 327 ? 6.191 -2.325 -26.812 1.00 94.19 327 PRO A N 1
ATOM 2508 C CA . PRO A 1 327 ? 7.424 -1.653 -27.198 1.00 94.19 327 PRO A CA 1
ATOM 2509 C C . PRO A 1 327 ? 7.234 -0.132 -27.199 1.00 94.19 327 PRO A C 1
ATOM 2511 O O . PRO A 1 327 ? 6.214 0.391 -27.652 1.00 94.19 327 PRO A O 1
ATOM 2514 N N . ILE A 1 328 ? 8.241 0.598 -26.717 1.00 91.94 328 ILE A N 1
ATOM 2515 C CA . ILE A 1 328 ? 8.378 2.035 -26.962 1.00 91.94 328 ILE A CA 1
ATOM 2516 C C . ILE A 1 328 ? 9.252 2.188 -28.214 1.00 91.94 328 ILE A C 1
ATOM 2518 O O . ILE A 1 328 ? 10.432 1.830 -28.156 1.00 91.94 328 ILE A O 1
ATOM 2522 N N . PRO A 1 329 ? 8.714 2.720 -29.330 1.00 87.44 329 PRO A N 1
ATOM 2523 C CA . PRO A 1 329 ? 9.452 2.812 -30.587 1.00 87.44 329 PRO A CA 1
ATOM 2524 C C . PRO A 1 329 ? 10.754 3.608 -30.440 1.00 87.44 329 PRO A C 1
ATOM 2526 O O . PRO A 1 329 ? 10.771 4.674 -29.809 1.00 87.44 329 PRO A O 1
ATOM 2529 N N . ALA A 1 330 ? 11.837 3.114 -31.042 1.00 82.56 330 ALA A N 1
ATOM 2530 C CA . ALA A 1 330 ? 13.161 3.735 -30.959 1.00 82.56 330 ALA A CA 1
ATOM 2531 C C . ALA A 1 330 ? 13.185 5.141 -31.584 1.00 82.56 330 ALA A C 1
ATOM 2533 O O . ALA A 1 330 ? 13.960 6.000 -31.168 1.00 82.56 330 ALA A O 1
ATOM 2534 N N . GLU A 1 331 ? 12.293 5.406 -32.538 1.00 80.88 331 GLU A N 1
ATOM 2535 C CA . GLU A 1 331 ? 12.099 6.716 -33.162 1.00 80.88 331 GLU A CA 1
ATOM 2536 C C . GLU A 1 331 ? 11.539 7.735 -32.162 1.00 80.88 331 GLU A C 1
ATOM 2538 O O . GLU A 1 331 ? 11.841 8.924 -32.245 1.00 80.88 331 GLU A O 1
ATOM 2543 N N . LYS A 1 332 ? 10.734 7.275 -31.194 1.00 76.50 332 LYS A N 1
ATOM 2544 C CA . LYS A 1 332 ? 10.182 8.118 -30.126 1.00 76.50 332 LYS A CA 1
ATOM 2545 C C . LYS A 1 332 ? 11.177 8.287 -28.981 1.00 76.50 332 LYS A C 1
ATOM 2547 O O . LYS A 1 332 ? 11.283 9.379 -28.422 1.00 76.50 332 LYS A O 1
ATOM 2552 N N . PHE A 1 333 ? 11.915 7.230 -28.637 1.00 76.31 333 PHE A N 1
ATOM 2553 C CA . PHE A 1 333 ? 12.879 7.246 -27.541 1.00 76.31 333 PHE A CA 1
ATOM 2554 C C . PHE A 1 333 ? 14.218 6.604 -27.921 1.00 76.31 333 PHE A C 1
ATOM 2556 O O . PHE A 1 333 ? 14.381 5.386 -27.894 1.00 76.31 333 PHE A O 1
ATOM 2563 N N . ARG A 1 334 ? 15.212 7.461 -28.169 1.00 74.19 334 ARG A N 1
ATOM 2564 C CA . ARG A 1 334 ? 16.626 7.092 -28.262 1.00 74.19 334 ARG A CA 1
ATOM 2565 C C . ARG A 1 334 ? 17.449 8.104 -27.478 1.00 74.19 334 ARG A C 1
ATOM 2567 O O . ARG A 1 334 ? 17.730 9.199 -27.957 1.00 74.19 334 ARG A O 1
ATOM 2574 N N . MET A 1 335 ? 17.763 7.765 -26.232 1.00 66.19 335 MET A N 1
ATOM 2575 C CA . MET A 1 335 ? 18.623 8.577 -25.374 1.00 66.19 335 MET A CA 1
ATOM 2576 C C . MET A 1 335 ? 19.634 7.677 -24.673 1.00 66.19 335 MET A C 1
ATOM 2578 O O . MET A 1 335 ? 19.271 6.903 -23.790 1.00 66.19 335 MET A O 1
ATOM 2582 N N . ASP A 1 336 ? 20.907 7.837 -25.024 1.00 66.19 336 ASP A N 1
ATOM 2583 C CA . ASP A 1 336 ? 22.028 7.098 -24.432 1.00 66.19 336 ASP A CA 1
ATOM 2584 C C . ASP A 1 336 ? 22.541 7.774 -23.147 1.00 66.19 336 ASP A C 1
ATOM 2586 O O . ASP A 1 336 ? 23.730 7.780 -22.855 1.00 66.19 336 ASP A O 1
ATOM 2590 N N . ILE A 1 337 ? 21.645 8.385 -22.362 1.00 68.12 337 ILE A N 1
ATOM 2591 C CA . ILE A 1 337 ? 22.022 8.982 -21.079 1.00 68.12 337 ILE A CA 1
ATOM 2592 C C . ILE A 1 337 ? 21.999 7.891 -20.010 1.00 68.12 337 ILE A C 1
ATOM 2594 O O . ILE A 1 337 ? 20.935 7.393 -19.635 1.00 68.12 337 ILE A O 1
ATOM 2598 N N . SER A 1 338 ? 23.176 7.551 -19.486 1.00 70.69 338 SER A N 1
ATOM 2599 C CA . SER A 1 338 ? 23.333 6.610 -18.380 1.00 70.69 338 SER A CA 1
ATOM 2600 C C . SER A 1 338 ? 23.646 7.336 -17.076 1.00 70.69 338 SER A C 1
ATOM 2602 O O . SER A 1 338 ? 24.664 8.020 -16.969 1.00 70.69 338 SER A O 1
ATOM 2604 N N . SER A 1 339 ? 22.863 7.095 -16.015 1.00 73.88 339 SER A N 1
ATOM 2605 C CA . SER A 1 339 ? 23.226 7.545 -14.660 1.00 73.88 339 SER A CA 1
ATOM 2606 C C . SER A 1 339 ? 24.647 7.117 -14.263 1.00 73.88 339 SER A C 1
ATOM 2608 O O . SER A 1 339 ? 25.300 7.799 -13.483 1.00 73.88 339 SER A O 1
ATOM 2610 N N . THR A 1 340 ? 25.147 5.985 -14.775 1.00 70.44 340 THR A N 1
ATOM 2611 C CA . THR A 1 340 ? 26.514 5.517 -14.500 1.00 70.44 340 THR A CA 1
ATOM 2612 C C . THR A 1 340 ? 27.571 6.381 -15.170 1.00 70.44 340 THR A C 1
ATOM 2614 O O . THR A 1 340 ? 28.602 6.644 -14.558 1.00 70.44 340 THR A O 1
ATOM 2617 N N . GLU A 1 341 ? 27.326 6.828 -16.395 1.00 70.75 341 GLU A N 1
ATOM 2618 C CA . GLU A 1 341 ? 28.227 7.731 -17.111 1.00 70.75 341 GLU A CA 1
ATOM 2619 C C . GLU A 1 341 ? 28.188 9.123 -16.498 1.00 70.75 341 GLU A C 1
ATOM 2621 O O . GLU A 1 341 ? 29.250 9.673 -16.232 1.00 70.75 341 GLU A O 1
ATOM 2626 N N . ILE A 1 342 ? 26.999 9.615 -16.125 1.00 72.81 342 ILE A N 1
ATOM 2627 C CA . ILE A 1 342 ? 26.852 10.878 -15.392 1.00 72.81 342 ILE A CA 1
ATOM 2628 C C . ILE A 1 342 ? 27.692 10.857 -14.111 1.00 72.81 342 ILE A C 1
ATOM 2630 O O . ILE A 1 342 ? 28.436 11.799 -13.862 1.00 72.81 342 ILE A O 1
ATOM 2634 N N . ARG A 1 343 ? 27.645 9.767 -13.329 1.00 75.94 343 ARG A N 1
ATOM 2635 C CA . ARG A 1 343 ? 28.486 9.615 -12.125 1.00 75.94 343 ARG A CA 1
ATOM 2636 C C . ARG A 1 343 ? 29.987 9.626 -12.439 1.00 75.94 343 ARG A C 1
ATOM 2638 O O . ARG A 1 343 ? 30.767 10.082 -11.610 1.00 75.94 343 ARG A O 1
ATOM 2645 N N . LYS A 1 344 ? 30.402 9.124 -13.609 1.00 70.00 344 LYS A N 1
ATOM 2646 C CA . LYS A 1 344 ? 31.806 9.161 -14.055 1.00 70.00 344 LYS A CA 1
ATOM 2647 C C . LYS A 1 344 ? 32.226 10.561 -14.514 1.00 70.00 344 LYS A C 1
ATOM 2649 O O . LYS A 1 344 ? 33.370 10.930 -14.287 1.00 70.00 344 LYS A O 1
ATOM 2654 N N . THR A 1 345 ? 31.329 11.326 -15.137 1.00 64.31 345 THR A N 1
ATOM 2655 C CA . THR A 1 345 ? 31.619 12.670 -15.670 1.00 64.31 345 THR A CA 1
ATOM 2656 C C . THR A 1 345 ? 31.438 13.796 -14.654 1.00 64.31 345 THR A C 1
ATOM 2658 O O . THR A 1 345 ? 32.165 14.778 -14.718 1.00 64.31 345 THR A O 1
ATOM 2661 N N . GLN A 1 346 ? 30.480 13.681 -13.730 1.00 54.06 346 GLN A N 1
ATOM 2662 C CA . GLN A 1 346 ? 30.177 14.706 -12.719 1.00 54.06 346 GLN A CA 1
ATOM 2663 C C . GLN A 1 346 ? 30.903 14.467 -11.386 1.00 54.06 346 GLN A C 1
ATOM 2665 O O . GLN A 1 346 ? 30.803 15.295 -10.486 1.00 54.06 346 GLN A O 1
ATOM 2670 N N . GLY A 1 347 ? 31.632 13.352 -11.253 1.00 45.12 347 GLY A N 1
ATOM 2671 C CA . GLY A 1 347 ? 32.142 12.891 -9.963 1.00 45.12 347 GLY A CA 1
ATOM 2672 C C . GLY A 1 347 ? 31.005 12.490 -9.005 1.00 45.12 347 GLY A C 1
ATOM 2673 O O . GLY A 1 347 ? 29.822 12.693 -9.299 1.00 45.12 347 GLY A O 1
ATOM 2674 N N . PRO A 1 348 ? 31.310 11.853 -7.864 1.00 39.81 348 PRO A N 1
ATOM 2675 C CA . PRO A 1 348 ? 30.298 11.588 -6.850 1.00 39.81 348 PRO A CA 1
ATOM 2676 C C . PRO A 1 348 ? 29.714 12.914 -6.336 1.00 39.81 348 PRO A C 1
ATOM 2678 O O . PRO A 1 348 ? 30.457 13.829 -6.000 1.00 39.81 348 PRO A O 1
ATOM 2681 N N . PHE A 1 349 ? 28.383 13.002 -6.234 1.00 41.44 349 PHE A N 1
ATOM 2682 C CA . PHE A 1 349 ? 27.689 14.066 -5.496 1.00 41.44 349 PHE A CA 1
ATOM 2683 C C . PHE A 1 349 ? 27.949 13.861 -3.994 1.00 41.44 349 PHE A C 1
ATOM 2685 O O . PHE A 1 349 ? 27.127 13.331 -3.253 1.00 41.44 349 PHE A O 1
ATOM 2692 N N . VAL A 1 350 ? 29.160 14.189 -3.569 1.00 43.97 350 VAL A N 1
ATOM 2693 C CA . VAL A 1 350 ? 29.622 14.231 -2.186 1.00 43.97 350 VAL A CA 1
ATOM 2694 C C . VAL A 1 350 ? 30.534 15.443 -2.131 1.00 43.97 350 VAL A C 1
ATOM 2696 O O . VAL A 1 350 ? 31.338 15.636 -3.038 1.00 43.97 350 VAL A O 1
ATOM 2699 N N . ASP A 1 351 ? 30.393 16.271 -1.103 1.00 43.31 351 ASP A N 1
ATOM 2700 C CA . ASP A 1 351 ? 31.308 17.377 -0.838 1.00 43.31 351 ASP A CA 1
ATOM 2701 C C . ASP A 1 351 ? 32.753 16.842 -0.755 1.00 43.31 351 ASP A C 1
ATOM 2703 O O . ASP A 1 351 ? 33.187 16.289 0.259 1.00 43.31 351 ASP A O 1
ATOM 2707 N N . GLU A 1 352 ? 33.476 16.927 -1.874 1.00 42.84 352 GLU A N 1
ATOM 2708 C CA . GLU A 1 352 ? 34.779 16.292 -2.094 1.00 42.84 352 GLU A CA 1
ATOM 2709 C C . GLU A 1 352 ? 35.828 16.830 -1.110 1.00 42.84 352 GLU A C 1
ATOM 2711 O O . GLU A 1 352 ? 36.762 16.122 -0.729 1.00 42.84 352 GLU A O 1
ATOM 2716 N N . ARG A 1 353 ? 35.623 18.055 -0.606 1.00 44.84 353 ARG A N 1
ATOM 2717 C CA . ARG A 1 353 ? 36.469 18.663 0.426 1.00 44.84 353 ARG A CA 1
ATOM 2718 C C . ARG A 1 353 ? 36.328 17.946 1.764 1.00 44.84 353 ARG A C 1
ATOM 2720 O O . ARG A 1 353 ? 37.352 17.654 2.376 1.00 44.84 353 ARG A O 1
ATOM 2727 N N . THR A 1 354 ? 35.102 17.607 2.158 1.00 51.66 354 THR A N 1
ATOM 2728 C CA . THR A 1 354 ? 34.801 16.916 3.420 1.00 51.66 354 THR A CA 1
ATOM 2729 C C . THR A 1 354 ? 35.212 15.440 3.364 1.00 51.66 354 THR A C 1
ATOM 2731 O O . THR A 1 354 ? 35.819 14.928 4.298 1.00 51.66 354 THR A O 1
ATOM 2734 N N . TYR A 1 355 ? 34.981 14.744 2.243 1.00 52.62 355 TYR A N 1
ATOM 2735 C CA . TYR A 1 355 ? 35.373 13.329 2.112 1.00 52.62 355 TYR A CA 1
ATOM 2736 C C . TYR A 1 355 ? 36.900 13.135 2.073 1.00 52.62 355 TYR A C 1
ATOM 2738 O O . TYR A 1 355 ? 37.437 12.245 2.738 1.00 52.62 355 TYR A O 1
ATOM 2746 N N . ILE A 1 356 ? 37.624 13.980 1.325 1.00 56.84 356 ILE A N 1
ATOM 2747 C CA . ILE A 1 356 ? 39.092 13.906 1.241 1.00 56.84 356 ILE A CA 1
ATOM 2748 C C . ILE A 1 356 ? 39.746 14.323 2.565 1.00 56.84 356 ILE A C 1
ATOM 2750 O O . ILE A 1 356 ? 40.776 13.741 2.926 1.00 56.84 356 ILE A O 1
ATOM 2754 N N . SER A 1 357 ? 39.180 15.290 3.302 1.00 59.00 357 SER A N 1
ATOM 2755 C CA . SER A 1 357 ? 39.689 15.665 4.627 1.00 59.00 357 SER A CA 1
ATOM 2756 C C . SER A 1 357 ? 39.511 14.530 5.633 1.00 59.00 357 SER A C 1
ATOM 2758 O O . SER A 1 357 ? 40.497 14.129 6.250 1.00 59.00 357 SER A O 1
ATOM 2760 N N . THR A 1 358 ? 38.317 13.931 5.711 1.00 65.88 358 THR A N 1
ATOM 2761 C CA . THR A 1 358 ? 38.021 12.832 6.644 1.00 65.88 358 THR A CA 1
ATOM 2762 C C . THR A 1 358 ? 38.868 11.590 6.353 1.00 65.88 358 THR A C 1
ATOM 2764 O O . THR A 1 358 ? 39.495 11.052 7.261 1.00 65.88 358 THR A O 1
ATOM 2767 N N . TYR A 1 359 ? 39.010 11.186 5.084 1.00 74.69 359 TYR A N 1
ATOM 2768 C CA . TYR A 1 359 ? 39.879 10.063 4.703 1.00 74.69 359 TYR A CA 1
ATOM 2769 C C . TYR A 1 359 ? 41.353 10.299 5.070 1.00 74.69 359 TYR A C 1
ATOM 2771 O O . TYR A 1 359 ? 42.027 9.413 5.601 1.00 74.69 359 TYR A O 1
ATOM 2779 N N . ARG A 1 360 ? 41.882 11.498 4.783 1.00 70.00 360 ARG A N 1
ATOM 2780 C CA . ARG A 1 360 ? 43.282 11.833 5.091 1.00 70.00 360 ARG A CA 1
ATOM 2781 C C . ARG A 1 360 ? 43.539 11.882 6.594 1.00 70.00 360 ARG A C 1
ATOM 2783 O O . ARG A 1 360 ? 44.645 11.540 7.012 1.00 70.00 360 ARG A O 1
ATOM 2790 N N . GLU A 1 361 ? 42.568 12.322 7.384 1.00 76.12 361 GLU A N 1
ATOM 2791 C CA . GLU A 1 361 ? 42.659 12.363 8.843 1.00 76.12 361 GLU A CA 1
ATOM 2792 C C . GLU A 1 361 ? 42.571 10.966 9.458 1.00 76.12 361 GLU A C 1
ATOM 2794 O O . GLU A 1 361 ? 43.464 10.606 10.228 1.00 76.12 361 GLU A O 1
ATOM 2799 N N . GLU A 1 362 ? 41.605 10.141 9.039 1.00 83.12 362 GLU A N 1
ATOM 2800 C CA . GLU A 1 362 ? 41.493 8.736 9.454 1.00 83.12 362 GLU A CA 1
ATOM 2801 C C . GLU A 1 362 ? 42.779 7.958 9.161 1.00 83.12 362 GLU A C 1
ATOM 2803 O O . GLU A 1 362 ? 43.307 7.270 10.034 1.00 83.12 362 GLU A O 1
ATOM 2808 N N . LEU A 1 363 ? 43.327 8.100 7.948 1.00 77.81 363 LEU A N 1
ATOM 2809 C CA . LEU A 1 363 ? 44.543 7.401 7.533 1.00 77.81 363 LEU A CA 1
ATOM 2810 C C . LEU A 1 363 ? 45.762 7.844 8.345 1.00 77.81 363 LEU A C 1
ATOM 2812 O O . LEU A 1 363 ? 46.551 7.009 8.788 1.00 77.81 363 LEU A O 1
ATOM 2816 N N . LYS A 1 364 ? 45.920 9.152 8.575 1.00 80.38 364 LYS A N 1
ATOM 2817 C CA . LYS A 1 364 ? 47.004 9.675 9.420 1.00 80.38 364 LYS A CA 1
ATOM 2818 C C . LYS A 1 364 ? 46.877 9.183 10.857 1.00 80.38 364 LYS A C 1
ATOM 2820 O O . LYS A 1 364 ? 47.895 8.872 11.471 1.00 80.38 364 LYS A O 1
ATOM 2825 N N . TYR A 1 365 ? 45.660 9.130 11.390 1.00 80.00 365 TYR A N 1
ATOM 2826 C CA . TYR A 1 365 ? 45.397 8.669 12.747 1.00 80.00 365 TYR A CA 1
ATOM 2827 C C . TYR A 1 365 ? 45.657 7.159 12.883 1.00 80.00 365 TYR A C 1
ATOM 2829 O O . TYR A 1 365 ? 46.387 6.742 13.782 1.00 80.00 365 TYR A O 1
ATOM 2837 N N . TYR A 1 366 ? 45.184 6.349 11.932 1.00 79.19 366 TYR A N 1
ATOM 2838 C CA . TYR A 1 366 ? 45.442 4.907 11.879 1.00 79.19 366 TYR A CA 1
ATOM 2839 C C . TYR A 1 366 ? 46.944 4.593 11.819 1.00 79.19 366 TYR A C 1
ATOM 2841 O O . TYR A 1 366 ? 47.449 3.828 12.634 1.00 79.19 366 TYR A O 1
ATOM 2849 N N . LEU A 1 367 ? 47.690 5.254 10.925 1.00 78.00 367 LEU A N 1
ATOM 2850 C CA . LEU A 1 367 ? 49.135 5.035 10.761 1.00 78.00 367 LEU A CA 1
ATOM 2851 C C . LEU A 1 367 ? 49.980 5.493 11.961 1.00 78.00 367 LEU A C 1
ATOM 2853 O O . LEU A 1 367 ? 51.123 5.063 12.102 1.00 78.00 367 LEU A O 1
ATOM 2857 N N . ARG A 1 368 ? 49.447 6.379 12.810 1.00 77.94 368 ARG A N 1
ATOM 2858 C CA . ARG A 1 368 ? 50.102 6.843 14.045 1.00 77.94 368 ARG A CA 1
ATOM 2859 C C . ARG A 1 368 ? 49.735 6.010 15.269 1.00 77.94 368 ARG A C 1
ATOM 2861 O O . ARG A 1 368 ? 50.391 6.143 16.300 1.00 77.94 368 ARG A O 1
ATOM 2868 N N . THR A 1 369 ? 48.699 5.182 15.175 1.00 77.44 369 THR A N 1
ATOM 2869 C CA . THR A 1 369 ? 48.261 4.335 16.281 1.00 77.44 369 THR A CA 1
ATOM 2870 C C . THR A 1 369 ? 49.219 3.153 16.409 1.00 77.44 369 THR A C 1
ATOM 2872 O O . THR A 1 369 ? 49.601 2.536 15.414 1.00 77.44 369 THR A O 1
ATOM 2875 N N . ALA A 1 370 ? 49.654 2.852 17.635 1.00 68.50 370 ALA A N 1
ATOM 2876 C CA . ALA A 1 370 ? 50.557 1.732 17.872 1.00 68.50 370 ALA A CA 1
ATOM 2877 C C . ALA A 1 370 ? 49.889 0.417 17.420 1.00 68.50 370 ALA A C 1
ATOM 2879 O O . ALA A 1 370 ? 48.735 0.177 17.781 1.00 68.50 370 ALA A O 1
ATOM 2880 N N . PRO A 1 371 ? 50.580 -0.436 16.642 1.00 63.66 371 PRO A N 1
ATOM 2881 C CA . PRO A 1 371 ? 49.994 -1.676 16.158 1.00 63.66 371 PRO A CA 1
ATOM 2882 C C . PRO A 1 371 ? 49.624 -2.583 17.332 1.00 63.66 371 PRO A C 1
ATOM 2884 O O . PRO A 1 371 ? 50.414 -2.768 18.262 1.00 63.66 371 PRO A O 1
ATOM 2887 N N . GLU A 1 372 ? 48.432 -3.173 17.271 1.00 63.50 372 GLU A N 1
ATOM 2888 C CA . GLU A 1 372 ? 47.985 -4.113 18.291 1.00 63.50 372 GLU A CA 1
ATOM 2889 C C . GLU A 1 372 ? 48.915 -5.328 18.400 1.00 63.50 372 GLU A C 1
ATOM 2891 O O . GLU A 1 372 ? 49.616 -5.732 17.465 1.00 63.50 372 GLU A O 1
ATOM 2896 N N . ASN A 1 373 ? 48.940 -5.904 19.599 1.00 59.91 373 ASN A N 1
ATOM 2897 C CA . ASN A 1 373 ? 49.883 -6.942 19.980 1.00 59.91 373 ASN A CA 1
ATOM 2898 C C . ASN A 1 373 ? 49.716 -8.190 19.089 1.00 59.91 373 ASN A C 1
ATOM 2900 O O . ASN A 1 373 ? 48.758 -8.949 19.245 1.00 59.91 373 ASN A O 1
ATOM 2904 N N . ARG A 1 374 ? 50.680 -8.431 18.185 1.00 53.94 374 ARG A N 1
ATOM 2905 C CA . ARG A 1 374 ? 50.668 -9.488 17.144 1.00 53.94 374 ARG A CA 1
ATOM 2906 C C . ARG A 1 374 ? 50.531 -10.928 17.667 1.00 53.94 374 ARG A C 1
ATOM 2908 O O . ARG A 1 374 ? 50.443 -11.857 16.873 1.00 53.94 374 ARG A O 1
ATOM 2915 N N . ARG A 1 375 ? 50.555 -11.128 18.990 1.00 52.97 375 ARG A N 1
ATOM 2916 C CA . ARG A 1 375 ? 50.345 -12.423 19.658 1.00 52.97 375 ARG A CA 1
ATOM 2917 C C . ARG A 1 375 ? 48.868 -12.758 19.897 1.00 52.97 375 ARG A C 1
ATOM 2919 O O . ARG A 1 375 ? 48.575 -13.887 20.273 1.00 52.97 375 ARG A O 1
ATOM 2926 N N . ARG A 1 376 ? 47.940 -11.813 19.698 1.00 57.41 376 ARG A N 1
ATOM 2927 C CA . ARG A 1 376 ? 46.496 -12.085 19.729 1.00 57.41 376 ARG A CA 1
ATOM 2928 C C . ARG A 1 376 ? 46.027 -12.482 18.331 1.00 57.41 376 ARG A C 1
ATOM 2930 O O . ARG A 1 376 ? 46.293 -11.778 17.362 1.00 57.41 376 ARG A O 1
ATOM 2937 N N . GLN A 1 377 ? 45.330 -13.610 18.229 1.00 54.53 377 GLN A N 1
ATOM 2938 C CA . GLN A 1 377 ? 44.623 -13.994 17.009 1.00 54.53 377 GLN A CA 1
ATOM 2939 C C . GLN A 1 377 ? 43.418 -13.057 16.868 1.00 54.53 377 GLN A C 1
ATOM 2941 O O . GLN A 1 377 ? 42.425 -13.209 17.572 1.00 54.53 377 GLN A O 1
ATOM 2946 N N . ILE A 1 378 ? 43.542 -12.034 16.026 1.00 60.16 378 ILE A N 1
ATOM 2947 C CA . ILE A 1 378 ? 42.484 -11.048 15.800 1.00 60.16 378 ILE A CA 1
ATOM 2948 C C . ILE A 1 378 ? 41.935 -11.269 14.397 1.00 60.16 378 ILE A C 1
ATOM 2950 O O . ILE A 1 378 ? 42.684 -11.237 13.418 1.00 60.16 378 ILE A O 1
ATOM 2954 N N . ASN A 1 379 ? 40.626 -11.498 14.296 1.00 69.62 379 ASN A N 1
ATOM 2955 C CA . ASN A 1 379 ? 39.943 -11.473 13.013 1.00 69.62 379 ASN A CA 1
ATOM 2956 C C . ASN A 1 379 ? 39.950 -10.030 12.493 1.00 69.62 379 ASN A C 1
ATOM 2958 O O . ASN A 1 379 ? 39.335 -9.139 13.075 1.00 69.62 379 ASN A O 1
ATOM 2962 N N . THR A 1 380 ? 40.671 -9.803 11.396 1.00 68.06 380 THR A N 1
ATOM 2963 C CA . THR A 1 380 ? 40.876 -8.474 10.813 1.00 68.06 380 THR A CA 1
ATOM 2964 C C . THR A 1 380 ? 39.559 -7.801 10.418 1.00 68.06 380 THR A C 1
ATOM 2966 O O . THR A 1 380 ? 39.426 -6.593 10.591 1.00 68.06 380 THR A O 1
ATOM 2969 N N . LEU A 1 381 ? 38.569 -8.562 9.938 1.00 70.19 381 LEU A N 1
ATOM 2970 C CA . LEU A 1 381 ? 37.250 -8.022 9.593 1.00 70.19 381 LEU A CA 1
ATOM 2971 C C . LEU A 1 381 ? 36.463 -7.610 10.841 1.00 70.19 381 LEU A C 1
ATOM 2973 O O . LEU A 1 381 ? 35.863 -6.537 10.852 1.00 70.19 381 LEU A O 1
ATOM 2977 N N . ASP A 1 382 ? 36.513 -8.415 11.904 1.00 73.25 382 ASP A N 1
ATOM 2978 C CA . ASP A 1 382 ? 35.847 -8.089 13.173 1.00 73.25 382 ASP A CA 1
ATOM 2979 C C . ASP A 1 382 ? 36.502 -6.886 13.861 1.00 73.25 382 ASP A C 1
ATOM 2981 O O . ASP A 1 382 ? 35.820 -6.084 14.502 1.00 73.25 382 ASP A O 1
ATOM 2985 N N . TRP A 1 383 ? 37.811 -6.708 13.672 1.00 77.88 383 TRP A N 1
ATOM 2986 C CA . TRP A 1 383 ? 38.532 -5.533 14.147 1.00 77.88 383 TRP A CA 1
ATOM 2987 C C . TRP A 1 383 ? 38.073 -4.258 13.434 1.00 77.88 383 TRP A C 1
ATOM 2989 O O . TRP A 1 383 ? 37.689 -3.296 14.097 1.00 77.88 383 TRP A O 1
ATOM 2999 N N . TRP A 1 384 ? 38.028 -4.258 12.095 1.00 81.50 384 TRP A N 1
ATOM 3000 C CA . TRP A 1 384 ? 37.512 -3.115 11.328 1.00 81.50 384 TRP A CA 1
ATOM 3001 C C . TRP A 1 384 ? 36.041 -2.834 11.635 1.00 81.50 384 TRP A C 1
ATOM 3003 O O . TRP A 1 384 ? 35.636 -1.681 11.717 1.00 81.50 384 TRP A O 1
ATOM 3013 N N . ARG A 1 385 ? 35.243 -3.877 11.881 1.00 75.56 385 ARG A N 1
ATOM 3014 C CA . ARG A 1 385 ? 33.849 -3.732 12.309 1.00 75.56 385 ARG A CA 1
ATOM 3015 C C . ARG A 1 385 ? 33.726 -3.075 13.685 1.00 75.56 385 ARG A C 1
ATOM 3017 O O . ARG A 1 385 ? 32.876 -2.215 13.874 1.00 75.56 385 ARG A O 1
ATOM 3024 N N . SER A 1 386 ? 34.579 -3.456 14.633 1.00 80.25 386 SER A N 1
ATOM 3025 C CA . SER A 1 386 ? 34.560 -2.914 16.000 1.00 80.25 386 SER A CA 1
ATOM 3026 C C . SER A 1 386 ? 35.079 -1.475 16.081 1.00 80.25 386 SER A C 1
ATOM 3028 O O . SER A 1 386 ? 34.744 -0.762 17.022 1.00 80.25 386 SER A O 1
ATOM 3030 N N . ASN A 1 387 ? 35.858 -1.036 15.089 1.00 80.25 387 ASN A N 1
ATOM 3031 C CA . ASN A 1 387 ? 36.430 0.310 15.014 1.00 80.25 387 ASN A CA 1
ATOM 3032 C C . ASN A 1 387 ? 35.760 1.191 13.937 1.00 80.25 387 ASN A C 1
ATOM 3034 O O . ASN A 1 387 ? 36.290 2.240 13.574 1.00 80.25 387 ASN A O 1
ATOM 3038 N N . GLU A 1 388 ? 34.578 0.803 13.441 1.00 79.75 388 GLU A N 1
ATOM 3039 C CA . GLU A 1 388 ? 33.850 1.518 12.379 1.00 79.75 388 GLU A CA 1
ATOM 3040 C C . GLU A 1 388 ? 33.425 2.934 12.790 1.00 79.75 388 GLU A C 1
ATOM 3042 O O . GLU A 1 388 ? 33.368 3.833 11.956 1.00 79.75 388 GLU A O 1
ATOM 3047 N N . THR A 1 389 ? 33.188 3.162 14.081 1.00 76.31 389 THR A N 1
ATOM 3048 C CA . THR A 1 389 ? 32.899 4.495 14.625 1.00 76.31 389 THR A CA 1
ATOM 3049 C C . THR A 1 389 ? 34.115 5.419 14.595 1.00 76.31 389 THR A C 1
ATOM 3051 O O . THR A 1 389 ? 33.956 6.627 14.439 1.00 76.31 389 THR A O 1
ATOM 3054 N N . GLN A 1 390 ? 35.322 4.865 14.732 1.00 77.31 390 GLN A N 1
ATOM 3055 C CA . GLN A 1 390 ? 36.578 5.615 14.762 1.00 77.31 390 GLN A CA 1
ATOM 3056 C C . GLN A 1 390 ? 37.199 5.779 13.368 1.00 77.31 390 GLN A C 1
ATOM 3058 O O . GLN A 1 390 ? 37.867 6.778 13.111 1.00 77.31 390 GLN A O 1
ATOM 3063 N N . TYR A 1 391 ? 36.953 4.824 12.466 1.00 80.94 391 TYR A N 1
ATOM 3064 C CA . TYR A 1 391 ? 37.448 4.829 11.089 1.00 80.94 391 TYR A CA 1
ATOM 3065 C C . TYR A 1 391 ? 36.330 4.510 10.080 1.00 80.94 391 TYR A C 1
ATOM 3067 O O . TYR A 1 391 ? 36.351 3.443 9.451 1.00 80.94 391 TYR A O 1
ATOM 3075 N N . PRO A 1 392 ? 35.312 5.372 9.932 1.00 75.19 392 PRO A N 1
ATOM 3076 C CA . PRO A 1 392 ? 34.145 5.074 9.106 1.00 75.19 392 PRO A CA 1
ATOM 3077 C C . PRO A 1 392 ? 34.474 4.903 7.617 1.00 75.19 392 PRO A C 1
ATOM 3079 O O . PRO A 1 392 ? 33.827 4.096 6.944 1.00 75.19 392 PRO A O 1
ATOM 3082 N N . VAL A 1 393 ? 35.481 5.604 7.083 1.00 78.06 393 VAL A N 1
ATOM 3083 C CA . VAL A 1 393 ? 35.906 5.457 5.682 1.00 78.06 393 VAL A CA 1
ATOM 3084 C C . VAL A 1 393 ? 36.843 4.259 5.511 1.00 78.06 393 VAL A C 1
ATOM 3086 O O . VAL A 1 393 ? 36.624 3.437 4.615 1.00 78.06 393 VAL A O 1
ATOM 3089 N N . LEU A 1 394 ? 37.857 4.098 6.370 1.00 77.31 394 LEU A N 1
ATOM 3090 C CA . LEU A 1 394 ? 38.810 2.983 6.246 1.00 77.31 394 LEU A CA 1
ATOM 3091 C C . LEU A 1 394 ? 38.169 1.618 6.532 1.00 77.31 394 LEU A C 1
ATOM 3093 O O . LEU A 1 394 ? 38.529 0.644 5.877 1.00 77.31 394 LEU A O 1
ATOM 3097 N N . SER A 1 395 ? 37.188 1.535 7.437 1.00 79.25 395 SER A N 1
ATOM 3098 C CA . SER A 1 395 ? 36.490 0.275 7.748 1.00 79.25 395 SER A CA 1
ATOM 3099 C C . SER A 1 395 ? 35.640 -0.222 6.577 1.00 79.25 395 SER A C 1
ATOM 3101 O O . SER A 1 395 ? 35.549 -1.428 6.343 1.00 79.25 395 SER A O 1
ATOM 3103 N N . ARG A 1 396 ? 35.056 0.697 5.795 1.00 76.25 396 ARG A N 1
ATOM 3104 C CA . ARG A 1 396 ? 34.337 0.374 4.551 1.00 76.25 396 ARG A CA 1
ATOM 3105 C C . ARG A 1 396 ? 35.300 -0.104 3.469 1.00 76.25 396 ARG A C 1
ATOM 3107 O O . ARG A 1 396 ? 35.065 -1.150 2.878 1.00 76.25 396 ARG A O 1
ATOM 3114 N N . LEU A 1 397 ? 36.423 0.595 3.290 1.00 73.69 397 LEU A N 1
ATOM 3115 C CA . LEU A 1 397 ? 37.472 0.188 2.352 1.00 73.69 397 LEU A CA 1
ATOM 3116 C C . LEU A 1 397 ? 38.048 -1.192 2.710 1.00 73.69 397 LEU A C 1
ATOM 3118 O O . LEU A 1 397 ? 38.213 -2.048 1.845 1.00 73.69 397 LEU A O 1
ATOM 3122 N N . ALA A 1 398 ? 38.317 -1.434 3.993 1.00 73.62 398 ALA A N 1
ATOM 3123 C CA . ALA A 1 398 ? 38.797 -2.718 4.477 1.00 73.62 398 ALA A CA 1
ATOM 3124 C C . ALA A 1 398 ? 37.769 -3.830 4.254 1.00 73.62 398 ALA A C 1
ATOM 3126 O O . ALA A 1 398 ? 38.150 -4.927 3.865 1.00 73.62 398 ALA A O 1
ATOM 3127 N N . ARG A 1 399 ? 36.472 -3.556 4.430 1.00 73.00 399 ARG A N 1
ATOM 3128 C CA . ARG A 1 399 ? 35.399 -4.500 4.100 1.00 73.00 399 ARG A CA 1
ATOM 3129 C C . ARG A 1 399 ? 35.375 -4.814 2.606 1.00 73.00 399 ARG A C 1
ATOM 3131 O O . ARG A 1 399 ? 35.350 -5.983 2.253 1.00 73.00 399 ARG A O 1
ATOM 3138 N N . ASP A 1 400 ? 35.452 -3.814 1.739 1.00 64.19 400 ASP A N 1
ATOM 3139 C CA . ASP A 1 400 ? 35.436 -4.027 0.287 1.00 64.19 400 ASP A CA 1
ATOM 3140 C C . ASP A 1 400 ? 36.653 -4.835 -0.197 1.00 64.19 400 ASP A C 1
ATOM 3142 O O . ASP A 1 400 ? 36.524 -5.695 -1.067 1.00 64.19 400 ASP A O 1
ATOM 3146 N N . ILE A 1 401 ? 37.831 -4.604 0.395 1.00 63.88 401 ILE A N 1
ATOM 3147 C CA . ILE A 1 401 ? 39.078 -5.298 0.037 1.00 63.88 401 ILE A CA 1
ATOM 3148 C C . ILE A 1 401 ? 39.147 -6.708 0.642 1.00 63.88 401 ILE A C 1
ATOM 3150 O O . ILE A 1 401 ? 39.563 -7.650 -0.030 1.00 63.88 401 ILE A O 1
ATOM 3154 N N . LEU A 1 402 ? 38.785 -6.865 1.918 1.00 60.28 402 LEU A N 1
ATOM 3155 C CA . LEU A 1 402 ? 38.963 -8.117 2.663 1.00 60.28 402 LEU A CA 1
ATOM 3156 C C . LEU A 1 402 ? 37.793 -9.093 2.489 1.00 60.28 402 LEU A C 1
ATOM 3158 O O . LEU A 1 402 ? 37.953 -10.273 2.792 1.00 60.28 402 LEU A O 1
ATOM 3162 N N . ASN A 1 403 ? 36.635 -8.628 2.014 1.00 52.12 403 ASN A N 1
ATOM 3163 C CA . ASN A 1 403 ? 35.424 -9.437 1.870 1.00 52.12 403 ASN A CA 1
ATOM 3164 C C . ASN A 1 403 ? 35.203 -9.952 0.439 1.00 52.12 403 ASN A C 1
ATOM 3166 O O . ASN A 1 403 ? 34.098 -10.387 0.133 1.00 52.12 403 ASN A O 1
ATOM 3170 N N . VAL A 1 404 ? 36.213 -9.905 -0.442 1.00 42.75 404 VAL A N 1
ATOM 3171 C CA . VAL A 1 404 ? 36.133 -10.501 -1.788 1.00 42.75 404 VAL A CA 1
ATOM 3172 C C . VAL A 1 404 ? 35.983 -12.024 -1.654 1.00 42.75 404 VAL A C 1
ATOM 3174 O O . VAL A 1 404 ? 36.955 -12.695 -1.292 1.00 42.75 404 VAL A O 1
ATOM 3177 N N . PRO A 1 405 ? 34.814 -12.619 -1.965 1.00 38.12 405 PRO A N 1
ATOM 3178 C CA . PRO A 1 405 ? 34.675 -14.064 -2.017 1.00 38.12 405 PRO A CA 1
ATOM 3179 C C . PRO A 1 405 ? 35.308 -14.553 -3.322 1.00 38.12 405 PRO A C 1
ATOM 3181 O O . PRO A 1 405 ? 35.003 -14.051 -4.407 1.00 38.12 405 PRO A O 1
ATOM 3184 N N . MET A 1 406 ? 36.183 -15.552 -3.224 1.00 30.03 406 MET A N 1
ATOM 3185 C CA . MET A 1 406 ? 36.725 -16.258 -4.381 1.00 30.03 406 MET A CA 1
ATOM 3186 C C . MET A 1 406 ? 35.573 -17.022 -5.059 1.00 30.03 406 MET A C 1
ATOM 3188 O O . MET A 1 406 ? 35.182 -18.095 -4.606 1.00 30.03 406 MET A O 1
ATOM 3192 N N . SER A 1 407 ? 34.980 -16.460 -6.115 1.00 31.22 407 SER A N 1
ATOM 3193 C CA . SER A 1 407 ? 34.103 -17.232 -6.997 1.00 31.22 407 SER A CA 1
ATOM 3194 C C . SER A 1 407 ? 34.955 -18.167 -7.861 1.00 31.22 407 SER A C 1
ATOM 3196 O O . SER A 1 407 ? 36.004 -17.805 -8.394 1.00 31.22 407 SER A O 1
ATOM 3198 N N . THR A 1 408 ? 34.508 -19.411 -7.955 1.00 35.09 408 THR A N 1
ATOM 3199 C CA . THR A 1 408 ? 35.201 -20.599 -8.467 1.00 35.09 408 THR A CA 1
ATOM 3200 C C . THR A 1 408 ? 35.323 -20.685 -9.995 1.00 35.09 408 THR A C 1
ATOM 3202 O O . THR A 1 408 ? 35.594 -21.761 -10.512 1.00 35.09 408 THR A O 1
ATOM 3205 N N . VAL A 1 409 ? 35.189 -19.585 -10.746 1.00 37.19 409 VAL A N 1
ATOM 3206 C CA . VAL A 1 409 ? 35.150 -19.629 -12.230 1.00 37.19 409 VAL A CA 1
ATOM 3207 C C . VAL A 1 409 ? 36.441 -19.116 -12.901 1.00 37.19 409 VAL A C 1
ATOM 3209 O O . VAL A 1 409 ? 36.514 -18.982 -14.115 1.00 37.19 409 VAL A O 1
ATOM 3212 N N . ALA A 1 410 ? 37.521 -18.898 -12.142 1.00 40.16 410 ALA A N 1
ATOM 3213 C CA . ALA A 1 410 ? 38.853 -18.625 -12.709 1.00 40.16 410 ALA A CA 1
ATOM 3214 C C . ALA A 1 410 ? 39.975 -19.511 -12.137 1.00 40.16 410 ALA A C 1
ATOM 3216 O O . ALA A 1 410 ? 41.154 -19.249 -12.385 1.00 40.16 410 ALA A O 1
ATOM 3217 N N . SER A 1 411 ? 39.644 -20.565 -11.382 1.00 39.75 411 SER A N 1
ATOM 3218 C CA . SER A 1 411 ? 40.652 -21.404 -10.726 1.00 39.75 411 SER A CA 1
ATOM 3219 C C . SER A 1 411 ? 41.513 -22.169 -11.739 1.00 39.75 411 SER A C 1
ATOM 3221 O O . SER A 1 411 ? 42.726 -22.188 -11.582 1.00 39.75 411 SER A O 1
ATOM 3223 N N . GLU A 1 412 ? 40.985 -22.704 -12.840 1.00 35.91 412 GLU A N 1
ATOM 3224 C CA . GLU A 1 412 ? 41.826 -23.494 -13.761 1.00 35.91 412 GLU A CA 1
ATOM 3225 C C . GLU A 1 412 ? 42.877 -22.659 -14.519 1.00 35.91 412 GLU A C 1
ATOM 3227 O O . GLU A 1 412 ? 44.014 -23.109 -14.695 1.00 35.91 412 GLU A O 1
ATOM 3232 N N . SER A 1 413 ? 42.566 -21.406 -14.878 1.00 43.91 413 SER A N 1
ATOM 3233 C CA . SER A 1 413 ? 43.542 -20.510 -15.530 1.00 43.91 413 SER A CA 1
ATOM 3234 C C . SER A 1 413 ? 44.594 -19.954 -14.556 1.00 43.91 413 SER A C 1
ATOM 3236 O O . SER A 1 413 ? 45.755 -19.780 -14.922 1.00 43.91 413 SER A O 1
ATOM 3238 N N . VAL A 1 414 ? 44.225 -19.736 -13.287 1.00 41.84 414 VAL A N 1
ATOM 3239 C CA . VAL A 1 414 ? 45.132 -19.206 -12.254 1.00 41.84 414 VAL A CA 1
ATOM 3240 C C . VAL A 1 414 ? 45.967 -20.319 -11.606 1.00 41.84 414 VAL A C 1
ATOM 3242 O O . VAL A 1 414 ? 47.140 -20.101 -11.313 1.00 41.84 414 VAL A O 1
ATOM 3245 N N . PHE A 1 415 ? 45.434 -21.536 -11.443 1.00 44.16 415 PHE A N 1
ATOM 3246 C CA . PHE A 1 415 ? 46.190 -22.692 -10.936 1.00 44.16 415 PHE A CA 1
ATOM 3247 C C . PHE A 1 415 ? 47.154 -23.280 -11.978 1.00 44.16 415 PHE A C 1
ATOM 3249 O O . PHE A 1 415 ? 48.190 -23.823 -11.590 1.00 44.16 415 PHE A O 1
ATOM 3256 N N . SER A 1 416 ? 46.865 -23.163 -13.280 1.00 46.19 416 SER A N 1
ATOM 3257 C CA . SER A 1 416 ? 47.822 -23.525 -14.342 1.00 46.19 416 SER A CA 1
ATOM 3258 C C . SER A 1 416 ? 48.970 -22.514 -14.441 1.00 46.19 416 SER A C 1
ATOM 3260 O O . SER A 1 416 ? 50.127 -22.922 -14.533 1.00 46.19 416 SER A O 1
ATOM 3262 N N . GLN A 1 417 ? 48.689 -21.213 -14.292 1.00 44.50 417 GLN A N 1
ATOM 3263 C CA . GLN A 1 417 ? 49.728 -20.177 -14.207 1.00 44.50 417 GLN A CA 1
ATOM 3264 C C . GLN A 1 417 ? 50.526 -20.230 -12.892 1.00 44.50 417 GLN A C 1
ATOM 3266 O O . GLN A 1 417 ? 51.727 -19.968 -12.889 1.00 44.50 417 GLN A O 1
ATOM 3271 N N . GLY A 1 418 ? 49.895 -20.606 -11.774 1.00 43.19 418 GLY A N 1
ATOM 3272 C CA . GLY A 1 418 ? 50.557 -20.781 -10.476 1.00 43.19 418 GLY A CA 1
ATOM 3273 C C . GLY A 1 418 ? 51.492 -21.994 -10.419 1.00 43.19 418 GLY A C 1
ATOM 3274 O O . GLY A 1 418 ? 52.555 -21.919 -9.803 1.00 43.19 418 GLY A O 1
ATOM 3275 N N . ARG A 1 419 ? 51.151 -23.087 -11.122 1.00 45.06 419 ARG A N 1
ATOM 3276 C CA . ARG A 1 419 ? 52.027 -24.266 -11.273 1.00 45.06 419 ARG A CA 1
ATOM 3277 C C . ARG A 1 419 ? 53.328 -23.945 -12.011 1.00 45.06 419 ARG A C 1
ATOM 3279 O O . ARG A 1 419 ? 54.357 -24.532 -11.701 1.00 45.06 419 ARG A O 1
ATOM 3286 N N . GLN A 1 420 ? 53.300 -22.982 -12.933 1.00 47.03 420 GLN A N 1
ATOM 3287 C CA . GLN A 1 420 ? 54.462 -22.608 -13.742 1.00 47.03 420 GLN A CA 1
ATOM 3288 C C . GLN A 1 420 ? 55.524 -21.781 -12.992 1.00 47.03 420 GLN A C 1
ATOM 3290 O O . GLN A 1 420 ? 56.608 -21.585 -13.533 1.00 47.03 420 GLN A O 1
ATOM 3295 N N . GLN A 1 421 ? 55.246 -21.292 -11.773 1.00 51.50 421 GLN A N 1
ATOM 3296 C CA . GLN A 1 421 ? 56.179 -20.415 -11.045 1.00 51.50 421 GLN A CA 1
ATOM 3297 C C . GLN A 1 421 ? 56.642 -20.905 -9.666 1.00 51.50 421 GLN A C 1
ATOM 3299 O O . GLN A 1 421 ? 57.602 -20.334 -9.156 1.00 51.50 421 GLN A O 1
ATOM 3304 N N . LEU A 1 422 ? 56.015 -21.912 -9.044 1.00 47.94 422 LEU A N 1
ATOM 3305 C CA . LEU A 1 422 ? 56.298 -22.226 -7.628 1.00 47.94 422 LEU A CA 1
ATOM 3306 C C . LEU A 1 422 ? 56.755 -23.660 -7.315 1.00 47.94 422 LEU A C 1
ATOM 3308 O O . LEU A 1 422 ? 57.170 -23.903 -6.186 1.00 47.94 422 LEU A O 1
ATOM 3312 N N . GLY A 1 423 ? 56.793 -24.574 -8.290 1.00 46.09 423 GLY A N 1
ATOM 3313 C CA . GLY A 1 423 ? 57.262 -25.953 -8.077 1.00 46.09 423 GLY A CA 1
ATOM 3314 C C . GLY A 1 423 ? 56.387 -26.779 -7.115 1.00 46.09 423 GLY A C 1
ATOM 3315 O O . GLY A 1 423 ? 55.581 -26.254 -6.349 1.00 46.09 423 GLY A O 1
ATOM 3316 N N . ASP A 1 424 ? 56.525 -28.106 -7.160 1.00 43.31 424 ASP A N 1
ATOM 3317 C CA . ASP A 1 424 ? 55.573 -29.051 -6.546 1.00 43.31 424 ASP A CA 1
ATOM 3318 C C . ASP A 1 424 ? 55.733 -29.297 -5.028 1.00 43.31 424 ASP A C 1
ATOM 3320 O O . ASP A 1 424 ? 55.063 -30.162 -4.462 1.00 43.31 424 ASP A O 1
ATOM 3324 N N . ASN A 1 425 ? 56.540 -28.513 -4.309 1.00 39.38 425 ASN A N 1
ATOM 3325 C CA . ASN A 1 425 ? 56.744 -28.716 -2.870 1.00 39.38 425 ASN A CA 1
ATOM 3326 C C . ASN A 1 425 ? 55.797 -27.852 -2.028 1.00 39.38 425 ASN A C 1
ATOM 3328 O O . ASN A 1 425 ? 56.104 -26.734 -1.618 1.00 39.38 425 ASN A O 1
ATOM 3332 N N . ARG A 1 426 ? 54.612 -28.406 -1.756 1.00 46.25 426 ARG A N 1
ATOM 3333 C CA . ARG A 1 426 ? 53.590 -27.823 -0.879 1.00 46.25 426 ARG A CA 1
ATOM 3334 C C . ARG A 1 426 ? 53.835 -28.186 0.575 1.00 46.25 426 ARG A C 1
ATOM 3336 O O . ARG A 1 426 ? 53.556 -29.326 0.910 1.00 46.25 426 ARG A O 1
ATOM 3343 N N . HIS A 1 427 ? 54.102 -27.228 1.461 1.00 37.22 427 HIS A N 1
ATOM 3344 C CA . HIS A 1 427 ? 53.653 -27.318 2.859 1.00 37.22 427 HIS A CA 1
ATOM 3345 C C . HIS A 1 427 ? 53.023 -25.975 3.284 1.00 37.22 427 HIS A C 1
ATOM 3347 O O . HIS A 1 427 ? 53.709 -24.975 3.443 1.00 37.22 427 HIS A O 1
ATOM 3353 N N . SER A 1 428 ? 51.689 -25.975 3.438 1.00 49.69 428 SER A N 1
ATOM 3354 C CA . SER A 1 428 ? 50.888 -25.041 4.251 1.00 49.69 428 SER A CA 1
ATOM 3355 C C . SER A 1 428 ? 51.158 -23.526 4.090 1.00 49.69 428 SER A C 1
ATOM 3357 O O . SER A 1 428 ? 51.733 -22.883 4.968 1.00 49.69 428 SER A O 1
ATOM 3359 N N . LEU A 1 429 ? 50.606 -22.912 3.041 1.00 45.41 429 LEU A N 1
ATOM 3360 C CA . LEU A 1 429 ? 50.312 -21.472 3.031 1.00 45.41 429 LEU A CA 1
ATOM 3361 C C . LEU A 1 429 ? 48.796 -21.291 3.157 1.00 45.41 429 LEU A C 1
ATOM 3363 O O . LEU A 1 429 ? 48.040 -21.675 2.267 1.00 45.41 429 LEU A O 1
ATOM 3367 N N . GLY A 1 430 ? 48.346 -20.755 4.293 1.00 48.03 430 GLY A N 1
ATOM 3368 C CA . GLY A 1 430 ? 46.928 -20.491 4.540 1.00 48.03 430 GLY A CA 1
ATOM 3369 C C . GLY A 1 430 ? 46.363 -19.436 3.582 1.00 48.03 430 GLY A C 1
ATOM 3370 O O . GLY A 1 430 ? 47.087 -18.545 3.140 1.00 48.03 430 GLY A O 1
ATOM 3371 N N . SER A 1 431 ? 45.055 -19.513 3.311 1.00 45.78 431 SER A N 1
ATOM 3372 C CA . SER A 1 431 ? 44.269 -18.608 2.443 1.00 45.78 431 SER A CA 1
ATOM 3373 C C . SER A 1 431 ? 44.664 -17.123 2.553 1.00 45.78 431 SER A C 1
ATOM 3375 O O . SER A 1 431 ? 44.815 -16.430 1.547 1.00 45.78 431 SER A O 1
ATOM 3377 N N . ASN A 1 432 ? 44.932 -16.643 3.771 1.00 44.00 432 ASN A N 1
ATOM 3378 C CA . ASN A 1 432 ? 45.308 -15.250 4.024 1.00 44.00 432 ASN A CA 1
ATOM 3379 C C . ASN A 1 432 ? 46.680 -14.864 3.446 1.00 44.00 432 ASN A C 1
ATOM 3381 O O . ASN A 1 432 ? 46.838 -13.751 2.952 1.00 44.00 432 ASN A O 1
ATOM 3385 N N . ALA A 1 433 ? 47.664 -15.766 3.463 1.00 46.28 433 ALA A N 1
ATOM 3386 C CA . ALA A 1 433 ? 48.995 -15.492 2.921 1.00 46.28 433 ALA A CA 1
ATOM 3387 C C . ALA A 1 433 ? 48.976 -15.417 1.384 1.00 46.28 433 ALA A C 1
ATOM 3389 O O . ALA A 1 433 ? 49.664 -14.583 0.800 1.00 46.28 433 ALA A O 1
ATOM 3390 N N . MET A 1 434 ? 48.129 -16.223 0.733 1.00 48.56 434 MET A N 1
ATOM 3391 C CA . MET A 1 434 ? 47.932 -16.175 -0.720 1.00 48.56 434 MET A CA 1
ATOM 3392 C C . MET A 1 434 ? 47.312 -14.849 -1.175 1.00 48.56 434 MET A C 1
ATOM 3394 O O . MET A 1 434 ? 47.811 -14.242 -2.121 1.00 48.56 434 MET A O 1
ATOM 3398 N N . ASN A 1 435 ? 46.290 -14.354 -0.470 1.00 47.47 435 ASN A N 1
ATOM 3399 C CA . ASN A 1 435 ? 45.657 -13.070 -0.793 1.00 47.47 435 ASN A CA 1
ATOM 3400 C C . ASN A 1 435 ? 46.635 -11.897 -0.641 1.00 47.47 435 ASN A C 1
ATOM 3402 O O . ASN A 1 435 ? 46.709 -11.035 -1.515 1.00 47.47 435 ASN A O 1
ATOM 3406 N N . VAL A 1 436 ? 47.450 -11.898 0.420 1.00 50.38 436 VAL A N 1
ATOM 3407 C CA . VAL A 1 436 ? 48.477 -10.866 0.632 1.00 50.38 436 VAL A CA 1
ATOM 3408 C C . VAL A 1 436 ? 49.531 -10.891 -0.478 1.00 50.38 436 VAL A C 1
ATOM 3410 O O . VAL A 1 436 ? 49.904 -9.830 -0.970 1.00 50.38 436 VAL A O 1
ATOM 3413 N N . LEU A 1 437 ? 49.980 -12.071 -0.920 1.00 48.78 437 LEU A N 1
ATOM 3414 C CA . LEU A 1 437 ? 50.983 -12.199 -1.985 1.00 48.78 437 LEU A CA 1
ATOM 3415 C C . LEU A 1 437 ? 50.454 -11.762 -3.359 1.00 48.78 437 LEU A C 1
ATOM 3417 O O . LEU A 1 437 ? 51.179 -11.106 -4.110 1.00 48.78 437 LEU A O 1
ATOM 3421 N N . VAL A 1 438 ? 49.195 -12.078 -3.679 1.00 57.22 438 VAL A N 1
ATOM 3422 C CA . VAL A 1 438 ? 48.541 -11.616 -4.915 1.00 57.22 438 VAL A CA 1
ATOM 3423 C C . VAL A 1 438 ? 48.396 -10.093 -4.904 1.00 57.22 438 VAL A C 1
ATOM 3425 O O . VAL A 1 438 ? 48.807 -9.439 -5.865 1.00 57.22 438 VAL A O 1
ATOM 3428 N N . CYS A 1 439 ? 47.931 -9.518 -3.790 1.00 51.06 439 CYS A N 1
ATOM 3429 C CA . CYS A 1 439 ? 47.829 -8.069 -3.622 1.00 51.06 439 CYS A CA 1
ATOM 3430 C C . CYS A 1 439 ? 49.198 -7.374 -3.697 1.00 51.06 439 CYS A C 1
ATOM 3432 O O . CYS A 1 439 ? 49.322 -6.352 -4.371 1.00 51.06 439 CYS A O 1
ATOM 3434 N N . LEU A 1 440 ? 50.247 -7.931 -3.074 1.00 51.91 440 LEU A N 1
ATOM 3435 C CA . LEU A 1 440 ? 51.604 -7.375 -3.156 1.00 51.91 440 LEU A CA 1
ATOM 3436 C C . LEU A 1 440 ? 52.126 -7.382 -4.597 1.00 51.91 440 LEU A C 1
ATOM 3438 O O . LEU A 1 440 ? 52.719 -6.404 -5.047 1.00 51.91 440 LEU A O 1
ATOM 3442 N N . ARG A 1 441 ? 51.891 -8.470 -5.341 1.00 51.84 441 ARG A N 1
ATOM 3443 C CA . ARG A 1 441 ? 52.322 -8.590 -6.738 1.00 51.84 441 ARG A CA 1
ATOM 3444 C C . ARG A 1 441 ? 51.623 -7.568 -7.628 1.00 51.84 441 ARG A C 1
ATOM 3446 O O . ARG A 1 441 ? 52.280 -6.928 -8.450 1.00 51.84 441 ARG A O 1
ATOM 3453 N N . ASP A 1 442 ? 50.313 -7.414 -7.479 1.00 58.25 442 ASP A N 1
ATOM 3454 C CA . ASP A 1 442 ? 49.536 -6.480 -8.293 1.00 58.25 442 ASP A CA 1
ATOM 3455 C C . ASP A 1 442 ? 49.850 -5.025 -7.934 1.00 58.25 442 ASP A C 1
ATOM 3457 O O . ASP A 1 442 ? 49.937 -4.179 -8.829 1.00 58.25 442 ASP A O 1
ATOM 3461 N N . TRP A 1 443 ? 50.158 -4.751 -6.664 1.00 55.00 443 TRP A N 1
ATOM 3462 C CA . TRP A 1 443 ? 50.658 -3.452 -6.230 1.00 55.00 443 TRP A CA 1
ATOM 3463 C C . TRP A 1 443 ? 52.041 -3.135 -6.815 1.00 55.00 443 TRP A C 1
ATOM 3465 O O . TRP A 1 443 ? 52.204 -2.078 -7.420 1.00 55.00 443 TRP A O 1
ATOM 3475 N N . ILE A 1 444 ? 53.003 -4.065 -6.764 1.00 56.84 444 ILE A N 1
ATOM 3476 C CA . ILE A 1 444 ? 54.336 -3.890 -7.376 1.00 56.84 444 ILE A CA 1
ATOM 3477 C C . ILE A 1 444 ? 54.224 -3.673 -8.896 1.00 56.84 444 ILE A C 1
ATOM 3479 O O . ILE A 1 444 ? 54.937 -2.848 -9.474 1.00 56.84 444 ILE A O 1
ATOM 3483 N N . ARG A 1 445 ? 53.303 -4.379 -9.568 1.00 56.69 445 ARG A N 1
ATOM 3484 C CA . ARG A 1 445 ? 53.020 -4.195 -11.003 1.00 56.69 445 ARG A CA 1
ATOM 3485 C C . ARG A 1 445 ? 52.378 -2.839 -11.297 1.00 56.69 445 ARG A C 1
ATOM 3487 O O . ARG A 1 445 ? 52.717 -2.209 -12.296 1.00 56.69 445 ARG A O 1
ATOM 3494 N N . ALA A 1 446 ? 51.464 -2.371 -10.450 1.00 55.16 446 ALA A N 1
ATOM 3495 C CA . ALA A 1 446 ? 50.888 -1.033 -10.558 1.00 55.16 446 ALA A CA 1
ATOM 3496 C C . ALA A 1 446 ? 51.944 0.059 -10.321 1.00 55.16 446 ALA A C 1
ATOM 3498 O O . ALA A 1 446 ? 51.985 1.041 -11.057 1.00 55.16 446 ALA A O 1
ATOM 3499 N N . GLU A 1 447 ? 52.852 -0.143 -9.367 1.00 57.38 447 GLU A N 1
ATOM 3500 C CA . GLU A 1 447 ? 53.928 0.799 -9.067 1.00 57.38 447 GLU A CA 1
ATOM 3501 C C . GLU A 1 447 ? 54.955 0.885 -10.208 1.00 57.38 447 GLU A C 1
ATOM 3503 O O . GLU A 1 447 ? 55.400 1.981 -10.553 1.00 57.38 447 GLU A O 1
ATOM 3508 N N . ARG A 1 448 ? 55.283 -0.242 -10.861 1.00 53.59 448 ARG A N 1
ATOM 3509 C CA . ARG A 1 448 ? 56.103 -0.248 -12.087 1.00 53.59 448 ARG A CA 1
ATOM 3510 C C . ARG A 1 448 ? 55.429 0.502 -13.236 1.00 53.59 448 ARG A C 1
ATOM 3512 O O . ARG A 1 448 ? 56.072 1.369 -13.819 1.00 53.59 448 ARG A O 1
ATOM 3519 N N . ARG A 1 449 ? 54.135 0.258 -13.486 1.00 62.53 449 ARG A N 1
ATOM 3520 C CA . ARG A 1 449 ? 53.361 0.986 -14.511 1.00 62.53 449 ARG A CA 1
ATOM 3521 C C . ARG A 1 449 ? 53.313 2.491 -14.241 1.00 62.53 449 ARG A C 1
ATOM 3523 O O . ARG A 1 449 ? 53.490 3.277 -15.162 1.00 62.53 449 ARG A O 1
ATOM 3530 N N . ASN A 1 450 ? 53.152 2.902 -12.983 1.00 55.50 450 ASN A N 1
ATOM 3531 C CA . ASN A 1 450 ? 53.190 4.319 -12.610 1.00 55.50 450 ASN A CA 1
ATOM 3532 C C . ASN A 1 450 ? 54.587 4.938 -12.771 1.00 55.50 450 ASN A C 1
ATOM 3534 O O . ASN A 1 450 ? 54.699 6.090 -13.185 1.00 55.50 450 ASN A O 1
ATOM 3538 N N . LYS A 1 451 ? 55.663 4.198 -12.475 1.00 54.47 451 LYS A N 1
ATOM 3539 C CA . LYS A 1 451 ? 57.043 4.665 -12.704 1.00 54.47 451 LYS A CA 1
ATOM 3540 C C . LYS A 1 451 ? 57.360 4.796 -14.198 1.00 54.47 451 LYS A C 1
ATOM 3542 O O . LYS A 1 451 ? 58.016 5.759 -14.583 1.00 54.47 451 LYS A O 1
ATOM 3547 N N . GLU A 1 452 ? 56.870 3.885 -15.034 1.00 52.28 452 GLU A N 1
ATOM 3548 C CA . GLU A 1 452 ? 56.989 3.956 -16.499 1.00 52.28 452 GLU A CA 1
ATOM 3549 C C . GLU A 1 452 ? 56.169 5.114 -17.082 1.00 52.28 452 GLU A C 1
ATOM 3551 O O . GLU A 1 452 ? 56.687 5.894 -17.880 1.00 52.28 452 GLU A O 1
ATOM 3556 N N . TRP A 1 453 ? 54.935 5.307 -16.611 1.00 50.19 453 TRP A N 1
ATOM 3557 C CA . TRP A 1 453 ? 54.077 6.423 -17.014 1.00 50.19 453 TRP A CA 1
ATOM 3558 C C . TRP A 1 453 ? 54.676 7.788 -16.639 1.00 50.19 453 TRP A C 1
ATOM 3560 O O . TRP A 1 453 ? 54.710 8.698 -17.463 1.00 50.19 453 TRP A O 1
ATOM 3570 N N . ASN A 1 454 ? 55.251 7.916 -15.439 1.00 50.22 454 ASN A N 1
ATOM 3571 C CA . ASN A 1 454 ? 55.919 9.148 -15.009 1.00 50.22 454 ASN A CA 1
ATOM 3572 C C . ASN A 1 454 ? 57.243 9.412 -15.751 1.00 50.22 454 ASN A C 1
ATOM 3574 O O . ASN A 1 454 ? 57.567 10.569 -16.004 1.00 50.22 454 ASN A O 1
ATOM 3578 N N . ARG A 1 455 ? 57.996 8.374 -16.150 1.00 47.09 455 ARG A N 1
ATOM 3579 C CA . ARG A 1 455 ? 59.192 8.537 -17.006 1.00 47.09 455 ARG A CA 1
ATOM 3580 C C . ARG A 1 455 ? 58.836 8.972 -18.426 1.00 47.09 455 ARG A C 1
ATOM 3582 O O . ARG A 1 455 ? 59.526 9.817 -18.982 1.00 47.09 455 ARG A O 1
ATOM 3589 N N . SER A 1 456 ? 57.743 8.442 -18.972 1.00 50.31 456 SER A N 1
ATOM 3590 C CA . SER A 1 456 ? 57.235 8.788 -20.310 1.00 50.31 456 SER A CA 1
ATOM 3591 C C . SER A 1 456 ? 56.836 10.263 -20.418 1.00 50.31 456 SER A C 1
ATOM 3593 O O . SER A 1 456 ? 56.910 10.852 -21.486 1.00 50.31 456 SER A O 1
ATOM 3595 N N . ARG A 1 457 ? 56.443 10.861 -19.290 1.00 46.44 457 ARG A N 1
ATOM 3596 C CA . ARG A 1 457 ? 55.966 12.242 -19.179 1.00 46.44 457 ARG A CA 1
ATOM 3597 C C . ARG A 1 457 ? 57.062 13.261 -18.841 1.00 46.44 457 ARG A C 1
ATOM 3599 O O . ARG A 1 457 ? 56.803 14.453 -18.873 1.00 46.44 457 ARG A O 1
ATOM 3606 N N . ALA A 1 458 ? 58.255 12.788 -18.475 1.00 47.91 458 ALA A N 1
ATOM 3607 C CA . ALA A 1 458 ? 59.429 13.617 -18.195 1.00 47.91 458 ALA A CA 1
ATOM 3608 C C . ALA A 1 458 ? 60.403 13.702 -19.391 1.00 47.91 458 ALA A C 1
ATOM 3610 O O . ALA A 1 458 ? 61.363 14.463 -19.336 1.00 47.91 458 ALA A O 1
ATOM 3611 N N . MET A 1 459 ? 60.174 12.909 -20.448 1.00 45.19 459 MET A N 1
ATOM 3612 C CA . MET A 1 459 ? 60.912 12.961 -21.724 1.00 45.19 459 MET A CA 1
ATOM 3613 C C . MET A 1 459 ? 60.108 13.608 -22.869 1.00 45.19 459 MET A C 1
ATOM 3615 O O . MET A 1 459 ? 60.608 13.675 -23.990 1.00 45.19 459 MET A O 1
ATOM 3619 N N . SER A 1 460 ? 58.883 14.067 -22.593 1.00 41.38 460 SER A N 1
ATOM 3620 C CA . SER A 1 460 ? 58.065 14.933 -23.457 1.00 41.38 460 SER A CA 1
ATOM 3621 C C . SER A 1 460 ? 58.039 16.335 -22.875 1.00 41.38 460 SER A C 1
ATOM 3623 O O . SER A 1 460 ? 58.165 17.301 -23.651 1.00 41.38 460 SER A O 1
#

Secondary structure (DSSP, 8-state):
--STTGGGT--------SHHHHHHHHSS--S-SSSHHHHHHHHHHHHHHHHHHSPTT----EEEEEEE---SSPPSS-EEEEEEEE-SSEEEEEEEEE-TTSS-HHHHHHHHHHHHHHHHHHHTT----------TT---EEEEEE--HHHHHHHHHTTSSSEEEE---------SSEEEEEE--TT--HHHHHHHHHHHHHTTS-EEEEEEESS-SSSPPPPHHHHHHHHHHHHHHT--EEEES--SHHHHHHHSTTPEEEEEHHHHHHHT-GGGGTS-HHHHHHHHHHHHHTT-EEEEE-EEETTEEE-GGGS---GGGGGGEEEE-TTT------HHHHHHHS--SS-HHHHHHHHHHHHHHHHHSPPP-TTS---HHHHHHHTTTT-HHHHHHHHHHHT----TTSHHHHHHHHHHHH-S------HHHHHHHHHHHHHHHHHHHHHHHHHHTT--

pLDDT: mean 81.31, std 17.22, range [30.03, 98.44]

Sequence (460 aa):
MSVPGASNTVLESVVTYSRMSMIQLLGKVPAQAASSQTAEEMALLAYNRALKLSKPGSPVLGVGFTGALASARPKRGDHRFHVSTRTSDRFWTSTVTLTKGLRTREQEDAVSSQYLVKAIANASKVPGTFVPDLTESEVPDEHEKQFDEDEELKQLLSGTICFKVYPFSSDTSNAERKIILSGSFNPLHDGHLKLLEIATSICGGGYPCFELSAVNADKPPLEISQIKDRVKQFEKAGKTVIVSNQPYFYKKAELFPGSAFVIGADTVARLVHPKYYGDDYGKMLEILLGCKNTGCTFLVGGRNVNGTFKVLEDFDIPAELKDMFVPIPAEKFRMDISSTEIRKTQGPFVDERTYISTYREELKYYLRTAPENRRRQINTLDWWRSNETQYPVLSRLARDILNVPMSTVASESVFSQGRQQLGDNRHSLGSNAMNVLVCLRDWIRAERRNKEWNRSRAMS

Foldseek 3Di:
DPDPPCVVPDQDDDDQPDQVSLCVQLVHRDPDQADQVSFASQFLSQQLVQLLRDDAPDWDKGKGKDWDADDPDDDPDFGKMKIWMDGLFKIKIKIWTADPPPDDRVLSVQLRVLVNVVVVCVVVVNDDPRDRPGDPVGDIDMDMDTHDPLRSVVCQQVVSHFKDKDQLAPDPFPALAEAEEEDQPLDPDPLSVLLQVLSCVVVVHHHYAYEHAQPAPVDHGHDPVSVVVNVVNCNVVSGMYMYGNDHDVLVVCVSHQLYEYEDELVVVQVLQQCVVQVVDNVSSVVSLVSSVVSNYAYEYEWAQDPNDTDWNVNDDDPPSNPVRYHYRDVVSHDDHDDSVVCCVVVPDPDPVVVVVVLQVVLVVVVVPDDDPDPPDPDDPLVVLVVCCVVRVPVSVVCCVLVVDDPDPPCCVVVVVVVCVPDDDDDDDDDPVNVSVVVVVVVVVVVVVVVVVVVVVVVVD

Radius of gyration: 29.89 Å; chains: 1; bounding box: 90×49×67 Å

InterPro domains:
  IPR004821 Cytidyltransferase-like domain [PF01467] (181-344)
  IPR008906 HAT, C-terminal dimerisation domain [PF05699] (362-444)
  IPR012337 Ribonuclease H-like superfamily [SSF53098] (352-449)
  IPR014729 Rossmann-like alpha/beta/alpha sandwich fold [G3DSA:3.40.50.620] (170-370)
  IPR036653 CinA-like, C-terminal [G3DSA:3.90.950.20] (1-123)

Organism: Capsicum baccatum (NCBI:txid33114)